Protein 7CYZ (pdb70)

Structure (mmCIF, N/CA/C/O backbone):
data_7CYZ
#
_entry.id   7CYZ
#
_cell.length_a   95.336
_cell.length_b   95.336
_cell.length_c   185.251
_cell.angle_alpha   90.000
_cell.angle_beta   90.000
_cell.angle_gamma   120.000
#
_symmetry.space_group_name_H-M   'P 31 2 1'
#
loop_
_entity.id
_entity.type
_entity.pdbx_description
1 polymer 'Oxysterol-binding protein-related protein 3'
2 water water
#
loop_
_atom_site.group_PDB
_atom_site.id
_atom_site.type_symbol
_atom_site.label_atom_id
_atom_site.label_alt_id
_atom_site.label_comp_id
_atom_site.label_asym_id
_atom_site.label_entity_id
_atom_site.label_seq_id
_atom_site.pdbx_PDB_ins_code
_atom_site.Cartn_x
_atom_site.Cartn_y
_atom_site.Cartn_z
_atom_site.occupancy
_atom_site.B_iso_or_equiv
_atom_site.auth_seq_id
_atom_site.auth_comp_id
_atom_site.auth_asym_id
_atom_site.auth_atom_id
_atom_site.pdbx_PDB_model_num
ATOM 1 N N . ARG A 1 1 ? 49.499 41.405 9.937 1.00 55.59 511 ARG A N 1
ATOM 2 C CA . ARG A 1 1 ? 48.802 42.303 10.852 1.00 55.46 511 ARG A CA 1
ATOM 3 C C . ARG A 1 1 ? 48.597 41.640 12.220 1.00 49.32 511 ARG A C 1
ATOM 4 O O . ARG A 1 1 ? 48.840 42.261 13.251 1.00 56.93 511 ARG A O 1
ATOM 12 N N . ARG A 1 2 ? 48.173 40.379 12.227 1.00 40.49 512 ARG A N 1
ATOM 13 C CA . ARG A 1 2 ? 48.027 39.635 13.479 1.00 33.15 512 ARG A CA 1
ATOM 14 C C . ARG A 1 2 ? 49.301 38.846 13.761 1.00 31.91 512 ARG A C 1
ATOM 15 O O . ARG A 1 2 ? 49.968 38.411 12.828 1.00 26.68 512 ARG A O 1
ATOM 23 N N . ARG A 1 3 ? 49.638 38.655 15.036 1.00 27.32 513 ARG A N 1
ATOM 24 C CA . ARG A 1 3 ? 50.913 38.011 15.403 1.00 27.38 513 ARG A CA 1
ATOM 25 C C . ARG A 1 3 ? 51.020 36.574 14.890 1.00 28.41 513 ARG A C 1
ATOM 26 O O . ARG A 1 3 ? 50.011 35.881 14.720 1.00 24.87 513 ARG A O 1
ATOM 34 N N . THR A 1 4 ? 52.248 36.118 14.674 1.00 28.25 514 THR A N 1
ATOM 35 C CA . THR A 1 4 ? 52.492 34.730 14.302 1.00 31.52 514 THR A CA 1
ATOM 36 C C . THR A 1 4 ? 53.533 34.113 15.229 1.00 34.17 514 THR A C 1
ATOM 37 O O . THR A 1 4 ? 54.189 33.133 14.861 1.00 37.82 514 THR A O 1
ATOM 51 N N . LEU A 1 6 ? 54.720 33.887 19.873 1.00 30.57 516 LEU A N 1
ATOM 52 C CA . LEU A 1 6 ? 54.553 34.366 21.247 1.00 24.24 516 LEU A CA 1
ATOM 53 C C . LEU A 1 6 ? 55.910 34.917 21.646 1.00 28.14 516 LEU A C 1
ATOM 54 O O . LEU A 1 6 ? 56.895 34.657 20.950 1.00 31.89 516 LEU A O 1
ATOM 59 N N . PRO A 1 7 ? 55.977 35.713 22.728 1.00 28.22 517 PRO A N 1
ATOM 60 C CA . PRO A 1 7 ? 57.295 36.234 23.127 1.00 26.64 517 PRO A CA 1
ATOM 61 C C . PRO A 1 7 ? 58.276 35.124 23.506 1.00 33.76 517 PRO A C 1
ATOM 62 O O . PRO A 1 7 ? 59.465 35.316 23.303 1.00 33.95 517 PRO A O 1
ATOM 66 N N . ALA A 1 8 ? 57.789 33.981 23.996 1.00 27.65 518 ALA A N 1
ATOM 67 C CA . ALA A 1 8 ? 58.673 32.904 24.457 1.00 27.63 518 ALA A CA 1
ATOM 68 C C . ALA A 1 8 ? 58.160 31.520 24.009 1.00 31.04 518 ALA A C 1
ATOM 69 O O . ALA A 1 8 ? 56.949 31.306 23.898 1.00 28.01 518 ALA A O 1
ATOM 71 N N . PRO A 1 9 ? 59.082 30.578 23.751 1.00 29.92 519 PRO A N 1
ATOM 72 C CA . PRO A 1 9 ? 58.708 29.198 23.418 1.00 31.34 519 PRO A CA 1
ATOM 73 C C . PRO A 1 9 ? 57.950 28.534 24.564 1.00 36.08 519 PRO A C 1
ATOM 74 O O . PRO A 1 9 ? 58.137 28.949 25.719 1.00 34.04 519 PRO A O 1
ATOM 78 N N . CYS A 1 10 ? 57.111 27.533 24.264 1.00 32.47 520 CYS A N 1
ATOM 79 C CA . CYS A 1 10 ? 56.434 26.791 25.324 1.00 30.62 520 CYS A CA 1
ATOM 80 C C . CYS A 1 10 ? 57.482 25.992 26.069 1.00 33.60 520 CYS A C 1
ATOM 81 O O . CYS A 1 10 ? 58.529 25.686 25.512 1.00 32.10 520 CYS A O 1
ATOM 84 N N . PRO A 1 11 ? 57.209 25.668 27.339 1.00 43.97 521 PRO A N 1
ATOM 85 C CA . PRO A 1 11 ? 58.191 24.916 28.129 1.00 52.63 521 PRO A CA 1
ATOM 86 C C . PRO A 1 11 ? 58.264 23.426 27.772 1.00 65.39 521 PRO A C 1
ATOM 87 O O . PRO A 1 11 ? 57.234 22.766 27.616 1.00 68.44 521 PRO A O 1
ATOM 91 N N . SER A 1 12 ? 59.483 22.918 27.626 1.00 79.40 522 SER A N 1
ATOM 92 C CA . SER A 1 12 ? 59.724 21.481 27.567 1.00 93.43 522 SER A CA 1
ATOM 93 C C . SER A 1 12 ? 59.648 20.938 28.991 1.00 108.49 522 SER A C 1
ATOM 94 O O . SER A 1 12 ? 59.520 21.713 29.942 1.00 110.66 522 SER A O 1
ATOM 97 N N . ALA A 1 34 ? 44.517 21.266 41.648 1.00 81.98 544 ALA A N 1
ATOM 98 C CA . ALA A 1 34 ? 45.290 22.426 41.215 1.00 78.98 544 ALA A CA 1
ATOM 99 C C . ALA A 1 34 ? 46.409 21.998 40.266 1.00 77.01 544 ALA A C 1
ATOM 100 O O . ALA A 1 34 ? 47.248 21.163 40.607 1.00 78.45 544 ALA A O 1
ATOM 102 N N . MET A 1 35 ? 46.419 22.581 39.075 1.00 74.31 545 MET A N 1
ATOM 103 C CA . MET A 1 35 ? 47.381 22.204 38.052 1.00 71.49 545 MET A CA 1
ATOM 104 C C . MET A 1 35 ? 48.478 23.248 37.914 1.00 56.45 545 MET A C 1
ATOM 105 O O . MET A 1 35 ? 48.194 24.438 37.789 1.00 57.97 545 MET A O 1
ATOM 110 N N . PRO A 1 36 ? 49.741 22.804 37.935 1.00 49.77 546 PRO A N 1
ATOM 111 C CA . PRO A 1 36 ? 50.865 23.718 37.674 1.00 43.54 546 PRO A CA 1
ATOM 112 C C . PRO A 1 36 ? 50.796 24.285 36.252 1.00 39.73 546 PRO A C 1
ATOM 113 O O . PRO A 1 36 ? 50.463 23.558 35.296 1.00 35.26 546 PRO A O 1
ATOM 117 N N . VAL A 1 37 ? 51.092 25.573 36.119 1.00 40.13 547 VAL A N 1
ATOM 118 C CA . VAL A 1 37 ? 50.930 26.265 34.849 1.00 35.86 547 VAL A CA 1
ATOM 119 C C . VAL A 1 37 ? 51.690 25.625 33.709 1.00 34.15 547 VAL A C 1
ATOM 120 O O . VAL A 1 37 ? 51.293 25.787 32.563 1.00 34.51 547 VAL A O 1
ATOM 124 N N . GLU A 1 38 ? 52.767 24.893 34.004 1.00 33.87 548 GLU A N 1
ATOM 125 C CA . GLU A 1 38 ? 53.580 24.297 32.938 1.00 42.16 548 GLU A CA 1
ATOM 126 C C . GLU A 1 38 ? 52.776 23.335 32.085 1.00 37.09 548 GLU A C 1
ATOM 127 O O . GLU A 1 38 ? 53.186 23.003 30.973 1.00 39.07 548 GLU A O 1
ATOM 133 N N . LEU A 1 39 ? 51.655 22.867 32.622 1.00 35.55 549 LEU A N 1
ATOM 134 C CA . LEU A 1 39 ? 50.797 21.932 31.910 1.00 41.20 549 LEU A CA 1
ATOM 135 C C . LEU A 1 39 ? 49.733 22.683 31.116 1.00 30.06 549 LEU A C 1
ATOM 136 O O . LEU A 1 39 ? 49.047 22.091 30.288 1.00 29.70 549 LEU A O 1
ATOM 141 N N . ASN A 1 40 ? 49.582 23.979 31.381 1.00 23.20 550 ASN A N 1
ATOM 142 C CA . ASN A 1 40 ? 48.596 24.788 30.658 1.00 19.32 550 ASN A CA 1
ATOM 143 C C . ASN A 1 40 ? 49.137 25.249 29.307 1.00 30.50 550 ASN A C 1
ATOM 144 O O . ASN A 1 40 ? 50.363 25.349 29.112 1.00 26.27 550 ASN A O 1
ATOM 149 N N . GLU A 1 41 ? 48.212 25.535 28.391 1.00 25.93 551 GLU A N 1
ATOM 150 C CA . GLU A 1 41 ? 48.481 26.354 27.220 1.00 18.75 551 GLU A CA 1
ATOM 151 C C . GLU A 1 41 ? 47.853 27.719 27.526 1.00 18.95 551 GLU A C 1
ATOM 152 O O . GLU A 1 41 ? 46.891 27.800 28.288 1.00 20.99 551 GLU A O 1
ATOM 158 N N . PRO A 1 42 ? 48.368 28.801 26.928 1.00 22.20 552 PRO A N 1
ATOM 159 C CA . PRO A 1 42 ? 47.794 30.111 27.286 1.00 16.89 552 PRO A CA 1
ATOM 160 C C . PRO A 1 42 ? 46.524 30.484 26.525 1.00 18.39 552 PRO A C 1
ATOM 161 O O . PRO A 1 42 ? 46.423 31.604 25.997 1.00 20.53 552 PRO A O 1
ATOM 165 N N . LEU A 1 43 ? 45.565 29.560 26.475 1.00 16.29 553 LEU A N 1
ATOM 166 C CA . LEU A 1 43 ? 44.214 29.877 26.031 1.00 17.58 553 LEU A CA 1
ATOM 167 C C . LEU A 1 43 ? 43.273 29.255 27.064 1.00 21.12 553 LEU A C 1
ATOM 168 O O . LEU A 1 43 ? 43.662 28.325 27.786 1.00 18.36 553 LEU A O 1
ATOM 173 N N . ASN A 1 44 ? 42.040 29.746 27.134 1.00 19.46 554 ASN A N 1
ATOM 174 C CA . ASN A 1 44 ? 41.068 29.158 28.058 1.00 18.84 554 ASN A CA 1
ATOM 175 C C . ASN A 1 44 ? 39.896 28.506 27.318 1.00 18.35 554 ASN A C 1
ATOM 176 O O . ASN A 1 44 ? 39.859 28.446 26.085 1.00 17.35 554 ASN A O 1
ATOM 181 N N . THR A 1 45 ? 38.919 28.034 28.071 1.00 19.83 555 THR A N 1
ATOM 182 C CA . THR A 1 45 ? 37.819 27.261 27.490 1.00 15.68 555 THR A CA 1
ATOM 183 C C . THR A 1 45 ? 36.971 28.102 26.525 1.00 13.09 555 THR A C 1
ATOM 184 O O . THR A 1 45 ? 36.415 27.590 25.548 1.00 16.39 555 THR A O 1
ATOM 188 N N . LEU A 1 46 ? 36.839 29.393 26.822 1.00 14.78 556 LEU A N 1
ATOM 189 C CA . LEU A 1 46 ? 36.058 30.296 25.975 1.00 18.87 556 LEU A CA 1
ATOM 190 C C . LEU A 1 46 ? 36.773 30.464 24.646 1.00 17.77 556 LEU A C 1
ATOM 191 O O . LEU A 1 46 ? 36.158 30.512 23.591 1.00 14.42 556 LEU A O 1
ATOM 196 N N . GLN A 1 47 ? 38.090 30.597 24.705 1.00 13.96 557 GLN A N 1
ATOM 197 C CA . GLN A 1 47 ? 38.884 30.751 23.483 1.00 15.48 557 GLN A CA 1
ATOM 198 C C . GLN A 1 47 ? 38.864 29.462 22.640 1.00 16.95 557 GLN A C 1
ATOM 199 O O . GLN A 1 47 ? 38.861 29.519 21.405 1.00 17.02 557 GLN A O 1
ATOM 205 N N A ARG A 1 48 ? 38.831 28.300 23.283 0.61 19.08 558 ARG A N 1
ATOM 206 N N B ARG A 1 48 ? 38.812 28.314 23.311 0.39 18.77 558 ARG A N 1
ATOM 207 C CA A ARG A 1 48 ? 38.714 27.051 22.510 0.61 19.23 558 ARG A CA 1
ATOM 208 C CA B ARG A 1 48 ? 38.674 27.032 22.609 0.39 19.75 558 ARG A CA 1
ATOM 209 C C A ARG A 1 48 ? 37.344 26.954 21.821 0.61 19.60 558 ARG A C 1
ATOM 210 C C B ARG A 1 48 ? 37.367 26.993 21.831 0.39 19.07 558 ARG A C 1
ATOM 211 O O A ARG A 1 48 ? 37.224 26.349 20.763 0.61 16.60 558 ARG A O 1
ATOM 212 O O B ARG A 1 48 ? 37.316 26.470 20.722 0.39 17.20 558 ARG A O 1
ATOM 227 N N . LEU A 1 49 ? 36.310 27.558 22.411 1.00 14.34 559 LEU A N 1
ATOM 228 C CA . LEU A 1 49 ? 35.025 27.642 21.715 1.00 17.42 559 LEU A CA 1
ATOM 229 C C . LEU A 1 49 ? 35.223 28.478 20.467 1.00 16.63 559 LEU A C 1
ATOM 230 O O . LEU A 1 49 ? 34.735 28.124 19.398 1.00 18.41 559 LEU A O 1
ATOM 235 N N . CYS A 1 50 ? 35.974 29.573 20.580 1.00 12.27 560 CYS A N 1
ATOM 236 C CA . CYS A 1 50 ? 36.149 30.450 19.408 1.00 16.52 560 CYS A CA 1
ATOM 237 C C . CYS A 1 50 ? 36.897 29.697 18.305 1.00 18.59 560 CYS A C 1
ATOM 238 O O . CYS A 1 50 ? 36.640 29.898 17.107 1.00 15.69 560 CYS A O 1
ATOM 241 N N . GLU A 1 51 ? 37.818 28.814 18.703 1.00 15.14 561 GLU A N 1
ATOM 242 C CA . GLU A 1 51 ? 38.553 28.008 17.719 1.00 15.68 561 GLU A CA 1
ATOM 243 C C . GLU A 1 51 ? 37.650 27.179 16.809 1.00 18.40 561 GLU A C 1
ATOM 244 O O . GLU A 1 51 ? 38.045 26.864 15.685 1.00 17.39 561 GLU A O 1
ATOM 250 N N . GLU A 1 52 ? 36.447 26.818 17.277 1.00 14.76 562 GLU A N 1
ATOM 251 C CA . GLU A 1 52 ? 35.479 26.103 16.420 1.00 15.70 562 GLU A CA 1
ATOM 252 C C . GLU A 1 52 ? 35.032 26.907 15.207 1.00 18.41 562 GLU A C 1
ATOM 253 O O . GLU A 1 52 ? 34.347 26.391 14.329 1.00 19.23 562 GLU A O 1
ATOM 259 N N . LEU A 1 53 ? 35.391 28.185 15.157 1.00 19.38 563 LEU A N 1
ATOM 260 C CA . LEU A 1 53 ? 35.072 28.988 13.968 1.00 15.61 563 LEU A CA 1
ATOM 261 C C . LEU A 1 53 ? 36.256 29.152 13.040 1.00 16.84 563 LEU A C 1
ATOM 262 O O . LEU A 1 53 ? 36.223 30.008 12.166 1.00 19.22 563 LEU A O 1
ATOM 267 N N . GLU A 1 54 ? 37.319 28.361 13.238 1.00 17.62 564 GLU A N 1
ATOM 268 C CA . GLU A 1 54 ? 38.480 28.460 12.351 1.00 19.49 564 GLU A CA 1
ATOM 269 C C . GLU A 1 54 ? 38.056 28.296 10.891 1.00 25.26 564 GLU A C 1
ATOM 270 O O . GLU A 1 54 ? 38.565 28.982 10.007 1.00 17.78 564 GLU A O 1
ATOM 276 N N . TYR A 1 55 ? 37.090 27.417 10.644 1.00 18.30 565 TYR A N 1
ATOM 277 C CA . TYR A 1 55 ? 36.658 27.158 9.270 1.00 16.08 565 TYR A CA 1
ATOM 278 C C . TYR A 1 55 ? 35.253 27.682 8.990 1.00 20.80 565 TYR A C 1
ATOM 279 O O . TYR A 1 55 ? 34.443 27.021 8.323 1.00 22.11 565 TYR A O 1
ATOM 288 N N . SER A 1 56 ? 34.968 28.884 9.487 1.00 18.89 566 SER A N 1
ATOM 289 C CA . SER A 1 56 ? 33.650 29.477 9.309 1.00 20.17 566 SER A CA 1
ATOM 290 C C . SER A 1 56 ? 33.334 29.729 7.838 1.00 16.85 566 SER A C 1
ATOM 291 O O . SER A 1 56 ? 32.169 29.901 7.482 1.00 20.56 566 SER A O 1
ATOM 294 N N . GLU A 1 57 ? 34.344 29.732 6.970 1.00 17.44 567 GLU A N 1
ATOM 295 C CA . GLU A 1 57 ? 34.066 29.845 5.532 1.00 14.60 567 GLU A CA 1
ATOM 296 C C . GLU A 1 57 ? 33.201 28.674 5.003 1.00 21.88 567 GLU A C 1
ATOM 297 O O . GLU A 1 57 ? 32.511 28.806 3.993 1.00 20.55 567 GLU A O 1
ATOM 303 N N . LEU A 1 58 ? 33.187 27.549 5.706 1.00 18.57 568 LEU A N 1
ATOM 304 C CA . LEU A 1 58 ? 32.224 26.488 5.368 1.00 21.08 568 LEU A CA 1
ATOM 305 C C . LEU A 1 58 ? 30.772 26.952 5.507 1.00 22.06 568 LEU A C 1
ATOM 306 O O . LEU A 1 58 ? 29.904 26.559 4.709 1.00 18.40 568 LEU A O 1
ATOM 311 N N . LEU A 1 59 ? 30.481 27.780 6.514 1.00 19.71 569 LEU A N 1
ATOM 312 C CA . LEU A 1 59 ? 29.103 28.283 6.662 1.00 18.93 569 LEU A CA 1
ATOM 313 C C . LEU A 1 59 ? 28.787 29.319 5.592 1.00 21.76 569 LEU A C 1
ATOM 314 O O . LEU A 1 59 ? 27.672 29.328 5.040 1.00 21.87 569 LEU A O 1
ATOM 319 N N . ASP A 1 60 ? 29.755 30.187 5.285 1.00 18.52 570 ASP A N 1
ATOM 320 C CA . ASP A 1 60 ? 29.582 31.151 4.192 1.00 19.78 570 ASP A CA 1
ATOM 321 C C . ASP A 1 60 ? 29.230 30.399 2.912 1.00 20.56 570 ASP A C 1
ATOM 322 O O . ASP A 1 60 ? 28.370 30.805 2.154 1.00 23.75 570 ASP A O 1
ATOM 327 N N . LYS A 1 61 ? 29.885 29.272 2.684 1.00 22.33 571 LYS A N 1
ATOM 328 C CA . LYS A 1 61 ? 29.626 28.527 1.462 1.00 22.71 571 LYS A CA 1
ATOM 329 C C . LYS A 1 61 ? 28.274 27.837 1.569 1.00 27.96 571 LYS A C 1
ATOM 330 O O . LYS A 1 61 ? 27.501 27.844 0.614 1.00 26.27 571 LYS A O 1
ATOM 336 N N . ALA A 1 62 ? 27.982 27.241 2.728 1.00 21.29 572 ALA A N 1
ATOM 337 C CA . ALA A 1 62 ? 26.660 26.649 2.922 1.00 20.71 572 ALA A CA 1
ATOM 338 C C . ALA A 1 62 ? 25.543 27.660 2.619 1.00 27.03 572 ALA A C 1
ATOM 339 O O . ALA A 1 62 ? 24.521 27.310 2.006 1.00 25.19 572 ALA A O 1
ATOM 341 N N . ALA A 1 63 ? 25.737 28.913 3.026 1.00 24.09 573 ALA A N 1
ATOM 342 C CA . ALA A 1 63 ? 24.699 29.936 2.819 1.00 22.07 573 ALA A CA 1
ATOM 343 C C . ALA A 1 63 ? 24.495 30.280 1.335 1.00 31.21 573 ALA A C 1
ATOM 344 O O . ALA A 1 63 ? 23.663 31.120 1.011 1.00 29.17 573 ALA A O 1
ATOM 346 N N . GLN A 1 64 ? 25.234 29.628 0.438 1.00 32.62 574 GLN A N 1
ATOM 347 C CA . GLN A 1 64 ? 25.079 29.892 -0.989 1.00 33.36 574 GLN A CA 1
ATOM 348 C C . GLN A 1 64 ? 24.635 28.654 -1.756 1.00 38.43 574 GLN A C 1
ATOM 349 O O . GLN A 1 64 ? 24.691 28.646 -2.976 1.00 40.83 574 GLN A O 1
ATOM 355 N N . ILE A 1 65 ? 24.227 27.608 -1.043 1.00 29.72 575 ILE A N 1
ATOM 356 C CA . ILE A 1 65 ? 23.830 26.356 -1.670 1.00 28.06 575 ILE A CA 1
ATOM 357 C C . ILE A 1 65 ? 22.339 26.142 -1.477 1.00 30.20 575 ILE A C 1
ATOM 358 O O . ILE A 1 65 ? 21.887 25.854 -0.367 1.00 28.92 575 ILE A O 1
ATOM 363 N N . PRO A 1 66 ? 21.561 26.291 -2.564 1.00 35.85 576 PRO A N 1
ATOM 364 C CA . PRO A 1 66 ? 20.094 26.261 -2.499 1.00 34.80 576 PRO A CA 1
ATOM 365 C C . PRO A 1 66 ? 19.538 24.931 -1.998 1.00 28.56 576 PRO A C 1
ATOM 366 O O . PRO A 1 66 ? 18.538 24.907 -1.291 1.00 38.14 576 PRO A O 1
ATOM 370 N N . SER A 1 67 ? 20.193 23.835 -2.351 1.00 25.93 577 SER A N 1
ATOM 371 C CA . SER A 1 67 ? 19.692 22.513 -2.017 1.00 37.46 577 SER A CA 1
ATOM 372 C C . SER A 1 67 ? 20.017 22.133 -0.574 1.00 38.17 577 SER A C 1
ATOM 373 O O . SER A 1 67 ? 21.186 22.067 -0.186 1.00 33.82 577 SER A O 1
ATOM 376 N N . PRO A 1 68 ? 18.980 21.865 0.224 1.00 32.44 578 PRO A N 1
ATOM 377 C CA . PRO A 1 68 ? 19.198 21.601 1.651 1.00 32.84 578 PRO A CA 1
ATOM 378 C C . PRO A 1 68 ? 20.029 20.341 1.892 1.00 37.20 578 PRO A C 1
ATOM 379 O O . PRO A 1 68 ? 20.711 20.254 2.900 1.00 36.84 578 PRO A O 1
ATOM 383 N N . ILE A 1 69 ? 19.999 19.402 0.957 1.00 37.14 579 ILE A N 1
ATOM 384 C CA . ILE A 1 69 ? 20.755 18.173 1.097 1.00 36.71 579 ILE A CA 1
ATOM 385 C C . ILE A 1 69 ? 22.259 18.419 0.888 1.00 38.74 579 ILE A C 1
ATOM 386 O O . ILE A 1 69 ? 23.072 17.898 1.643 1.00 33.65 579 ILE A O 1
ATOM 391 N N . GLU A 1 70 ? 22.631 19.222 -0.112 1.00 33.16 580 GLU A N 1
ATOM 392 C CA . GLU A 1 70 ? 24.046 19.522 -0.331 1.00 40.37 580 GLU A CA 1
ATOM 393 C C . GLU A 1 70 ? 24.546 20.490 0.739 1.00 37.99 580 GLU A C 1
ATOM 394 O O . GLU A 1 70 ? 25.698 20.441 1.153 1.00 36.73 580 GLU A O 1
ATOM 400 N N . ARG A 1 71 ? 23.663 21.367 1.187 1.00 35.75 581 ARG A N 1
ATOM 401 C CA . ARG A 1 71 ? 23.986 22.318 2.228 1.00 30.60 581 ARG A CA 1
ATOM 402 C C . ARG A 1 71 ? 24.318 21.585 3.529 1.00 33.38 581 ARG A C 1
ATOM 403 O O . ARG A 1 71 ? 25.215 21.987 4.284 1.00 26.66 581 ARG A O 1
ATOM 411 N N . MET A 1 72 ? 23.595 20.507 3.803 1.00 32.35 582 MET A N 1
ATOM 412 C CA . MET A 1 72 ? 23.818 19.750 5.034 1.00 23.29 582 MET A CA 1
ATOM 413 C C . MET A 1 72 ? 25.210 19.131 5.025 1.00 23.02 582 MET A C 1
ATOM 414 O O . MET A 1 72 ? 25.835 18.955 6.084 1.00 24.84 582 MET A O 1
ATOM 419 N N . VAL A 1 73 ? 25.726 18.842 3.831 1.00 19.90 583 VAL A N 1
ATOM 420 C CA . VAL A 1 73 ? 27.084 18.321 3.737 1.00 25.72 583 VAL A CA 1
ATOM 421 C C . VAL A 1 73 ? 28.106 19.320 4.303 1.00 25.14 583 VAL A C 1
ATOM 422 O O . VAL A 1 73 ? 29.028 18.935 5.012 1.00 21.35 583 VAL A O 1
ATOM 426 N N . TYR A 1 74 ? 27.939 20.602 3.995 1.00 20.37 584 TYR A N 1
ATOM 427 C CA . TYR A 1 74 ? 28.913 21.603 4.427 1.00 23.78 584 TYR A CA 1
ATOM 428 C C . TYR A 1 74 ? 28.762 21.941 5.913 1.00 22.54 584 TYR A C 1
ATOM 429 O O . TYR A 1 74 ? 29.753 22.205 6.592 1.00 24.54 584 TYR A O 1
ATOM 438 N N . VAL A 1 75 ? 27.536 21.888 6.429 1.00 18.13 585 VAL A N 1
ATOM 439 C CA . VAL A 1 75 ? 27.335 22.066 7.856 1.00 17.71 585 VAL A CA 1
ATOM 440 C C . VAL A 1 75 ? 28.016 20.924 8.599 1.00 19.16 585 VAL A C 1
ATOM 441 O O . VAL A 1 75 ? 28.689 21.134 9.612 1.00 19.82 585 VAL A O 1
ATOM 445 N N . ALA A 1 76 ? 27.879 19.713 8.068 1.00 24.20 586 ALA A N 1
ATOM 446 C CA . ALA A 1 76 ? 28.511 18.543 8.681 1.00 21.28 586 ALA A CA 1
ATOM 447 C C . ALA A 1 76 ? 30.029 18.708 8.704 1.00 20.40 586 ALA A C 1
ATOM 448 O O . ALA A 1 76 ? 30.702 18.437 9.715 1.00 20.01 586 ALA A O 1
ATOM 450 N N . ALA A 1 77 ? 30.577 19.128 7.569 1.00 22.23 587 ALA A N 1
ATOM 451 C CA . ALA A 1 77 ? 32.013 19.361 7.490 1.00 21.29 587 ALA A CA 1
ATOM 452 C C . ALA A 1 77 ? 32.379 20.420 8.530 1.00 22.37 587 ALA A C 1
ATOM 453 O O . ALA A 1 77 ? 33.401 20.304 9.196 1.00 26.58 587 ALA A O 1
ATOM 455 N N . PHE A 1 78 ? 31.546 21.456 8.657 1.00 19.45 588 PHE A N 1
ATOM 456 C CA . PHE A 1 78 ? 31.805 22.473 9.673 1.00 18.64 588 PHE A CA 1
ATOM 457 C C . PHE A 1 78 ? 31.827 21.851 11.064 1.00 18.63 588 PHE A C 1
ATOM 458 O O . PHE A 1 78 ? 32.737 22.128 11.880 1.00 18.43 588 PHE A O 1
ATOM 466 N N . ALA A 1 79 ? 30.860 20.976 11.342 1.00 19.42 589 ALA A N 1
ATOM 467 C CA . ALA A 1 79 ? 30.809 20.323 12.661 1.00 20.11 589 ALA A CA 1
ATOM 468 C C . ALA A 1 79 ? 32.068 19.500 12.919 1.00 19.18 589 ALA A C 1
ATOM 469 O O . ALA A 1 79 ? 32.616 19.493 14.031 1.00 18.38 589 ALA A O 1
ATOM 471 N N . ILE A 1 80 ? 32.545 18.830 11.880 1.00 18.54 590 ILE A N 1
ATOM 472 C CA . ILE A 1 80 ? 33.702 17.955 12.002 1.00 17.30 590 ILE A CA 1
ATOM 473 C C . ILE A 1 80 ? 34.952 18.800 12.160 1.00 14.29 590 ILE A C 1
ATOM 474 O O . ILE A 1 80 ? 35.822 18.498 12.977 1.00 20.04 590 ILE A O 1
ATOM 479 N N . SER A 1 81 ? 35.026 19.897 11.411 1.00 16.25 591 SER A N 1
ATOM 480 C CA . SER A 1 81 ? 36.224 20.754 11.455 1.00 22.96 591 SER A CA 1
ATOM 481 C C . SER A 1 81 ? 36.550 21.265 12.861 1.00 25.29 591 SER A C 1
ATOM 482 O O . SER A 1 81 ? 37.710 21.603 13.161 1.00 21.02 591 SER A O 1
ATOM 485 N N . ALA A 1 82 ? 35.537 21.317 13.733 1.00 22.86 592 ALA A N 1
ATOM 486 C CA . ALA A 1 82 ? 35.747 21.748 15.125 1.00 19.94 592 ALA A CA 1
ATOM 487 C C . ALA A 1 82 ? 36.806 20.920 15.849 1.00 25.42 592 ALA A C 1
ATOM 488 O O . ALA A 1 82 ? 37.400 21.390 16.820 1.00 22.99 592 ALA A O 1
ATOM 490 N N . TYR A 1 83 ? 37.046 19.700 15.380 1.00 21.49 593 TYR A N 1
ATOM 491 C CA . TYR A 1 83 ? 37.940 18.782 16.075 1.00 19.63 593 TYR A CA 1
ATOM 492 C C . TYR A 1 83 ? 39.402 18.854 15.648 1.00 24.74 593 TYR A C 1
ATOM 493 O O . TYR A 1 83 ? 40.280 18.374 16.370 1.00 20.72 593 TYR A O 1
ATOM 502 N N . ALA A 1 84 ? 39.657 19.431 14.476 1.00 17.00 594 ALA A N 1
ATOM 503 C CA . ALA A 1 84 ? 40.981 19.346 13.869 1.00 24.59 594 ALA A CA 1
ATOM 504 C C . ALA A 1 84 ? 42.107 19.847 14.761 1.00 27.59 594 ALA A C 1
ATOM 505 O O . ALA A 1 84 ? 43.129 19.170 14.922 1.00 25.93 594 ALA A O 1
ATOM 507 N N . SER A 1 85 ? 41.919 21.019 15.364 1.00 23.21 595 SER A N 1
ATOM 508 C CA . SER A 1 85 ? 43.030 21.643 16.079 1.00 18.77 595 SER A CA 1
ATOM 509 C C . SER A 1 85 ? 43.468 20.800 17.286 1.00 26.36 595 SER A C 1
ATOM 510 O O . SER A 1 85 ? 44.639 20.819 17.672 1.00 30.13 595 SER A O 1
ATOM 513 N N . SER A 1 86 ? 42.542 20.030 17.859 1.00 21.67 596 SER A N 1
ATOM 514 C CA . SER A 1 86 ? 42.844 19.279 19.075 1.00 24.31 596 SER A CA 1
ATOM 515 C C . SER A 1 86 ? 43.905 18.203 18.843 1.00 25.04 596 SER A C 1
ATOM 516 O O . SER A 1 86 ? 44.554 17.741 19.797 1.00 27.80 596 SER A O 1
ATOM 519 N N . TYR A 1 87 ? 44.066 17.795 17.585 1.00 23.69 597 TYR A N 1
ATOM 520 C CA . TYR A 1 87 ? 45.057 16.773 17.193 1.00 22.70 597 TYR A CA 1
ATOM 521 C C . TYR A 1 87 ? 46.467 16.985 17.776 1.00 24.56 597 TYR A C 1
ATOM 522 O O . TYR A 1 87 ? 47.068 16.040 18.302 1.00 28.86 597 TYR A O 1
ATOM 531 N N . TYR A 1 88 ? 46.992 18.208 17.706 1.00 30.52 598 TYR A N 1
ATOM 532 C CA . TYR A 1 88 ? 48.374 18.471 18.165 1.00 29.19 598 TYR A CA 1
ATOM 533 C C . TYR A 1 88 ? 48.475 18.973 19.599 1.00 31.52 598 TYR A C 1
ATOM 534 O O . TYR A 1 88 ? 49.582 19.262 20.084 1.00 32.00 598 TYR A O 1
ATOM 543 N N . ARG A 1 89 ? 47.338 19.074 20.285 1.00 27.37 599 ARG A N 1
ATOM 544 C CA . ARG A 1 89 ? 47.287 19.786 21.570 1.00 27.35 599 ARG A CA 1
ATOM 545 C C . ARG A 1 89 ? 47.082 18.916 22.814 1.00 26.69 599 ARG A C 1
ATOM 546 O O . ARG A 1 89 ? 46.824 19.438 23.904 1.00 27.83 599 ARG A O 1
ATOM 554 N N . ALA A 1 90 ? 47.215 17.602 22.678 1.00 23.73 600 ALA A N 1
ATOM 555 C CA . ALA A 1 90 ? 46.988 16.698 23.818 1.00 26.42 600 ALA A CA 1
ATOM 556 C C . ALA A 1 90 ? 47.893 16.952 25.032 1.00 30.09 600 ALA A C 1
ATOM 557 O O . ALA A 1 90 ? 47.573 16.539 26.152 1.00 33.38 600 ALA A O 1
ATOM 559 N N . GLY A 1 91 ? 49.024 17.615 24.816 1.00 27.68 601 GLY A N 1
ATOM 560 C CA . GLY A 1 91 ? 49.978 17.821 25.896 1.00 28.00 601 GLY A CA 1
ATOM 561 C C . GLY A 1 91 ? 49.654 18.991 26.809 1.00 33.63 601 GLY A C 1
ATOM 562 O O . GLY A 1 91 ? 50.278 19.148 27.866 1.00 29.10 601 GLY A O 1
ATOM 563 N N . SER A 1 92 ? 48.683 19.815 26.416 1.00 29.86 602 SER A N 1
ATOM 564 C CA . SER A 1 92 ? 48.418 21.048 27.151 1.00 33.94 602 SER A CA 1
ATOM 565 C C . SER A 1 92 ? 46.953 21.137 27.611 1.00 29.92 602 SER A C 1
ATOM 566 O O . SER A 1 92 ? 46.054 20.575 26.973 1.00 26.58 602 SER A O 1
ATOM 569 N N . LYS A 1 93 ? 46.706 21.825 28.724 1.00 27.88 603 LYS A N 1
ATOM 570 C CA . LYS A 1 93 ? 45.324 22.003 29.206 1.00 27.51 603 LYS A CA 1
ATOM 571 C C . LYS A 1 93 ? 44.910 23.475 29.147 1.00 21.23 603 LYS A C 1
ATOM 572 O O . LYS A 1 93 ? 45.651 24.336 29.604 1.00 24.45 603 LYS A O 1
ATOM 578 N N . PRO A 1 94 ? 43.715 23.772 28.621 1.00 18.82 604 PRO A N 1
ATOM 579 C CA . PRO A 1 94 ? 43.309 25.190 28.601 1.00 20.17 604 PRO A CA 1
ATOM 580 C C . PRO A 1 94 ? 43.049 25.724 30.006 1.00 20.44 604 PRO A C 1
ATOM 581 O O . PRO A 1 94 ? 42.698 24.933 30.878 1.00 22.47 604 PRO A O 1
ATOM 585 N N . PHE A 1 95 ? 43.219 27.023 30.244 1.00 18.33 605 PHE A N 1
ATOM 586 C CA . PHE A 1 95 ? 42.849 27.566 31.549 1.00 20.85 605 PHE A CA 1
ATOM 587 C C . PHE A 1 95 ? 41.332 27.420 31.745 1.00 19.54 605 PHE A C 1
ATOM 588 O O . PHE A 1 95 ? 40.565 27.523 30.794 1.00 22.12 605 PHE A O 1
ATOM 596 N N . ASN A 1 96 ? 40.902 27.196 32.986 1.00 15.73 606 ASN A N 1
ATOM 597 C CA . ASN A 1 96 ? 39.490 27.278 33.357 1.00 17.43 606 ASN A CA 1
ATOM 598 C C . ASN A 1 96 ? 39.173 28.766 33.539 1.00 20.66 606 ASN A C 1
ATOM 599 O O . ASN A 1 96 ? 39.779 29.435 34.401 1.00 18.84 606 ASN A O 1
ATOM 604 N N . PRO A 1 97 ? 38.226 29.314 32.748 1.00 16.77 607 PRO A N 1
ATOM 605 C CA . PRO A 1 97 ? 37.919 30.732 32.978 1.00 18.16 607 PRO A CA 1
ATOM 606 C C . PRO A 1 97 ? 37.342 30.908 34.395 1.00 21.55 607 PRO A C 1
ATOM 607 O O . PRO A 1 97 ? 36.759 29.958 34.904 1.00 20.45 607 PRO A O 1
ATOM 611 N N . VAL A 1 98 ? 37.471 32.075 35.016 1.00 18.29 608 VAL A N 1
ATOM 612 C CA . VAL A 1 98 ? 36.737 32.283 36.259 1.00 16.68 608 VAL A CA 1
ATOM 613 C C . VAL A 1 98 ? 35.287 32.717 35.988 1.00 16.19 608 VAL A C 1
ATOM 614 O O . VAL A 1 98 ? 34.931 33.144 34.875 1.00 18.04 608 VAL A O 1
ATOM 618 N N . LEU A 1 99 ? 34.440 32.584 37.005 1.00 18.52 609 LEU A N 1
ATOM 619 C CA . LEU A 1 99 ? 33.038 32.943 36.865 1.00 15.72 609 LEU A CA 1
ATOM 620 C C . LEU A 1 99 ? 32.915 34.413 36.534 1.00 19.89 609 LEU A C 1
ATOM 621 O O . LEU A 1 99 ? 33.437 35.267 37.275 1.00 18.47 609 LEU A O 1
ATOM 626 N N . GLY A 1 100 ? 32.212 34.724 35.441 1.00 15.41 610 GLY A N 1
ATOM 627 C CA . GLY A 1 100 ? 32.118 36.112 35.002 1.00 13.03 610 GLY A CA 1
ATOM 628 C C . GLY A 1 100 ? 33.185 36.540 33.992 1.00 18.85 610 GLY A C 1
ATOM 629 O O . GLY A 1 100 ? 33.085 37.620 33.405 1.00 20.57 610 GLY A O 1
ATOM 630 N N . GLU A 1 101 ? 34.193 35.703 33.751 1.00 16.59 611 GLU A N 1
ATOM 631 C CA . GLU A 1 101 ? 35.169 36.020 32.699 1.00 15.43 611 GLU A CA 1
ATOM 632 C C . GLU A 1 101 ? 34.498 35.994 31.312 1.00 18.59 611 GLU A C 1
ATOM 633 O O . GLU A 1 101 ? 33.580 35.207 31.083 1.00 13.45 611 GLU A O 1
ATOM 639 N N . THR A 1 102 ? 34.938 36.868 30.402 1.00 16.96 612 THR A N 1
ATOM 640 C CA . THR A 1 102 ? 34.393 36.910 29.040 1.00 15.02 612 THR A CA 1
ATOM 641 C C . THR A 1 102 ? 35.520 36.877 28.021 1.00 16.76 612 THR A C 1
ATOM 642 O O . THR A 1 102 ? 36.669 37.146 28.350 1.00 13.97 612 THR A O 1
ATOM 646 N N . TYR A 1 103 ? 35.188 36.583 26.771 1.00 12.21 613 TYR A N 1
ATOM 647 C CA . TYR A 1 103 ? 36.179 36.655 25.711 1.00 15.98 613 TYR A CA 1
ATOM 648 C C . TYR A 1 103 ? 35.482 36.990 24.396 1.00 19.16 613 TYR A C 1
ATOM 649 O O . TYR A 1 103 ? 34.496 36.333 24.017 1.00 14.92 613 TYR A O 1
ATOM 658 N N . GLU A 1 104 ? 35.971 38.020 23.718 1.00 14.58 614 GLU A N 1
ATOM 659 C CA . GLU A 1 104 ? 35.391 38.438 22.451 1.00 14.02 614 GLU A CA 1
ATOM 660 C C . GLU A 1 104 ? 36.386 38.237 21.320 1.00 17.56 614 GLU A C 1
ATOM 661 O O . GLU A 1 104 ? 37.585 38.092 21.552 1.00 16.79 614 GLU A O 1
ATOM 667 N N . ARG A 1 105 ? 35.878 38.231 20.094 1.00 12.77 615 ARG A N 1
ATOM 668 C CA . ARG A 1 105 ? 36.722 38.049 18.925 1.00 15.03 615 ARG A CA 1
ATOM 669 C C . ARG A 1 105 ? 36.042 38.577 17.668 1.00 22.76 615 ARG A C 1
ATOM 670 O O . ARG A 1 105 ? 35.300 37.857 17.004 1.00 21.66 615 ARG A O 1
ATOM 678 N N . ILE A 1 106 ? 36.292 39.845 17.358 1.00 22.81 616 ILE A N 1
ATOM 679 C CA . ILE A 1 106 ? 35.726 40.475 16.173 1.00 21.76 616 ILE A CA 1
ATOM 680 C C . ILE A 1 106 ? 36.684 40.244 15.013 1.00 26.40 616 ILE A C 1
ATOM 681 O O . ILE A 1 106 ? 37.803 40.754 15.015 1.00 21.77 616 ILE A O 1
ATOM 686 N N . ARG A 1 107 ? 36.245 39.477 14.022 1.00 23.20 617 ARG A N 1
ATOM 687 C CA . ARG A 1 107 ? 37.115 39.162 12.875 1.00 25.60 617 ARG A CA 1
ATOM 688 C C . ARG A 1 107 ? 36.520 39.742 11.600 1.00 30.61 617 ARG A C 1
ATOM 689 O O . ARG A 1 107 ? 35.710 39.084 10.944 1.00 27.60 617 ARG A O 1
ATOM 697 N N . GLU A 1 108 ? 36.910 40.965 11.254 1.00 30.48 618 GLU A N 1
ATOM 698 C CA . GLU A 1 108 ? 36.569 41.536 9.953 1.00 33.16 618 GLU A CA 1
ATOM 699 C C . GLU A 1 108 ? 36.942 40.605 8.803 1.00 29.07 618 GLU A C 1
ATOM 700 O O . GLU A 1 108 ? 36.173 40.445 7.864 1.00 27.57 618 GLU A O 1
ATOM 706 N N . ASP A 1 109 ? 38.111 39.979 8.883 1.00 30.03 619 ASP A N 1
ATOM 707 C CA . ASP A 1 109 ? 38.564 39.094 7.810 1.00 30.14 619 ASP A CA 1
ATOM 708 C C . ASP A 1 109 ? 37.608 37.927 7.596 1.00 35.08 619 ASP A C 1
ATOM 709 O O . ASP A 1 109 ? 37.341 37.537 6.460 1.00 35.62 619 ASP A O 1
ATOM 714 N N . LYS A 1 110 ? 37.073 37.373 8.683 1.00 31.29 620 LYS A N 1
ATOM 715 C CA . LYS A 1 110 ? 36.214 36.196 8.556 1.00 22.82 620 LYS A CA 1
ATOM 716 C C . LYS A 1 110 ? 34.739 36.582 8.577 1.00 27.93 620 LYS A C 1
ATOM 717 O O . LYS A 1 110 ? 33.855 35.732 8.383 1.00 27.08 620 LYS A O 1
ATOM 723 N N . GLY A 1 111 ? 34.482 37.867 8.812 1.00 28.74 621 GLY A N 1
ATOM 724 C CA . GLY A 1 111 ? 33.132 38.408 8.801 1.00 20.25 621 GLY A CA 1
ATOM 725 C C . GLY A 1 111 ? 32.268 37.944 9.965 1.00 27.10 621 GLY A C 1
ATOM 726 O O . GLY A 1 111 ? 31.053 37.751 9.802 1.00 27.00 621 GLY A O 1
ATOM 727 N N . PHE A 1 112 ? 32.865 37.747 11.143 1.00 21.09 622 PHE A N 1
ATOM 728 C CA . PHE A 1 112 ? 32.027 37.445 12.310 1.00 19.04 622 PHE A CA 1
ATOM 729 C C . PHE A 1 112 ? 32.397 38.238 13.549 1.00 23.65 622 PHE A C 1
ATOM 730 O O . PHE A 1 112 ? 33.504 38.782 13.640 1.00 18.11 622 PHE A O 1
ATOM 738 N N . GLN A 1 113 ? 31.457 38.306 14.493 1.00 14.65 623 GLN A N 1
ATOM 739 C CA . GLN A 1 113 ? 31.702 38.941 15.784 1.00 15.11 623 GLN A CA 1
ATOM 740 C C . GLN A 1 113 ? 31.334 37.921 16.832 1.00 13.76 623 GLN A C 1
ATOM 741 O O . GLN A 1 113 ? 30.168 37.558 16.949 1.00 19.24 623 GLN A O 1
ATOM 747 N N . PHE A 1 114 ? 32.342 37.432 17.549 1.00 14.03 624 PHE A N 1
ATOM 748 C CA . PHE A 1 114 ? 32.195 36.376 18.559 1.00 14.22 624 PHE A CA 1
ATOM 749 C C . PHE A 1 114 ? 32.332 36.993 19.943 1.00 16.01 624 PHE A C 1
ATOM 750 O O . PHE A 1 114 ? 33.182 37.869 20.150 1.00 16.22 624 PHE A O 1
ATOM 758 N N . PHE A 1 115 ? 31.519 36.531 20.895 1.00 14.31 625 PHE A N 1
ATOM 759 C CA . PHE A 1 115 ? 31.714 36.870 22.304 1.00 14.70 625 PHE A CA 1
ATOM 760 C C . PHE A 1 115 ? 31.258 35.671 23.138 1.00 17.31 625 PHE A C 1
ATOM 761 O O . PHE A 1 115 ? 30.588 34.780 22.615 1.00 18.04 625 PHE A O 1
ATOM 769 N N . SER A 1 116 ? 31.649 35.622 24.413 1.00 14.37 626 SER A N 1
ATOM 770 C CA . SER A 1 116 ? 31.434 34.430 25.226 1.00 14.35 626 SER A CA 1
ATOM 771 C C . SER A 1 116 ? 31.585 34.813 26.674 1.00 14.71 626 SER A C 1
ATOM 772 O O . SER A 1 116 ? 32.107 35.885 26.978 1.00 16.70 626 SER A O 1
ATOM 775 N N . GLU A 1 117 ? 31.146 33.939 27.573 1.00 14.08 627 GLU A N 1
ATOM 776 C CA . GLU A 1 117 ? 31.123 34.280 29.004 1.00 15.86 627 GLU A CA 1
ATOM 777 C C . GLU A 1 117 ? 31.128 32.997 29.805 1.00 16.66 627 GLU A C 1
ATOM 778 O O . GLU A 1 117 ? 30.466 32.015 29.412 1.00 16.99 627 GLU A O 1
ATOM 784 N N . GLN A 1 118 ? 31.898 32.959 30.897 1.00 10.91 628 GLN A N 1
ATOM 785 C CA . GLN A 1 118 ? 31.842 31.790 31.782 1.00 14.35 628 GLN A CA 1
ATOM 786 C C . GLN A 1 118 ? 30.659 32.025 32.686 1.00 17.67 628 GLN A C 1
ATOM 787 O O . GLN A 1 118 ? 30.717 32.888 33.581 1.00 16.54 628 GLN A O 1
ATOM 793 N N . VAL A 1 119 ? 29.579 31.294 32.445 1.00 18.91 629 VAL A N 1
ATOM 794 C CA . VAL A 1 119 ? 28.315 31.587 33.121 1.00 17.05 629 VAL A CA 1
ATOM 795 C C . VAL A 1 119 ? 28.142 30.780 34.404 1.00 25.01 629 VAL A C 1
ATOM 796 O O . VAL A 1 119 ? 27.290 31.097 35.225 1.00 21.49 629 VAL A O 1
ATOM 800 N N . SER A 1 120 ? 28.973 29.763 34.594 1.00 17.58 630 SER A N 1
ATOM 801 C CA . SER A 1 120 ? 28.932 28.983 35.828 1.00 23.92 630 SER A CA 1
ATOM 802 C C . SER A 1 120 ? 30.314 28.427 36.117 1.00 23.60 630 SER A C 1
ATOM 803 O O . SER A 1 120 ? 31.089 28.126 35.190 1.00 22.92 630 SER A O 1
ATOM 806 N N . HIS A 1 121 ? 30.667 28.332 37.397 1.00 20.88 631 HIS A N 1
ATOM 807 C CA . HIS A 1 121 ? 31.943 27.714 37.734 1.00 19.89 631 HIS A CA 1
ATOM 808 C C . HIS A 1 121 ? 31.750 26.346 38.415 1.00 30.22 631 HIS A C 1
ATOM 809 O O . HIS A 1 121 ? 32.558 25.430 38.223 1.00 29.44 631 HIS A O 1
ATOM 816 N N . HIS A 1 122 ? 30.695 26.226 39.226 1.00 32.08 632 HIS A N 1
ATOM 817 C CA . HIS A 1 122 ? 30.313 24.942 39.835 1.00 31.84 632 HIS A CA 1
ATOM 818 C C . HIS A 1 122 ? 28.893 24.601 39.396 1.00 28.54 632 HIS A C 1
ATOM 819 O O . HIS A 1 122 ? 27.922 25.051 40.010 1.00 29.37 632 HIS A O 1
ATOM 826 N N . PRO A 1 123 ? 28.752 23.809 38.320 1.00 28.95 633 PRO A N 1
ATOM 827 C CA . PRO A 1 123 ? 29.828 23.203 37.540 1.00 28.30 633 PRO A CA 1
ATOM 828 C C . PRO A 1 123 ? 30.284 24.204 36.488 1.00 22.98 633 PRO A C 1
ATOM 829 O O . PRO A 1 123 ? 29.603 25.218 36.291 1.00 22.19 633 PRO A O 1
ATOM 833 N N . PRO A 1 124 ? 31.430 23.950 35.842 1.00 23.71 634 PRO A N 1
ATOM 834 C CA . PRO A 1 124 ? 31.915 24.934 34.861 1.00 20.70 634 PRO A CA 1
ATOM 835 C C . PRO A 1 124 ? 31.059 24.933 33.591 1.00 24.23 634 PRO A C 1
ATOM 836 O O . PRO A 1 124 ? 30.875 23.889 32.970 1.00 24.09 634 PRO A O 1
ATOM 840 N N . ILE A 1 125 ? 30.506 26.082 33.221 1.00 18.54 635 ILE A N 1
ATOM 841 C CA . ILE A 1 125 ? 29.752 26.167 31.960 1.00 13.41 635 ILE A CA 1
ATOM 842 C C . ILE A 1 125 ? 30.217 27.386 31.186 1.00 23.96 635 ILE A C 1
ATOM 843 O O . ILE A 1 125 ? 30.259 28.501 31.737 1.00 20.17 635 ILE A O 1
ATOM 848 N N . SER A 1 126 ? 30.566 27.169 29.919 1.00 19.78 636 SER A N 1
ATOM 849 C CA . SER A 1 126 ? 30.968 28.231 29.003 1.00 16.50 636 SER A CA 1
ATOM 850 C C . SER A 1 126 ? 29.907 28.439 27.941 1.00 19.64 636 SER A C 1
ATOM 851 O O . SER A 1 126 ? 29.434 27.476 27.345 1.00 22.05 636 SER A O 1
ATOM 854 N N . ALA A 1 127 ? 29.562 29.697 27.674 1.00 15.69 637 ALA A N 1
ATOM 855 C CA . ALA A 1 127 ? 28.598 30.023 26.651 1.00 16.45 637 ALA A CA 1
ATOM 856 C C . ALA A 1 127 ? 29.235 30.962 25.613 1.00 14.77 637 ALA A C 1
ATOM 857 O O . ALA A 1 127 ? 30.050 31.804 25.960 1.00 18.60 637 ALA A O 1
ATOM 859 N N . CYS A 1 128 ? 28.839 30.830 24.351 1.00 15.07 638 CYS A N 1
ATOM 860 C CA . CYS A 1 128 ? 29.358 31.695 23.302 1.00 11.33 638 CYS A CA 1
ATOM 861 C C . CYS A 1 128 ? 28.309 31.934 22.254 1.00 11.26 638 CYS A C 1
ATOM 862 O O . CYS A 1 128 ? 27.306 31.204 22.174 1.00 18.96 638 CYS A O 1
ATOM 865 N N . HIS A 1 129 ? 28.547 32.966 21.449 1.00 13.36 639 HIS A N 1
ATOM 866 C CA . HIS A 1 129 ? 27.620 33.397 20.398 1.00 15.94 639 HIS A CA 1
ATOM 867 C C . HIS A 1 129 ? 28.429 34.175 19.366 1.00 20.52 639 HIS A C 1
ATOM 868 O O . HIS A 1 129 ? 29.281 34.998 19.748 1.00 17.49 639 HIS A O 1
ATOM 875 N N . ALA A 1 130 ? 28.210 33.905 18.075 1.00 14.60 640 ALA A N 1
ATOM 876 C CA . ALA A 1 130 ? 28.877 34.684 17.036 1.00 12.93 640 ALA A CA 1
ATOM 877 C C . ALA A 1 130 ? 27.912 35.067 15.933 1.00 20.26 640 ALA A C 1
ATOM 878 O O . ALA A 1 130 ? 27.162 34.213 15.446 1.00 20.04 640 ALA A O 1
ATOM 880 N N . GLU A 1 131 ? 27.977 36.329 15.502 1.00 20.53 641 GLU A N 1
ATOM 881 C CA . GLU A 1 131 ? 27.121 36.854 14.428 1.00 21.50 641 GLU A CA 1
ATOM 882 C C . GLU A 1 131 ? 27.925 37.068 13.154 1.00 18.54 641 GLU A C 1
ATOM 883 O O . GLU A 1 131 ? 29.029 37.600 13.195 1.00 15.94 641 GLU A O 1
ATOM 889 N N . SER A 1 132 ? 27.351 36.688 12.016 1.00 14.24 642 SER A N 1
ATOM 890 C CA . SER A 1 132 ? 27.938 36.984 10.718 1.00 18.76 642 SER A CA 1
ATOM 891 C C . SER A 1 132 ? 26.771 37.343 9.815 1.00 22.26 642 SER A C 1
ATOM 892 O O . SER A 1 132 ? 25.617 37.024 10.149 1.00 18.60 642 SER A O 1
ATOM 895 N N . ARG A 1 133 ? 27.046 37.973 8.678 1.00 24.50 643 ARG A N 1
ATOM 896 C CA . ARG A 1 133 ? 25.956 38.271 7.731 1.00 26.08 643 ARG A CA 1
ATOM 897 C C . ARG A 1 133 ? 25.357 36.968 7.183 1.00 26.96 643 ARG A C 1
ATOM 898 O O . ARG A 1 133 ? 24.191 36.933 6.779 1.00 24.01 643 ARG A O 1
ATOM 906 N N . ASN A 1 134 ? 26.141 35.887 7.20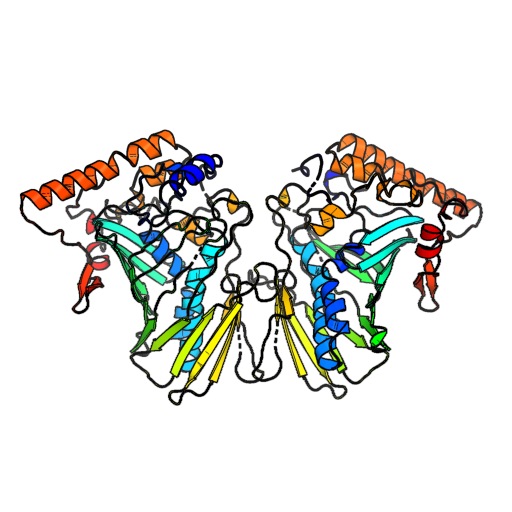7 1.00 17.51 644 ASN A N 1
ATOM 907 C CA . ASN A 1 134 ? 25.690 34.600 6.675 1.00 17.29 644 ASN A CA 1
ATOM 908 C C . ASN A 1 134 ? 25.155 33.579 7.667 1.00 23.52 644 ASN A C 1
ATOM 909 O O . ASN A 1 134 ? 24.435 32.645 7.271 1.00 21.83 644 ASN A O 1
ATOM 914 N N . PHE A 1 135 ? 25.474 33.738 8.947 1.00 20.88 645 PHE A N 1
ATOM 915 C CA . PHE A 1 135 ? 25.071 32.727 9.918 1.00 18.62 645 PHE A CA 1
ATOM 916 C C . PHE A 1 135 ? 25.085 33.290 11.319 1.00 19.22 645 PHE A C 1
ATOM 917 O O . PHE A 1 135 ? 25.660 34.350 11.570 1.00 21.13 645 PHE A O 1
ATOM 925 N N . VAL A 1 136 ? 24.469 32.561 12.238 1.00 15.03 646 VAL A N 1
ATOM 926 C CA . VAL A 1 136 ? 24.636 32.836 13.659 1.00 16.46 646 VAL A CA 1
ATOM 927 C C . VAL A 1 136 ? 25.003 31.503 14.276 1.00 17.73 646 VAL A C 1
ATOM 928 O O . VAL A 1 136 ? 24.367 30.502 13.972 1.00 20.74 646 VAL A O 1
ATOM 932 N N . PHE A 1 137 ? 26.018 31.500 15.141 1.00 17.07 647 PHE A N 1
ATOM 933 C CA . PHE A 1 137 ? 26.574 30.290 15.723 1.00 19.46 647 PHE A CA 1
ATOM 934 C C . PHE A 1 137 ? 26.515 30.483 17.223 1.00 21.83 647 PHE A C 1
ATOM 935 O O . PHE A 1 137 ? 26.911 31.546 17.708 1.00 19.35 647 PHE A O 1
ATOM 943 N N . TRP A 1 138 ? 26.035 29.479 17.964 1.00 17.71 648 TRP A N 1
ATOM 944 C CA . TRP A 1 138 ? 26.045 29.587 19.429 1.00 13.27 648 TRP A CA 1
ATOM 945 C C . TRP A 1 138 ? 25.941 28.249 20.110 1.00 12.25 648 TRP A C 1
ATOM 946 O O . TRP A 1 138 ? 25.469 27.281 19.517 1.00 18.59 648 TRP A O 1
ATOM 957 N N . GLN A 1 139 ? 26.401 28.182 21.357 1.00 14.79 649 GLN A N 1
ATOM 958 C CA . GLN A 1 139 ? 26.250 26.972 22.165 1.00 18.94 649 GLN A CA 1
ATOM 959 C C . GLN A 1 139 ? 26.570 27.312 23.591 1.00 14.56 649 GLN A C 1
ATOM 960 O O . GLN A 1 139 ? 27.121 28.377 23.884 1.00 17.13 649 GLN A O 1
ATOM 966 N N . ASP A 1 140 ? 26.269 26.394 24.488 1.00 17.73 650 ASP A N 1
ATOM 967 C CA . ASP A 1 140 ? 26.890 26.454 25.792 1.00 22.78 650 ASP A CA 1
ATOM 968 C C . ASP A 1 140 ? 27.426 25.054 26.001 1.00 26.18 650 ASP A C 1
ATOM 969 O O . ASP A 1 140 ? 26.906 24.095 25.431 1.00 26.33 650 ASP A O 1
ATOM 974 N N . VAL A 1 141 ? 28.509 24.927 26.744 1.00 21.88 651 VAL A N 1
ATOM 975 C CA . VAL A 1 141 ? 29.099 23.613 26.908 1.00 21.70 651 VAL A CA 1
ATOM 976 C C . VAL A 1 141 ? 29.545 23.402 28.336 1.00 25.90 651 VAL A C 1
ATOM 977 O O . VAL A 1 141 ? 30.043 24.331 28.995 1.00 20.05 651 VAL A O 1
ATOM 981 N N . ARG A 1 142 ? 29.366 22.174 28.806 1.00 29.17 652 ARG A N 1
ATOM 982 C CA . ARG A 1 142 ? 29.860 21.765 30.100 1.00 27.76 652 ARG A CA 1
ATOM 983 C C . ARG A 1 142 ? 30.699 20.514 29.847 1.00 30.78 652 ARG A C 1
ATOM 984 O O . ARG A 1 142 ? 30.226 19.578 29.198 1.00 28.77 652 ARG A O 1
ATOM 992 N N . TRP A 1 143 ? 31.949 20.507 30.303 1.00 34.11 653 TRP A N 1
ATOM 993 C CA . TRP A 1 143 ? 32.792 19.321 30.128 1.00 40.45 653 TRP A CA 1
ATOM 994 C C . TRP A 1 143 ? 32.921 18.552 31.438 1.00 42.88 653 TRP A C 1
ATOM 995 O O . TRP A 1 143 ? 33.294 19.136 32.467 1.00 41.19 653 TRP A O 1
ATOM 1006 N N . LYS A 1 144 ? 32.630 17.254 31.402 1.00 49.12 654 LYS A N 1
ATOM 1007 C CA . LYS A 1 144 ? 32.969 16.353 32.508 1.00 49.62 654 LYS A CA 1
ATOM 1008 C C . LYS A 1 144 ? 34.270 15.603 32.221 1.00 47.21 654 LYS A C 1
ATOM 1009 O O . LYS A 1 144 ? 34.303 14.726 31.361 1.00 48.56 654 LYS A O 1
ATOM 1015 N N . ASN A 1 145 ? 35.344 15.927 32.922 1.00 40.94 655 ASN A N 1
ATOM 1016 C CA . ASN A 1 145 ? 36.535 15.100 32.810 1.00 48.67 655 ASN A CA 1
ATOM 1017 C C . ASN A 1 145 ? 36.412 13.856 33.709 1.00 59.10 655 ASN A C 1
ATOM 1018 O O . ASN A 1 145 ? 35.561 13.806 34.601 1.00 60.73 655 ASN A O 1
ATOM 1023 N N . LYS A 1 146 ? 37.238 12.845 33.447 1.00 52.94 656 LYS A N 1
ATOM 1024 C CA . LYS A 1 146 ? 37.376 11.707 34.353 1.00 49.03 656 LYS A CA 1
ATOM 1025 C C . LYS A 1 146 ? 38.617 10.884 34.001 1.00 42.52 656 LYS A C 1
ATOM 1026 O O . LYS A 1 146 ? 38.752 10.388 32.872 1.00 35.20 656 LYS A O 1
ATOM 1032 N N . PHE A 1 147 ? 39.527 10.765 34.961 1.00 39.39 657 PHE A N 1
ATOM 1033 C CA . PHE A 1 147 ? 40.723 9.953 34.781 1.00 45.84 657 PHE A CA 1
ATOM 1034 C C . PHE A 1 147 ? 40.389 8.479 34.900 1.00 41.28 657 PHE A C 1
ATOM 1035 O O . PHE A 1 147 ? 39.714 8.065 35.839 1.00 42.93 657 PHE A O 1
ATOM 1043 N N . TRP A 1 148 ? 40.846 7.695 33.932 1.00 44.28 658 TRP A N 1
ATOM 1044 C CA . TRP A 1 148 ? 40.667 6.248 33.972 1.00 45.48 658 TRP A CA 1
ATOM 1045 C C . TRP A 1 148 ? 42.037 5.621 33.853 1.00 49.01 658 TRP A C 1
ATOM 1046 O O . TRP A 1 148 ? 42.585 5.513 32.761 1.00 56.94 658 TRP A O 1
ATOM 1057 N N . GLY A 1 149 ? 42.592 5.205 34.984 1.00 50.43 659 GLY A N 1
ATOM 1058 C CA . GLY A 1 149 ? 43.962 4.746 34.997 1.00 44.97 659 GLY A CA 1
ATOM 1059 C C . GLY A 1 149 ? 44.888 5.857 34.537 1.00 40.49 659 GLY A C 1
ATOM 1060 O O . GLY A 1 149 ? 44.955 6.914 35.156 1.00 44.75 659 GLY A O 1
ATOM 1061 N N . LYS A 1 150 ? 45.575 5.617 33.427 1.00 45.29 660 LYS A N 1
ATOM 1062 C CA . LYS A 1 150 ? 46.589 6.531 32.919 1.00 50.71 660 LYS A CA 1
ATOM 1063 C C . LYS A 1 150 ? 46.021 7.462 31.852 1.00 58.82 660 LYS A C 1
ATOM 1064 O O . LYS A 1 150 ? 46.769 8.207 31.227 1.00 58.96 660 LYS A O 1
ATOM 1070 N N . SER A 1 151 ? 44.708 7.407 31.628 1.00 53.96 661 SER A N 1
ATOM 1071 C CA . SER A 1 151 ? 44.102 8.183 30.545 1.00 46.44 661 SER A CA 1
ATOM 1072 C C . SER A 1 151 ? 42.930 9.023 31.016 1.00 43.94 661 SER A C 1
ATOM 1073 O O . SER A 1 151 ? 42.347 8.749 32.072 1.00 43.30 661 SER A O 1
ATOM 1076 N N . MET A 1 152 ? 42.586 10.052 30.238 1.00 45.38 662 MET A N 1
ATOM 1077 C CA . MET A 1 152 ? 41.500 10.945 30.627 1.00 38.41 662 MET A CA 1
ATOM 1078 C C . MET A 1 152 ? 40.337 10.969 29.621 1.00 38.43 662 MET A C 1
ATOM 1079 O O . MET A 1 152 ? 40.535 11.203 28.408 1.00 31.88 662 MET A O 1
ATOM 1084 N N . GLU A 1 153 ? 39.135 10.716 30.145 1.00 27.52 663 GLU A N 1
ATOM 1085 C CA . GLU A 1 153 ? 37.908 10.720 29.362 1.00 31.80 663 GLU A CA 1
ATOM 1086 C C . GLU A 1 153 ? 37.275 12.102 29.437 1.00 28.79 663 GLU A C 1
ATOM 1087 O O . GLU A 1 153 ? 37.145 12.660 30.531 1.00 31.47 663 GLU A O 1
ATOM 1093 N N . ILE A 1 154 ? 36.874 12.646 28.289 1.00 31.65 664 ILE A N 1
ATOM 1094 C CA . ILE A 1 154 ? 36.259 13.983 28.250 1.00 31.23 664 ILE A CA 1
ATOM 1095 C C . ILE A 1 154 ? 34.837 13.917 27.678 1.00 28.85 664 ILE A C 1
ATOM 1096 O O . ILE A 1 154 ? 34.641 13.550 26.515 1.00 26.93 664 ILE A O 1
ATOM 1101 N N . VAL A 1 155 ? 33.849 14.260 28.500 1.00 21.97 665 VAL A N 1
ATOM 1102 C CA . VAL A 1 155 ? 32.442 14.094 28.134 1.00 25.00 665 VAL A CA 1
ATOM 1103 C C . VAL A 1 155 ? 31.724 15.449 28.183 1.00 31.60 665 VAL A C 1
ATOM 1104 O O . VAL A 1 155 ? 31.470 15.983 29.254 1.00 31.83 665 VAL A O 1
ATOM 1108 N N . PRO A 1 156 ? 31.418 16.018 27.011 1.00 32.43 666 PRO A N 1
ATOM 1109 C CA . PRO A 1 156 ? 30.733 17.317 26.910 1.00 34.36 666 PRO A CA 1
ATOM 1110 C C . PRO A 1 156 ? 29.210 17.200 27.024 1.00 33.17 666 PRO A C 1
ATOM 1111 O O . PRO A 1 156 ? 28.626 16.216 26.574 1.00 37.29 666 PRO A O 1
ATOM 1115 N N . ILE A 1 157 ? 28.578 18.195 27.636 1.00 27.64 667 ILE A N 1
ATOM 1116 C CA . ILE A 1 157 ? 27.128 18.303 27.623 1.00 25.10 667 ILE A CA 1
ATOM 1117 C C . ILE A 1 157 ? 26.806 19.654 27.000 1.00 23.66 667 ILE A C 1
ATOM 1118 O O . ILE A 1 157 ? 27.330 20.691 27.442 1.00 22.43 667 ILE A O 1
ATOM 1123 N N . GLY A 1 158 ? 25.949 19.652 25.980 1.00 22.84 668 GLY A N 1
ATOM 1124 C CA . GLY A 1 158 ? 25.530 20.894 25.350 1.00 22.15 668 GLY A CA 1
ATOM 1125 C C . GLY A 1 158 ? 25.288 20.737 23.867 1.00 26.28 668 GLY A C 1
ATOM 1126 O O . GLY A 1 158 ? 25.782 19.820 23.225 1.00 35.06 668 GLY A O 1
ATOM 1127 N N . THR A 1 159 ? 24.529 21.654 23.309 1.00 24.07 669 THR A N 1
ATOM 1128 C CA . THR A 1 159 ? 24.147 21.554 21.921 1.00 21.86 669 THR A CA 1
ATOM 1129 C C . THR A 1 159 ? 24.762 22.713 21.171 1.00 22.07 669 THR A C 1
ATOM 1130 O O . THR A 1 159 ? 24.791 23.830 21.688 1.00 21.29 669 THR A O 1
ATOM 1134 N N . THR A 1 160 ? 25.246 22.456 19.954 1.00 22.79 670 THR A N 1
ATOM 1135 C CA . THR A 1 160 ? 25.743 23.528 19.076 1.00 15.82 670 THR A CA 1
ATOM 1136 C C . THR A 1 160 ? 24.646 23.872 18.063 1.00 23.55 670 THR A C 1
ATOM 1137 O O . THR A 1 160 ? 23.949 22.980 17.561 1.00 21.82 670 THR A O 1
ATOM 1141 N N . HIS A 1 161 ? 24.496 25.158 17.766 1.00 16.35 671 HIS A N 1
ATOM 1142 C CA . HIS A 1 161 ? 23.455 25.628 16.861 1.00 17.80 671 HIS A CA 1
ATOM 1143 C C . HIS A 1 161 ? 24.074 26.495 15.799 1.00 19.63 671 HIS A C 1
ATOM 1144 O O . HIS A 1 161 ? 24.955 27.316 16.097 1.00 16.56 671 HIS A O 1
ATOM 1151 N N . VAL A 1 162 ? 23.601 26.337 14.567 1.00 18.07 672 VAL A N 1
ATOM 1152 C CA . VAL A 1 162 ? 23.879 27.301 13.514 1.00 16.70 672 VAL A CA 1
ATOM 1153 C C . VAL A 1 162 ? 22.588 27.638 12.759 1.00 18.05 672 VAL A C 1
ATOM 1154 O O . VAL A 1 162 ? 21.867 26.738 12.314 1.00 22.66 672 VAL A O 1
ATOM 1158 N N . THR A 1 163 ? 22.279 28.923 12.618 1.00 19.94 673 THR A N 1
ATOM 1159 C CA . THR A 1 163 ? 21.203 29.301 11.712 1.00 18.60 673 THR A CA 1
ATOM 1160 C C . THR A 1 163 ? 21.819 29.888 10.453 1.00 27.47 673 THR A C 1
ATOM 1161 O O . THR A 1 163 ? 22.860 30.550 10.538 1.00 22.83 673 THR A O 1
ATOM 1165 N N . LEU A 1 164 ? 21.180 29.650 9.300 1.00 19.25 674 LEU A N 1
ATOM 1166 C CA . LEU A 1 164 ? 21.521 30.343 8.051 1.00 18.09 674 LEU A CA 1
ATOM 1167 C C . LEU A 1 164 ? 20.256 31.109 7.636 1.00 22.30 674 LEU A C 1
ATOM 1168 O O . LEU A 1 164 ? 19.359 30.547 6.999 1.00 24.43 674 LEU A O 1
ATOM 1173 N N . PRO A 1 165 ? 20.173 32.392 8.027 1.00 22.77 675 PRO A N 1
ATOM 1174 C CA . PRO A 1 165 ? 18.987 33.247 7.877 1.00 27.73 675 PRO A CA 1
ATOM 1175 C C . PRO A 1 165 ? 18.461 33.242 6.456 1.00 25.09 675 PRO A C 1
ATOM 1176 O O . PRO A 1 165 ? 17.246 33.276 6.271 1.00 28.30 675 PRO A O 1
ATOM 1180 N N . VAL A 1 166 ? 19.345 33.192 5.467 1.00 22.04 676 VAL A N 1
ATOM 1181 C CA . VAL A 1 166 ? 18.880 33.296 4.076 1.00 25.81 676 VAL A CA 1
ATOM 1182 C C . VAL A 1 166 ? 17.933 32.154 3.747 1.00 28.95 676 VAL A C 1
ATOM 1183 O O . VAL A 1 166 ? 16.999 32.336 2.980 1.00 26.07 676 VAL A O 1
ATOM 1187 N N . PHE A 1 167 ? 18.125 30.996 4.387 1.00 22.34 677 PHE A N 1
ATOM 1188 C CA . PHE A 1 167 ? 17.276 29.843 4.093 1.00 19.14 677 PHE A CA 1
ATOM 1189 C C . PHE A 1 167 ? 16.327 29.519 5.219 1.00 26.16 677 PHE A C 1
ATOM 1190 O O . PHE A 1 167 ? 15.532 28.578 5.120 1.00 30.88 677 PHE A O 1
ATOM 1198 N N . GLY A 1 168 ? 16.408 30.286 6.303 1.00 27.23 678 GLY A N 1
ATOM 1199 C CA . GLY A 1 168 ? 15.660 29.959 7.507 1.00 21.53 678 GLY A CA 1
ATOM 1200 C C . GLY A 1 168 ? 16.119 28.665 8.180 1.00 24.22 678 GLY A C 1
ATOM 1201 O O . GLY A 1 168 ? 15.381 28.076 8.980 1.00 27.43 678 GLY A O 1
ATOM 1202 N N . ASP A 1 169 ? 17.329 28.207 7.865 1.00 21.82 679 ASP A N 1
ATOM 1203 C CA . ASP A 1 169 ? 17.869 26.985 8.480 1.00 23.80 679 ASP A CA 1
ATOM 1204 C C . ASP A 1 169 ? 18.142 27.202 9.959 1.00 22.95 679 ASP A C 1
ATOM 1205 O O . ASP A 1 169 ? 18.619 28.264 10.338 1.00 19.00 679 ASP A O 1
ATOM 1210 N N . HIS A 1 170 ? 17.870 26.192 10.783 1.00 24.81 680 HIS A N 1
ATOM 1211 C CA . HIS A 1 170 ? 18.370 26.152 12.172 1.00 22.95 680 HIS A CA 1
ATOM 1212 C C . HIS A 1 170 ? 18.899 24.741 12.448 1.00 24.80 680 HIS A C 1
ATOM 1213 O O . HIS A 1 170 ? 18.123 23.814 12.768 1.00 22.94 680 HIS A O 1
ATOM 1220 N N . PHE A 1 171 ? 20.211 24.568 12.283 1.00 15.86 681 PHE A N 1
ATOM 1221 C CA . PHE A 1 171 ? 20.854 23.277 12.530 1.00 17.62 681 PHE A CA 1
ATOM 1222 C C . PHE A 1 171 ? 21.243 23.157 13.987 1.00 22.67 681 PHE A C 1
ATOM 1223 O O . PHE A 1 171 ? 21.678 24.134 14.620 1.00 21.69 681 PHE A O 1
ATOM 1231 N N . GLU A 1 172 ? 21.111 21.949 14.516 1.00 18.11 682 GLU A N 1
ATOM 1232 C CA . GLU A 1 172 ? 21.520 21.697 15.876 1.00 21.29 682 GLU A CA 1
ATOM 1233 C C . GLU A 1 172 ? 22.167 20.313 15.952 1.00 22.47 682 GLU A C 1
ATOM 1234 O O . GLU A 1 172 ? 21.770 19.403 15.221 1.00 25.65 682 GLU A O 1
ATOM 1240 N N . TRP A 1 173 ? 23.188 20.170 16.800 1.00 18.34 683 TRP A N 1
ATOM 1241 C CA . TRP A 1 173 ? 23.913 18.912 16.915 1.00 18.41 683 TRP A CA 1
ATOM 1242 C C . TRP A 1 173 ? 24.696 18.821 18.206 1.00 17.75 683 TRP A C 1
ATOM 1243 O O . TRP A 1 173 ? 24.849 19.824 18.918 1.00 22.10 683 TRP A O 1
ATOM 1254 N N . ASN A 1 174 ? 25.190 17.617 18.504 1.00 21.03 684 ASN A N 1
ATOM 1255 C CA . ASN A 1 174 ? 25.848 17.338 19.781 1.00 25.97 684 ASN A CA 1
ATOM 1256 C C . ASN A 1 174 ? 27.343 17.142 19.570 1.00 22.82 684 ASN A C 1
ATOM 1257 O O . ASN A 1 174 ? 27.786 16.948 18.432 1.00 22.46 684 ASN A O 1
ATOM 1262 N N . LYS A 1 175 ? 28.116 17.210 20.659 1.00 21.46 685 LYS A N 1
ATOM 1263 C CA . LYS A 1 175 ? 29.535 16.856 20.622 1.00 20.97 685 LYS A CA 1
ATOM 1264 C C . LYS A 1 175 ? 29.699 15.384 20.977 1.00 25.91 685 LYS A C 1
ATOM 1265 O O . LYS A 1 175 ? 28.796 14.777 21.563 1.00 28.54 685 LYS A O 1
ATOM 1271 N N . VAL A 1 176 ? 30.844 14.809 20.620 1.00 23.91 686 VAL A N 1
ATOM 1272 C CA . VAL A 1 176 ? 31.102 13.418 20.937 1.00 22.41 686 VAL A CA 1
ATOM 1273 C C . VAL A 1 176 ? 32.094 13.339 22.085 1.00 27.90 686 VAL A C 1
ATOM 1274 O O . VAL A 1 176 ? 32.542 14.361 22.602 1.00 27.42 686 VAL A O 1
ATOM 1278 N N . THR A 1 177 ? 32.472 12.121 22.446 1.00 29.07 687 THR A N 1
ATOM 1279 C CA . THR A 1 177 ? 33.377 11.902 23.570 1.00 31.85 687 THR A CA 1
ATOM 1280 C C . THR A 1 177 ? 34.840 11.994 23.110 1.00 29.51 687 THR A C 1
ATOM 1281 O O . THR A 1 177 ? 35.168 11.618 21.983 1.00 34.20 687 THR A O 1
ATOM 1285 N N . SER A 1 178 ? 35.707 12.543 23.957 1.00 22.74 688 SER A N 1
ATOM 1286 C CA . SER A 1 178 ? 37.144 12.539 23.682 1.00 30.69 688 SER A CA 1
ATOM 1287 C C . SER A 1 178 ? 37.930 11.704 24.711 1.00 32.10 688 SER A C 1
ATOM 1288 O O . SER A 1 178 ? 37.526 11.588 25.876 1.00 27.95 688 SER A O 1
ATOM 1301 N N . ILE A 1 180 ? 42.077 11.276 26.076 1.00 27.03 690 ILE A N 1
ATOM 1302 C CA . ILE A 1 180 ? 43.513 11.514 25.948 1.00 34.47 690 ILE A CA 1
ATOM 1303 C C . ILE A 1 180 ? 44.252 10.306 26.523 1.00 35.38 690 ILE A C 1
ATOM 1304 O O . ILE A 1 180 ? 44.198 10.074 27.738 1.00 32.38 690 ILE A O 1
ATOM 1309 N N . HIS A 1 181 ? 44.920 9.538 25.654 1.00 39.24 691 HIS A N 1
ATOM 1310 C CA . HIS A 1 181 ? 45.596 8.292 26.057 1.00 34.97 691 HIS A CA 1
ATOM 1311 C C . HIS A 1 181 ? 47.023 8.544 26.540 1.00 46.57 691 HIS A C 1
ATOM 1312 O O . HIS A 1 181 ? 47.677 9.500 26.091 1.00 49.07 691 HIS A O 1
ATOM 1319 N N . ASN A 1 182 ? 47.500 7.676 27.440 1.00 50.50 692 ASN A N 1
ATOM 1320 C CA . ASN A 1 182 ? 48.900 7.678 27.882 1.00 50.28 692 ASN A CA 1
ATOM 1321 C C . ASN A 1 182 ? 49.276 9.031 28.441 1.00 51.24 692 ASN A C 1
ATOM 1322 O O . ASN A 1 182 ? 50.253 9.633 27.996 1.00 53.24 692 ASN A O 1
ATOM 1327 N N . ILE A 1 183 ? 48.490 9.507 29.402 1.00 54.27 693 ILE A N 1
ATOM 1328 C CA . ILE A 1 183 ? 48.615 10.863 29.916 1.00 70.84 693 ILE A CA 1
ATOM 1329 C C . ILE A 1 183 ? 50.000 11.190 30.491 1.00 86.42 693 ILE A C 1
ATOM 1330 O O . ILE A 1 183 ? 50.445 12.334 30.422 1.00 90.66 693 ILE A O 1
ATOM 1335 N N . SER A 1 185 ? 53.049 10.239 29.553 1.00 101.09 695 SER A N 1
ATOM 1336 C CA . SER A 1 185 ? 54.198 10.269 28.653 1.00 95.22 695 SER A CA 1
ATOM 1337 C C . SER A 1 185 ? 54.074 11.243 27.482 1.00 94.84 695 SER A C 1
ATOM 1338 O O . SER A 1 185 ? 53.019 11.836 27.255 1.00 96.38 695 SER A O 1
ATOM 1341 N N . GLY A 1 186 ? 55.171 11.394 26.742 1.00 93.08 696 GLY A N 1
ATOM 1342 C CA . GLY A 1 186 ? 55.166 12.122 25.485 1.00 92.74 696 GLY A CA 1
ATOM 1343 C C . GLY A 1 186 ? 54.561 11.246 24.405 1.00 92.66 696 GLY A C 1
ATOM 1344 O O . GLY A 1 186 ? 54.323 11.686 23.274 1.00 91.28 696 GLY A O 1
ATOM 1345 N N . GLN A 1 187 ? 54.313 9.991 24.772 1.00 93.14 697 GLN A N 1
ATOM 1346 C CA . GLN A 1 187 ? 53.614 9.044 23.918 1.00 92.97 697 GLN A CA 1
ATOM 1347 C C . GLN A 1 187 ? 52.107 9.176 24.150 1.00 85.79 697 GLN A C 1
ATOM 1348 O O . GLN A 1 187 ? 51.362 8.195 24.075 1.00 82.68 697 GLN A O 1
ATOM 1354 N N . ARG A 1 188 ? 51.678 10.401 24.441 1.00 80.75 698 ARG A N 1
ATOM 1355 C CA . ARG A 1 188 ? 50.266 10.720 24.611 1.00 77.49 698 ARG A CA 1
ATOM 1356 C C . ARG A 1 188 ? 49.641 11.061 23.264 1.00 70.82 698 ARG A C 1
ATOM 1357 O O . ARG A 1 188 ? 50.312 11.572 22.361 1.00 69.51 698 ARG A O 1
ATOM 1365 N N . TRP A 1 189 ? 48.350 10.772 23.142 1.00 65.83 699 TRP A N 1
ATOM 1366 C CA . TRP A 1 189 ? 47.575 11.144 21.963 1.00 58.45 699 TRP A CA 1
ATOM 1367 C C . TRP A 1 189 ? 46.095 11.294 22.341 1.00 43.66 699 TRP A C 1
ATOM 1368 O O . TRP A 1 189 ? 45.604 10.639 23.272 1.00 45.59 699 TRP A O 1
ATOM 1379 N N . ILE A 1 190 ? 45.400 12.171 21.628 1.00 31.64 700 ILE A N 1
ATOM 1380 C CA . ILE A 1 190 ? 43.970 12.376 21.838 1.00 28.21 700 ILE A CA 1
ATOM 1381 C C . ILE A 1 190 ? 43.166 11.622 20.769 1.00 32.08 700 ILE A C 1
ATOM 1382 O O . ILE A 1 190 ? 43.617 11.438 19.644 1.00 33.96 700 ILE A O 1
ATOM 1387 N N . GLU A 1 191 ? 41.961 11.213 21.134 1.00 32.88 701 GLU A N 1
ATOM 1388 C CA . GLU A 1 191 ? 41.065 10.512 20.239 1.00 32.90 701 GLU A CA 1
ATOM 1389 C C . GLU A 1 191 ? 39.626 11.016 20.472 1.00 29.81 701 GLU A C 1
ATOM 1390 O O . GLU A 1 191 ? 39.282 11.414 21.592 1.00 28.76 701 GLU A O 1
ATOM 1396 N N . HIS A 1 192 ? 38.802 11.031 19.423 1.00 27.87 702 HIS A N 1
ATOM 1397 C CA . HIS A 1 192 ? 37.385 11.379 19.560 1.00 26.07 702 HIS A CA 1
ATOM 1398 C C . HIS A 1 192 ? 36.564 10.223 19.009 1.00 27.36 702 HIS A C 1
ATOM 1399 O O . HIS A 1 192 ? 36.976 9.599 18.038 1.00 32.34 702 HIS A O 1
ATOM 1406 N N . TYR A 1 193 ? 35.415 9.929 19.619 1.00 25.48 703 TYR A N 1
ATOM 1407 C CA . TYR A 1 193 ? 34.572 8.843 19.125 1.00 33.95 703 TYR A CA 1
ATOM 1408 C C . TYR A 1 193 ? 33.139 8.983 19.612 1.00 30.72 703 TYR A C 1
ATOM 1409 O O . TYR A 1 193 ? 32.891 9.567 20.665 1.00 26.36 703 TYR A O 1
ATOM 1418 N N . GLY A 1 194 ? 32.200 8.444 18.842 1.00 34.81 704 GLY A N 1
ATOM 1419 C CA . GLY A 1 194 ? 30.790 8.649 19.121 1.00 31.87 704 GLY A CA 1
ATOM 1420 C C . GLY A 1 194 ? 30.065 9.112 17.871 1.00 36.14 704 GLY A C 1
ATOM 1421 O O . GLY A 1 194 ? 30.637 9.124 16.775 1.00 32.96 704 GLY A O 1
ATOM 1422 N N . GLU A 1 195 ? 28.800 9.488 18.022 1.00 30.99 705 GLU A N 1
ATOM 1423 C CA . GLU A 1 195 ? 28.009 9.856 16.863 1.00 31.79 705 GLU A CA 1
ATOM 1424 C C . GLU A 1 195 ? 27.503 11.267 17.000 1.00 26.50 705 GLU A C 1
ATOM 1425 O O . GLU A 1 195 ? 26.939 11.638 18.030 1.00 32.16 705 GLU A O 1
ATOM 1431 N N . ILE A 1 196 ? 27.718 12.069 15.967 1.00 25.79 706 ILE A N 1
ATOM 1432 C CA . ILE A 1 196 ? 27.045 13.367 15.887 1.00 23.04 706 ILE A CA 1
ATOM 1433 C C . ILE A 1 196 ? 25.766 13.190 15.093 1.00 24.22 706 ILE A C 1
ATOM 1434 O O . ILE A 1 196 ? 25.771 12.563 14.027 1.00 28.00 706 ILE A O 1
ATOM 1439 N N . VAL A 1 197 ? 24.658 13.710 15.613 1.00 24.78 707 VAL A N 1
ATOM 1440 C CA . VAL A 1 197 ? 23.430 13.750 14.825 1.00 28.86 707 VAL A CA 1
ATOM 1441 C C . VAL A 1 197 ? 23.115 15.206 14.567 1.00 25.95 707 VAL A C 1
ATOM 1442 O O . VAL A 1 197 ? 23.026 16.003 15.508 1.00 24.83 707 VAL A O 1
ATOM 1446 N N . ILE A 1 198 ? 22.981 15.567 13.296 1.00 23.32 708 ILE A N 1
ATOM 1447 C CA . ILE A 1 198 ? 22.650 16.944 12.965 1.00 26.30 708 ILE A CA 1
ATOM 1448 C C . ILE A 1 198 ? 21.247 16.995 12.387 1.00 25.48 708 ILE A C 1
ATOM 1449 O O . ILE A 1 198 ? 20.932 16.256 11.441 1.00 28.47 708 ILE A O 1
ATOM 1454 N N . LYS A 1 199 ? 20.408 17.862 12.940 1.00 19.55 709 LYS A N 1
ATOM 1455 C CA . LYS A 1 199 ? 19.074 18.080 12.386 1.00 28.14 709 LYS A CA 1
ATOM 1456 C C . LYS A 1 199 ? 18.919 19.541 12.072 1.00 28.30 709 LYS A C 1
ATOM 1457 O O . LYS A 1 199 ? 19.521 20.388 12.740 1.00 27.37 709 LYS A O 1
ATOM 1463 N N . ASN A 1 200 ? 18.122 19.834 11.052 1.00 25.51 710 ASN A N 1
ATOM 1464 C CA . ASN A 1 200 ? 17.644 21.196 10.796 1.00 29.97 710 ASN A CA 1
ATOM 1465 C C . ASN A 1 200 ? 16.217 21.270 11.324 1.00 34.82 710 ASN A C 1
ATOM 1466 O O . ASN A 1 200 ? 15.326 20.600 10.799 1.00 34.01 710 ASN A O 1
ATOM 1471 N N . LEU A 1 201 ? 15.999 22.072 12.362 1.00 36.66 711 LEU A N 1
ATOM 1472 C CA . LEU A 1 201 ? 14.703 22.126 13.042 1.00 39.87 711 LEU A CA 1
ATOM 1473 C C . LEU A 1 201 ? 13.607 22.727 12.174 1.00 41.35 711 LEU A C 1
ATOM 1474 O O . LEU A 1 201 ? 12.417 22.598 12.486 1.00 36.48 711 LEU A O 1
ATOM 1479 N N . HIS A 1 202 ? 14.007 23.386 11.089 1.00 37.95 712 HIS A N 1
ATOM 1480 C CA . HIS A 1 202 ? 13.043 24.054 10.211 1.00 43.00 712 HIS A CA 1
ATOM 1481 C C . HIS A 1 202 ? 12.828 23.304 8.897 1.00 44.03 712 HIS A C 1
ATOM 1482 O O . HIS A 1 202 ? 12.054 23.746 8.055 1.00 48.80 712 HIS A O 1
ATOM 1489 N N . ASP A 1 203 ? 13.500 22.165 8.728 1.00 37.39 713 ASP A N 1
ATOM 1490 C CA . ASP A 1 203 ? 13.343 21.383 7.503 1.00 42.10 713 ASP A CA 1
ATOM 1491 C C . ASP A 1 203 ? 13.694 19.915 7.714 1.00 42.38 713 ASP A C 1
ATOM 1492 O O . ASP A 1 203 ? 14.877 19.570 7.823 1.00 35.83 713 ASP A O 1
ATOM 1497 N N . ASP A 1 204 ? 12.667 19.060 7.742 1.00 39.11 714 ASP A N 1
ATOM 1498 C CA . ASP A 1 204 ? 12.853 17.648 8.065 1.00 35.07 714 ASP A CA 1
ATOM 1499 C C . ASP A 1 204 ? 13.186 16.826 6.833 1.00 36.51 714 ASP A C 1
ATOM 1500 O O . ASP A 1 204 ? 13.195 15.593 6.884 1.00 42.12 714 ASP A O 1
ATOM 1505 N N . SER A 1 205 ? 13.476 17.508 5.730 1.00 31.13 715 SER A N 1
ATOM 1506 C CA . SER A 1 205 ? 13.730 16.819 4.469 1.00 34.64 715 SER A CA 1
ATOM 1507 C C . SER A 1 205 ? 15.008 15.987 4.499 1.00 34.91 715 SER A C 1
ATOM 1508 O O . SER A 1 205 ? 15.182 15.070 3.691 1.00 35.62 715 SER A O 1
ATOM 1511 N N . CYS A 1 206 ? 15.905 16.299 5.430 1.00 34.98 716 CYS A N 1
ATOM 1512 C CA . CYS A 1 206 ? 17.111 15.502 5.573 1.00 33.99 716 CYS A CA 1
ATOM 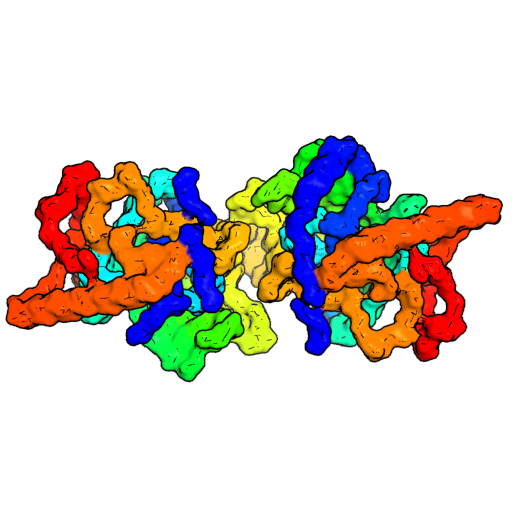1513 C C . CYS A 1 206 ? 17.735 15.699 6.949 1.00 35.12 716 CYS A C 1
ATOM 1514 O O . CYS A 1 206 ? 17.483 16.704 7.619 1.00 33.60 716 CYS A O 1
ATOM 1517 N N . TYR A 1 207 ? 18.518 14.713 7.374 1.00 32.70 717 TYR A N 1
ATOM 1518 C CA . TYR A 1 207 ? 19.306 14.813 8.601 1.00 32.16 717 TYR A CA 1
ATOM 1519 C C . TYR A 1 207 ? 20.625 14.126 8.338 1.00 34.91 717 TYR A C 1
ATOM 1520 O O . TYR A 1 207 ? 20.798 13.458 7.311 1.00 30.94 717 TYR A O 1
ATOM 1529 N N . CYS A 1 208 ? 21.554 14.268 9.270 1.00 31.11 718 CYS A N 1
ATOM 1530 C CA . CYS A 1 208 ? 22.877 13.714 9.060 1.00 31.88 718 CYS A CA 1
ATOM 1531 C C . CYS A 1 208 ? 23.383 12.999 10.309 1.00 28.47 718 CYS A C 1
ATOM 1532 O O . CYS A 1 208 ? 23.178 13.463 11.432 1.00 30.13 718 CYS A O 1
ATOM 1535 N N . LYS A 1 209 ? 24.048 11.869 10.123 1.00 25.28 719 LYS A N 1
ATOM 1536 C CA . LYS A 1 209 ? 24.690 11.206 11.248 1.00 26.87 719 LYS A CA 1
ATOM 1537 C C . LYS A 1 209 ? 26.161 11.003 10.942 1.00 27.57 719 LYS A C 1
ATOM 1538 O O . LYS A 1 209 ? 26.503 10.493 9.879 1.00 33.01 719 LYS A O 1
ATOM 1544 N N . VAL A 1 210 ? 27.031 11.414 11.864 1.00 24.61 720 VAL A N 1
ATOM 1545 C CA . VAL A 1 210 ? 28.464 11.253 11.669 1.00 27.18 720 VAL A CA 1
ATOM 1546 C C . VAL A 1 210 ? 29.095 10.457 12.804 1.00 29.06 720 VAL A C 1
ATOM 1547 O O . VAL A 1 210 ? 29.019 10.841 13.981 1.00 30.59 720 VAL A O 1
ATOM 1551 N N . ASN A 1 211 ? 29.727 9.353 12.437 1.00 28.86 721 ASN A N 1
ATOM 1552 C CA . ASN A 1 211 ? 30.401 8.508 13.403 1.00 27.99 721 ASN A CA 1
ATOM 1553 C C . ASN A 1 211 ? 31.897 8.741 13.460 1.00 24.11 721 ASN A C 1
ATOM 1554 O O . ASN A 1 211 ? 32.601 8.559 12.459 1.00 26.48 721 ASN A O 1
ATOM 1559 N N . PHE A 1 212 ? 32.381 9.120 14.641 1.00 24.96 722 PHE A N 1
ATOM 1560 C CA . PHE A 1 212 ? 33.812 9.220 14.895 1.00 25.89 722 PHE A CA 1
ATOM 1561 C C . PHE A 1 212 ? 34.236 7.854 15.408 1.00 31.13 722 PHE A C 1
ATOM 1562 O O . PHE A 1 212 ? 33.860 7.456 16.509 1.00 35.44 722 PHE A O 1
ATOM 1570 N N . ILE A 1 213 ? 35.008 7.144 14.595 1.00 29.36 723 ILE A N 1
ATOM 1571 C CA . ILE A 1 213 ? 35.406 5.769 14.868 1.00 33.59 723 ILE A CA 1
ATOM 1572 C C . ILE A 1 213 ? 36.542 5.662 15.900 1.00 40.59 723 ILE A C 1
ATOM 1573 O O . ILE A 1 213 ? 37.646 6.223 15.702 1.00 33.72 723 ILE A O 1
ATOM 1578 N N . LYS A 1 214 ? 36.278 4.937 16.989 1.00 40.63 724 LYS A N 1
ATOM 1579 C CA . LYS A 1 214 ? 37.313 4.664 18.004 1.00 41.64 724 LYS A CA 1
ATOM 1580 C C . LYS A 1 214 ? 38.440 3.781 17.454 1.00 42.83 724 LYS A C 1
ATOM 1581 O O . LYS A 1 214 ? 38.185 2.791 16.784 1.00 42.67 724 LYS A O 1
ATOM 1587 N N . ALA A 1 215 ? 39.686 4.149 17.745 1.00 43.98 725 ALA A N 1
ATOM 1588 C CA . ALA A 1 215 ? 40.844 3.435 17.208 1.00 45.97 725 ALA A CA 1
ATOM 1589 C C . ALA A 1 215 ? 41.000 2.036 17.787 1.00 49.43 725 ALA A C 1
ATOM 1590 O O . ALA A 1 215 ? 40.509 1.726 18.882 1.00 40.41 725 ALA A O 1
ATOM 1592 N N . LYS A 1 216 ? 41.725 1.218 17.035 1.00 52.91 726 LYS A N 1
ATOM 1593 C CA . LYS A 1 216 ? 41.926 -0.181 17.350 1.00 60.68 726 LYS A CA 1
ATOM 1594 C C . LYS A 1 216 ? 43.407 -0.401 17.626 1.00 57.52 726 LYS A C 1
ATOM 1595 O O . LYS A 1 216 ? 44.258 0.225 16.978 1.00 50.78 726 LYS A O 1
ATOM 1601 N N . TYR A 1 217 ? 43.714 -1.294 18.568 1.00 54.51 727 TYR A N 1
ATOM 1602 C CA . TYR A 1 217 ? 45.102 -1.529 18.986 1.00 52.18 727 TYR A CA 1
ATOM 1603 C C . TYR A 1 217 ? 45.991 -2.059 17.867 1.00 52.16 727 TYR A C 1
ATOM 1604 O O . TYR A 1 217 ? 47.172 -1.710 17.789 1.00 52.09 727 TYR A O 1
ATOM 1613 N N . TRP A 1 218 ? 45.422 -2.885 16.995 1.00 41.68 728 TRP A N 1
ATOM 1614 C CA . TRP A 1 218 ? 46.222 -3.489 15.939 1.00 51.65 728 TRP A CA 1
ATOM 1615 C C . TRP A 1 218 ? 46.663 -2.544 14.806 1.00 52.11 728 TRP A C 1
ATOM 1616 O O . TRP A 1 218 ? 47.450 -2.948 13.940 1.00 52.65 728 TRP A O 1
ATOM 1627 N N . SER A 1 219 ? 46.175 -1.305 14.816 1.00 41.90 729 SER A N 1
ATOM 1628 C CA . SER A 1 219 ? 46.439 -0.378 13.715 1.00 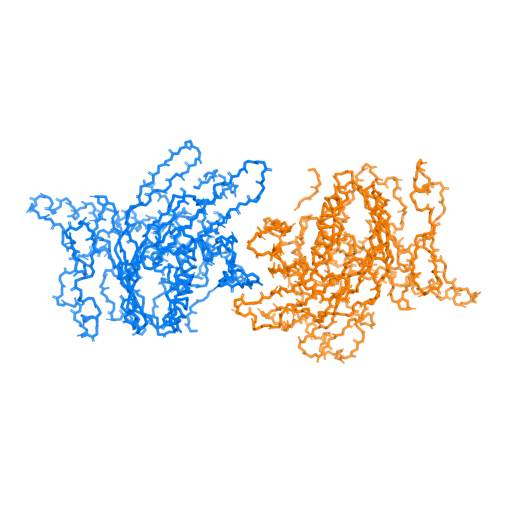61.28 729 SER A CA 1
ATOM 1629 C C . SER A 1 219 ? 46.936 0.984 14.208 1.00 69.28 729 SER A C 1
ATOM 1630 O O . SER A 1 219 ? 46.625 1.402 15.326 1.00 75.06 729 SER A O 1
ATOM 1633 N N . THR A 1 220 ? 47.722 1.662 13.372 1.00 68.16 730 THR A N 1
ATOM 1634 C CA . THR A 1 220 ? 48.067 3.062 13.609 1.00 68.66 730 THR A CA 1
ATOM 1635 C C . THR A 1 220 ? 46.965 3.950 13.029 1.00 68.31 730 THR A C 1
ATOM 1636 O O . THR A 1 220 ? 46.819 5.112 13.416 1.00 68.03 730 THR A O 1
ATOM 1640 N N . ASN A 1 221 ? 46.196 3.384 12.100 1.00 66.86 731 ASN A N 1
ATOM 1641 C CA . ASN A 1 221 ? 45.082 4.079 11.457 1.00 64.15 731 ASN A CA 1
ATOM 1642 C C . ASN A 1 221 ? 44.018 4.511 12.468 1.00 62.48 731 ASN A C 1
ATOM 1643 O O . ASN A 1 221 ? 43.362 3.685 13.100 1.00 68.69 731 ASN A O 1
ATOM 1648 N N . ALA A 1 222 ? 43.865 5.818 12.627 1.00 57.75 732 ALA A N 1
ATOM 1649 C CA . ALA A 1 222 ? 42.973 6.359 13.646 1.00 44.99 732 ALA A CA 1
ATOM 1650 C C . ALA A 1 222 ? 42.290 7.586 13.088 1.00 41.28 732 ALA A C 1
ATOM 1651 O O . ALA A 1 222 ? 42.551 7.965 11.935 1.00 37.20 732 ALA A O 1
ATOM 1653 N N . HIS A 1 223 ? 41.424 8.204 13.899 1.00 35.88 733 HIS A N 1
ATOM 1654 C CA . HIS A 1 223 ? 40.872 9.515 13.579 1.00 30.48 733 HIS A CA 1
ATOM 1655 C C . HIS A 1 223 ? 39.913 9.512 12.391 1.00 33.93 733 HIS A C 1
ATOM 1656 O O . HIS A 1 223 ? 39.669 10.552 11.769 1.00 32.22 733 HIS A O 1
ATOM 1663 N N . GLU A 1 224 ? 39.341 8.350 12.107 1.00 34.45 734 GLU A N 1
ATOM 1664 C CA . GLU A 1 224 ? 38.487 8.183 10.949 1.00 36.61 734 GLU A CA 1
ATOM 1665 C C . GLU A 1 224 ? 37.032 8.543 11.235 1.00 33.97 734 GLU A C 1
ATOM 1666 O O . GLU A 1 224 ? 36.506 8.318 12.331 1.00 28.49 734 GLU A O 1
ATOM 1672 N N . ILE A 1 225 ? 36.386 9.057 10.200 1.00 31.90 735 ILE A N 1
ATOM 1673 C CA . ILE A 1 225 ? 35.042 9.587 10.268 1.00 35.76 735 ILE A CA 1
ATOM 1674 C C . ILE A 1 225 ? 34.234 8.832 9.237 1.00 33.32 735 ILE A C 1
ATOM 1675 O O . ILE A 1 225 ? 34.688 8.706 8.105 1.00 28.48 735 ILE A O 1
ATOM 1680 N N . GLU A 1 226 ? 33.043 8.355 9.603 1.00 35.61 736 GLU A N 1
ATOM 1681 C CA . GLU A 1 226 ? 32.090 7.807 8.622 1.00 35.55 736 GLU A CA 1
ATOM 1682 C C . GLU A 1 226 ? 30.734 8.467 8.824 1.00 31.34 736 GLU A C 1
ATOM 1683 O O . GLU A 1 226 ? 30.144 8.371 9.911 1.00 30.82 736 GLU A O 1
ATOM 1689 N N . GLY A 1 227 ? 30.229 9.137 7.796 1.00 27.06 737 GLY A N 1
ATOM 1690 C CA . GLY A 1 227 ? 28.990 9.871 7.948 1.00 27.67 737 GLY A CA 1
ATOM 1691 C C . GLY A 1 227 ? 28.078 9.710 6.748 1.00 30.03 737 GLY A C 1
ATOM 1692 O O . GLY A 1 227 ? 28.525 9.307 5.678 1.00 28.20 737 GLY A O 1
ATOM 1693 N N . THR A 1 228 ? 26.803 10.043 6.924 1.00 35.80 738 THR A N 1
ATOM 1694 C CA . THR A 1 228 ? 25.822 9.943 5.850 1.00 34.81 738 THR A CA 1
ATOM 1695 C C . THR A 1 228 ? 24.816 11.051 6.000 1.00 33.21 738 THR A C 1
ATOM 1696 O O . THR A 1 228 ? 24.434 11.398 7.121 1.00 38.44 738 THR A O 1
ATOM 1700 N N . VAL A 1 229 ? 24.403 11.633 4.879 1.00 32.38 739 VAL A N 1
ATOM 1701 C CA . VAL A 1 229 ? 23.261 12.520 4.884 1.00 27.08 739 VAL A CA 1
ATOM 1702 C C . VAL A 1 229 ? 22.053 11.734 4.378 1.00 34.82 739 VAL A C 1
ATOM 1703 O O . VAL A 1 229 ? 22.052 11.247 3.243 1.00 35.33 739 VAL A O 1
ATOM 1707 N N . PHE A 1 230 ? 21.036 11.600 5.225 1.00 35.50 740 PHE A N 1
ATOM 1708 C CA . PHE A 1 230 ? 19.857 10.795 4.899 1.00 39.78 740 PHE A CA 1
ATOM 1709 C C . PHE A 1 230 ? 18.723 11.723 4.474 1.00 38.13 740 PHE A C 1
ATOM 1710 O O . PHE A 1 230 ? 18.653 12.848 4.974 1.00 34.58 740 PHE A O 1
ATOM 1718 N N . ASP A 1 231 ? 17.823 11.267 3.591 1.00 38.71 741 ASP A N 1
ATOM 1719 C CA . ASP A 1 231 ? 16.575 12.011 3.375 1.00 35.04 741 ASP A CA 1
ATOM 1720 C C . ASP A 1 231 ? 15.611 11.641 4.496 1.00 39.69 741 ASP A C 1
ATOM 1721 O O . ASP A 1 231 ? 15.964 10.828 5.357 1.00 31.70 741 ASP A O 1
ATOM 1726 N N . ARG A 1 232 ? 14.405 12.212 4.478 1.00 38.17 742 ARG A N 1
ATOM 1727 C CA . ARG A 1 232 ? 13.464 12.051 5.584 1.00 35.05 742 ARG A CA 1
ATOM 1728 C C . ARG A 1 232 ? 13.100 10.585 5.836 1.00 39.16 742 ARG A C 1
ATOM 1729 O O . ARG A 1 232 ? 12.921 10.181 6.986 1.00 40.02 742 ARG A O 1
ATOM 1737 N N . SER A 1 233 ? 13.005 9.792 4.768 1.00 37.57 743 SER A N 1
ATOM 1738 C CA . SER A 1 233 ? 12.659 8.376 4.895 1.00 40.62 743 SER A CA 1
ATOM 1739 C C . SER A 1 233 ? 13.812 7.507 5.393 1.00 44.09 743 SER A C 1
ATOM 1740 O O . SER A 1 233 ? 13.612 6.326 5.701 1.00 43.07 743 SER A O 1
ATOM 1743 N N . GLY A 1 234 ? 15.020 8.069 5.459 1.00 41.51 744 GLY A N 1
ATOM 1744 C CA . GLY A 1 234 ? 16.164 7.301 5.938 1.00 37.90 744 GLY A CA 1
ATOM 1745 C C . GLY A 1 234 ? 17.016 6.692 4.837 1.00 40.05 744 GLY A C 1
ATOM 1746 O O . GLY A 1 234 ? 17.878 5.842 5.100 1.00 39.04 744 GLY A O 1
ATOM 1747 N N . LYS A 1 235 ? 16.779 7.129 3.603 1.00 38.13 745 LYS A N 1
ATOM 1748 C CA . LYS A 1 235 ? 17.585 6.689 2.464 1.00 45.47 745 LYS A CA 1
ATOM 1749 C C . LYS A 1 235 ? 18.884 7.494 2.408 1.00 39.51 745 LYS A C 1
ATOM 1750 O O . LYS A 1 235 ? 18.868 8.712 2.611 1.00 33.56 745 LYS A O 1
ATOM 1756 N N . ALA A 1 236 ? 19.999 6.819 2.126 1.00 32.53 746 ALA A N 1
ATOM 1757 C CA . ALA A 1 236 ? 21.303 7.485 2.063 1.00 39.36 746 ALA A CA 1
ATOM 1758 C C . ALA A 1 236 ? 21.485 8.310 0.783 1.00 43.94 746 ALA A C 1
ATOM 1759 O O . ALA A 1 236 ? 21.373 7.782 -0.323 1.00 42.51 746 ALA A O 1
ATOM 1761 N N . VAL A 1 237 ? 21.775 9.601 0.930 1.00 38.08 747 VAL A N 1
ATOM 1762 C CA . VAL A 1 237 ? 21.955 10.456 -0.241 1.00 38.11 747 VAL A CA 1
ATOM 1763 C C . VAL A 1 237 ? 23.427 10.836 -0.451 1.00 38.76 747 VAL A C 1
ATOM 1764 O O . VAL A 1 237 ? 23.938 10.796 -1.577 1.00 35.48 747 VAL A O 1
ATOM 1768 N N . HIS A 1 238 ? 24.112 11.203 0.627 1.00 30.22 748 HIS A N 1
ATOM 1769 C CA . HIS A 1 238 ? 25.539 11.469 0.530 1.00 29.57 748 HIS A CA 1
ATOM 1770 C C . HIS A 1 238 ? 26.305 10.772 1.641 1.00 34.00 748 HIS A C 1
ATOM 1771 O O . HIS A 1 238 ? 25.874 10.766 2.801 1.00 34.57 748 HIS A O 1
ATOM 1778 N N . ARG A 1 239 ? 27.440 10.178 1.291 1.00 34.96 749 ARG A N 1
ATOM 1779 C CA . ARG A 1 239 ? 28.344 9.654 2.300 1.00 34.40 749 ARG A CA 1
ATOM 1780 C C . ARG A 1 239 ? 29.392 10.727 2.565 1.00 38.24 749 ARG A C 1
ATOM 1781 O O . ARG A 1 239 ? 29.711 11.535 1.676 1.00 42.05 749 ARG A O 1
ATOM 1789 N N . LEU A 1 240 ? 29.903 10.734 3.792 1.00 29.95 750 LEU A N 1
ATOM 1790 C CA . LEU A 1 240 ? 31.005 11.589 4.192 1.00 31.10 750 LEU A CA 1
ATOM 1791 C C . LEU A 1 240 ? 32.042 10.669 4.792 1.00 36.28 750 LEU A C 1
ATOM 1792 O O . LEU A 1 240 ? 31.694 9.742 5.531 1.00 32.14 750 LEU A O 1
ATOM 1797 N N . PHE A 1 241 ? 33.311 10.929 4.511 1.00 37.14 751 PHE A N 1
ATOM 1798 C CA . PHE A 1 241 ? 34.365 10.083 5.055 1.00 38.05 751 PHE A CA 1
ATOM 1799 C C . PHE A 1 241 ? 35.724 10.776 4.988 1.00 31.52 751 PHE A C 1
ATOM 1800 O O . PHE A 1 241 ? 35.897 11.764 4.255 1.00 31.30 751 PHE A O 1
ATOM 1808 N N . GLY A 1 242 ? 36.680 10.259 5.760 1.00 29.80 752 GLY A N 1
ATOM 1809 C CA . GLY A 1 242 ? 38.017 10.836 5.819 1.00 26.06 752 GLY A CA 1
ATOM 1810 C C . GLY A 1 242 ? 38.491 10.901 7.256 1.00 29.00 752 GLY A C 1
ATOM 1811 O O . GLY A 1 242 ? 38.040 10.110 8.091 1.00 37.15 752 GLY A O 1
ATOM 1812 N N . LYS A 1 243 ? 39.398 11.825 7.557 1.00 29.94 753 LYS A N 1
ATOM 1813 C CA . LYS A 1 243 ? 39.955 11.929 8.912 1.00 29.82 753 LYS A CA 1
ATOM 1814 C C . LYS A 1 243 ? 39.773 13.329 9.455 1.00 32.25 753 LYS A C 1
ATOM 1815 O O . LYS A 1 243 ? 40.058 14.299 8.735 1.00 27.02 753 LYS A O 1
ATOM 1821 N N . TRP A 1 244 ? 39.312 13.443 10.711 1.00 31.31 754 TRP A N 1
ATOM 1822 C CA . TRP A 1 244 ? 38.866 14.748 11.237 1.00 25.00 754 TRP A CA 1
ATOM 1823 C C . TRP A 1 244 ? 39.983 15.764 11.431 1.00 25.65 754 TRP A C 1
ATOM 1824 O O . TRP A 1 244 ? 39.706 16.956 11.613 1.00 27.16 754 TRP A O 1
ATOM 1835 N N . HIS A 1 245 ? 41.239 15.316 11.405 1.00 26.71 755 HIS A N 1
ATOM 1836 C CA . HIS A 1 245 ? 42.359 16.272 11.459 1.00 28.21 755 HIS A CA 1
ATOM 1837 C C . HIS A 1 245 ? 42.983 16.538 10.076 1.00 30.14 755 HIS A C 1
ATOM 1838 O O . HIS A 1 245 ? 43.939 17.299 9.975 1.00 24.45 755 HIS A O 1
ATOM 1845 N N . GLU A 1 246 ? 42.456 15.913 9.021 1.00 24.45 756 GLU A N 1
ATOM 1846 C CA . GLU A 1 246 ? 43.071 16.031 7.693 1.00 19.77 756 GLU A CA 1
ATOM 1847 C C . GLU A 1 246 ? 42.148 16.597 6.634 1.00 27.53 756 GLU A C 1
ATOM 1848 O O . GLU A 1 246 ? 42.320 17.722 6.180 1.00 25.93 756 GLU A O 1
ATOM 1854 N N . SER A 1 247 ? 41.190 15.787 6.208 1.00 27.71 757 SER A N 1
ATOM 1855 C CA . SER A 1 247 ? 40.329 16.195 5.124 1.00 24.14 757 SER A CA 1
ATOM 1856 C C . SER A 1 247 ? 39.070 15.372 5.160 1.00 27.79 757 SER A C 1
ATOM 1857 O O . SER A 1 247 ? 39.059 14.260 5.700 1.00 26.81 757 SER A O 1
ATOM 1860 N N . ILE A 1 248 ? 38.005 15.922 4.592 1.00 20.97 758 ILE A N 1
ATOM 1861 C CA . ILE A 1 248 ? 36.742 15.221 4.563 1.00 29.49 758 ILE A CA 1
ATOM 1862 C C . ILE A 1 248 ? 36.206 15.238 3.141 1.00 30.78 758 ILE A C 1
ATOM 1863 O O . ILE A 1 248 ? 36.242 16.282 2.481 1.00 26.60 758 ILE A O 1
ATOM 1868 N N . TYR A 1 249 ? 35.724 14.086 2.675 1.00 31.23 759 TYR A N 1
ATOM 1869 C CA . TYR A 1 249 ? 35.192 13.959 1.313 1.00 29.52 759 TYR A CA 1
ATOM 1870 C C . TYR A 1 249 ? 33.704 13.686 1.348 1.00 32.90 759 TYR A C 1
ATOM 1871 O O . TYR A 1 249 ? 33.169 13.108 2.313 1.00 32.98 759 TYR A O 1
ATOM 1890 N N . GLY A 1 251 ? 30.610 11.890 -1.000 1.00 40.45 761 GLY A N 1
ATOM 1891 C CA . GLY A 1 251 ? 30.304 11.087 -2.181 1.00 54.84 761 GLY A CA 1
ATOM 1892 C C . GLY A 1 251 ? 28.804 10.955 -2.363 1.00 64.58 761 GLY A C 1
ATOM 1893 O O . GLY A 1 251 ? 28.085 10.878 -1.368 1.00 60.51 761 GLY A O 1
ATOM 1894 N N . GLY A 1 252 ? 28.325 10.924 -3.610 1.00 77.90 762 GLY A N 1
ATOM 1895 C CA . GLY A 1 252 ? 26.890 10.957 -3.867 1.00 85.46 762 GLY A CA 1
ATOM 1896 C C . GLY A 1 252 ? 26.401 10.388 -5.193 1.00 93.54 762 GLY A C 1
ATOM 1897 O O . GLY A 1 252 ? 25.622 11.029 -5.905 1.00 93.28 762 GLY A O 1
ATOM 1898 N N . GLY A 1 253 ? 26.841 9.174 -5.515 1.00 101.76 763 GLY A N 1
ATOM 1899 C CA . GLY A 1 253 ? 26.451 8.516 -6.751 1.00 106.22 763 GLY A CA 1
ATOM 1900 C C . GLY A 1 253 ? 27.319 8.916 -7.931 1.00 110.96 763 GLY A C 1
ATOM 1901 O O . GLY A 1 253 ? 27.054 9.932 -8.581 1.00 114.43 763 GLY A O 1
ATOM 1902 N N . SER A 1 254 ? 28.358 8.122 -8.194 1.00 108.89 764 SER A N 1
ATOM 1903 C CA . SER A 1 254 ? 29.291 8.335 -9.312 1.00 104.07 764 SER A CA 1
ATOM 1904 C C . SER A 1 254 ? 30.193 9.573 -9.181 1.00 99.04 764 SER A C 1
ATOM 1905 O O . SER A 1 254 ? 31.081 9.788 -10.014 1.00 98.23 764 SER A O 1
ATOM 1908 N N . SER A 1 255 ? 29.976 10.366 -8.131 1.00 91.38 765 SER A N 1
ATOM 1909 C CA . SER A 1 255 ? 30.744 11.592 -7.904 1.00 79.58 765 SER A CA 1
ATOM 1910 C C . SER A 1 255 ? 31.371 11.636 -6.506 1.00 72.58 765 SER A C 1
ATOM 1911 O O . SER A 1 255 ? 30.897 10.975 -5.579 1.00 79.73 765 SER A O 1
ATOM 1914 N N . SER A 1 256 ? 32.444 12.409 -6.370 1.00 56.11 766 SER A N 1
ATOM 1915 C CA . SER A 1 256 ? 33.132 12.565 -5.088 1.00 56.01 766 SER A CA 1
ATOM 1916 C C . SER A 1 256 ? 33.927 13.858 -5.088 1.00 48.39 766 SER A C 1
ATOM 1917 O O . SER A 1 256 ? 34.473 14.253 -6.117 1.00 50.66 766 SER A O 1
ATOM 1920 N N . ALA A 1 257 ? 33.987 14.520 -3.937 1.00 39.15 767 ALA A N 1
ATOM 1921 C CA . ALA A 1 257 ? 34.736 15.768 -3.811 1.00 35.96 767 ALA A CA 1
ATOM 1922 C C . ALA A 1 257 ? 35.259 15.997 -2.391 1.00 34.49 767 ALA A C 1
ATOM 1923 O O . ALA A 1 257 ? 34.639 15.591 -1.399 1.00 33.58 767 ALA A O 1
ATOM 1925 N N . CYS A 1 258 ? 36.406 16.652 -2.298 1.00 28.43 768 CYS A N 1
ATOM 1926 C CA . CYS A 1 258 ? 36.893 17.089 -1.007 1.00 31.31 768 CYS A CA 1
ATOM 1927 C C . CYS A 1 258 ? 36.106 18.330 -0.621 1.00 31.38 768 CYS A C 1
ATOM 1928 O O . CYS A 1 258 ? 36.194 19.359 -1.292 1.00 31.57 768 CYS A O 1
ATOM 1931 N N . VAL A 1 259 ? 35.320 18.233 0.447 1.00 27.22 769 VAL A N 1
ATOM 1932 C CA . VAL A 1 259 ? 34.563 19.396 0.914 1.00 26.79 769 VAL A CA 1
ATOM 1933 C C . VAL A 1 259 ? 35.298 20.194 2.001 1.00 26.20 769 VAL A C 1
ATOM 1934 O O . VAL A 1 259 ? 34.938 21.341 2.278 1.00 31.77 769 VAL A O 1
ATOM 1938 N N . TRP A 1 260 ? 36.317 19.597 2.617 1.00 27.65 770 TRP A N 1
ATOM 1939 C CA . TRP A 1 260 ? 37.128 20.303 3.621 1.00 26.39 770 TRP A CA 1
ATOM 1940 C C . TRP A 1 260 ? 38.531 19.715 3.791 1.00 23.15 770 TRP A C 1
ATOM 1941 O O . TRP A 1 260 ? 38.724 18.501 3.688 1.00 28.79 770 TRP A O 1
ATOM 1952 N N . ARG A 1 261 ? 39.501 20.575 4.096 1.00 23.43 771 ARG A N 1
ATOM 1953 C CA . ARG A 1 261 ? 40.788 20.097 4.605 1.00 29.39 771 ARG A CA 1
ATOM 1954 C C . ARG A 1 261 ? 41.365 21.045 5.647 1.00 22.28 771 ARG A C 1
ATOM 1955 O O . ARG A 1 261 ? 41.121 22.257 5.612 1.00 24.90 771 ARG A O 1
ATOM 1963 N N . ALA A 1 262 ? 42.146 20.490 6.570 1.00 23.29 772 ALA A N 1
ATOM 1964 C CA . ALA A 1 262 ? 42.781 21.275 7.637 1.00 27.74 772 ALA A CA 1
ATOM 1965 C C . ALA A 1 262 ? 43.729 22.330 7.078 1.00 31.77 772 ALA A C 1
ATOM 1966 O O . ALA A 1 262 ? 44.446 22.043 6.123 1.00 27.36 772 ALA A O 1
ATOM 1968 N N . ASN A 1 263 ? 43.749 23.541 7.654 1.00 24.67 773 ASN A N 1
ATOM 1969 C CA . ASN A 1 263 ? 44.817 24.482 7.302 1.00 23.96 773 ASN A CA 1
ATOM 1970 C C . ASN A 1 263 ? 46.106 23.864 7.810 1.00 27.53 773 ASN A C 1
ATOM 1971 O O . ASN A 1 263 ? 46.116 23.245 8.874 1.00 30.04 773 ASN A O 1
ATOM 1976 N N . PRO A 1 264 ? 47.202 24.036 7.065 1.00 33.32 774 PRO A N 1
ATOM 1977 C CA . PRO A 1 264 ? 48.493 23.530 7.538 1.00 34.94 774 PRO A CA 1
ATOM 1978 C C . PRO A 1 264 ? 48.942 24.249 8.803 1.00 29.34 774 PRO A C 1
ATOM 1979 O O . PRO A 1 264 ? 48.682 25.446 8.968 1.00 30.96 774 PRO A O 1
ATOM 1983 N N . MET A 1 265 ? 49.605 23.523 9.691 1.00 27.80 775 MET A N 1
ATOM 1984 C CA . MET A 1 265 ? 50.179 24.136 10.875 1.00 35.26 775 MET A CA 1
ATOM 1985 C C . MET A 1 265 ? 51.301 25.087 10.435 1.00 35.93 775 MET A C 1
ATOM 1986 O O . MET A 1 265 ? 51.961 24.844 9.423 1.00 36.01 775 MET A O 1
ATOM 1991 N N . PRO A 1 266 ? 51.487 26.202 11.159 1.00 31.31 776 PRO A N 1
ATOM 1992 C CA . PRO A 1 266 ? 52.592 27.120 10.824 1.00 27.70 776 PRO A CA 1
ATOM 1993 C C . PRO A 1 266 ? 53.955 26.484 11.071 1.00 34.62 776 PRO A C 1
ATOM 1994 O O . PRO A 1 266 ? 54.081 25.574 11.908 1.00 32.13 776 PRO A O 1
ATOM 1998 N N . LYS A 1 267 ? 54.967 26.935 10.335 1.00 36.25 777 LYS A N 1
ATOM 1999 C CA . LYS A 1 267 ? 56.306 26.372 10.492 1.00 37.36 777 LYS A CA 1
ATOM 2000 C C . LYS A 1 267 ? 56.804 26.564 11.925 1.00 34.06 777 LYS A C 1
ATOM 2001 O O . LYS A 1 267 ? 56.726 27.671 12.483 1.00 35.99 777 LYS A O 1
ATOM 2007 N N . GLY A 1 268 ? 57.311 25.488 12.522 1.00 29.33 778 GLY A N 1
ATOM 2008 C CA . GLY A 1 268 ? 57.776 25.536 13.902 1.00 35.68 778 GLY A CA 1
ATOM 2009 C C . GLY A 1 268 ? 56.663 25.640 14.942 1.00 35.71 778 GLY A C 1
ATOM 2010 O O . GLY A 1 268 ? 56.923 25.989 16.095 1.00 30.75 778 GLY A O 1
ATOM 2011 N N . TYR A 1 269 ? 55.432 25.312 14.543 1.00 33.71 779 TYR A N 1
ATOM 2012 C CA . TYR A 1 269 ? 54.263 25.461 15.409 1.00 30.79 779 TYR A CA 1
ATOM 2013 C C . TYR A 1 269 ? 54.422 24.834 16.796 1.00 30.09 779 TYR A C 1
ATOM 2014 O O . TYR A 1 269 ? 53.823 25.306 17.756 1.00 29.43 779 TYR A O 1
ATOM 2023 N N . GLU A 1 270 ? 55.200 23.760 16.888 1.00 28.68 780 GLU A N 1
ATOM 2024 C CA . GLU A 1 270 ? 55.409 23.057 18.150 1.00 29.20 780 GLU A CA 1
ATOM 2025 C C . GLU A 1 270 ? 56.013 23.939 19.245 1.00 31.05 780 GLU A C 1
ATOM 2026 O O . GLU A 1 270 ? 55.735 23.741 20.428 1.00 32.30 780 GLU A O 1
ATOM 2032 N N . GLN A 1 271 ? 56.820 24.920 18.850 1.00 25.16 781 GLN A N 1
ATOM 2033 C CA . GLN A 1 271 ? 57.429 25.814 19.816 1.00 25.95 781 GLN A CA 1
ATOM 2034 C C . GLN A 1 271 ? 56.418 26.716 20.527 1.00 26.46 781 GLN A C 1
ATOM 2035 O O . GLN A 1 271 ? 56.742 27.299 21.556 1.00 26.53 781 GLN A O 1
ATOM 2041 N N . TYR A 1 272 ? 55.202 26.838 19.996 1.00 25.76 782 TYR A N 1
ATOM 2042 C CA . TYR A 1 272 ? 54.178 27.605 20.697 1.00 25.26 782 TYR A CA 1
ATOM 2043 C C . TYR A 1 272 ? 52.941 26.744 20.954 1.00 24.60 782 TYR A C 1
ATOM 2044 O O . TYR A 1 272 ? 51.880 26.970 20.366 1.00 24.25 782 TYR A O 1
ATOM 2053 N N . TYR A 1 273 ? 53.098 25.741 21.814 1.00 23.39 783 TYR A N 1
ATOM 2054 C CA . TYR A 1 273 ? 51.984 24.903 22.253 1.00 26.59 783 TYR A CA 1
ATOM 2055 C C . TYR A 1 273 ? 51.301 24.173 21.105 1.00 25.06 783 TYR A C 1
ATOM 2056 O O . TYR A 1 273 ? 50.185 23.676 21.275 1.00 25.36 783 TYR A O 1
ATOM 2065 N N . SER A 1 274 ? 51.973 24.099 19.953 1.00 18.40 784 SER A N 1
ATOM 2066 C CA . SER A 1 274 ? 51.376 23.482 18.760 1.00 20.74 784 SER A CA 1
ATOM 2067 C C . SER A 1 274 ? 50.062 24.161 18.347 1.00 21.81 784 SER A C 1
ATOM 2068 O O . SER A 1 274 ? 49.137 23.512 17.826 1.00 21.34 784 SER A O 1
ATOM 2071 N N . PHE A 1 275 ? 49.965 25.466 18.598 1.00 20.01 785 PHE A N 1
ATOM 2072 C CA . PHE A 1 275 ? 48.801 26.236 18.170 1.00 20.97 785 PHE A CA 1
ATOM 2073 C C . PHE A 1 275 ? 48.726 26.290 16.646 1.00 24.68 785 PHE A C 1
ATOM 2074 O O . PHE A 1 275 ? 49.759 26.358 15.969 1.00 23.45 785 PHE A O 1
ATOM 2082 N N . THR A 1 276 ? 47.505 26.299 16.112 1.00 24.50 786 THR A N 1
ATOM 2083 C CA . THR A 1 276 ? 47.267 26.654 14.726 1.00 18.44 786 THR A CA 1
ATOM 2084 C C . THR A 1 276 ? 47.557 28.146 14.599 1.00 21.22 786 THR A C 1
ATOM 2085 O O . THR A 1 276 ? 47.720 28.831 15.605 1.00 22.57 786 THR A O 1
ATOM 2089 N N . GLN A 1 277 ? 47.579 28.666 13.376 1.00 21.96 787 GLN A N 1
ATOM 2090 C CA . GLN A 1 277 ? 47.765 30.104 13.179 1.00 19.29 787 GLN A CA 1
ATOM 2091 C C . GLN A 1 277 ? 46.602 30.853 13.828 1.00 20.07 787 GLN A C 1
ATOM 2092 O O . GLN A 1 277 ? 46.795 31.870 14.496 1.00 21.38 787 GLN A O 1
ATOM 2098 N N . PHE A 1 278 ? 45.391 30.327 13.656 1.00 18.98 788 PHE A N 1
ATOM 2099 C CA . PHE A 1 278 ? 44.202 30.933 14.269 1.00 20.89 788 PHE A CA 1
ATOM 2100 C C . PHE A 1 278 ? 44.332 31.012 15.798 1.00 22.80 788 PHE A C 1
ATOM 2101 O O . PHE A 1 278 ? 44.098 32.062 16.403 1.00 20.72 788 PHE A O 1
ATOM 2109 N N . ALA A 1 279 ? 44.721 29.911 16.429 1.00 20.50 789 ALA A N 1
ATOM 2110 C CA . ALA A 1 279 ? 44.779 29.876 17.890 1.00 22.21 789 ALA A CA 1
ATOM 2111 C C . ALA A 1 279 ? 45.797 30.868 18.413 1.00 23.85 789 ALA A C 1
ATOM 2112 O O . ALA A 1 279 ? 45.610 31.478 19.477 1.00 23.12 789 ALA A O 1
ATOM 2114 N N . LEU A 1 280 ? 46.871 31.044 17.652 1.00 19.93 790 LEU A N 1
ATOM 2115 C CA . LEU A 1 280 ? 47.944 31.961 18.037 1.00 22.77 790 LEU A CA 1
ATOM 2116 C C . LEU A 1 280 ? 47.469 33.398 18.048 1.00 23.10 790 LEU A C 1
ATOM 2117 O O . LEU A 1 280 ? 48.042 34.245 18.749 1.00 23.62 790 LEU A O 1
ATOM 2122 N N . GLU A 1 281 ? 46.417 33.679 17.278 1.00 18.79 791 GLU A N 1
ATOM 2123 C CA . GLU A 1 281 ? 45.878 35.035 17.197 1.00 19.12 791 GLU A CA 1
ATOM 2124 C C . GLU A 1 281 ? 44.891 35.350 18.306 1.00 21.04 791 GLU A C 1
ATOM 2125 O O . GLU A 1 281 ? 44.559 36.514 18.526 1.00 20.68 791 GLU A O 1
ATOM 2131 N N . LEU A 1 282 ? 44.382 34.319 18.984 1.00 14.94 792 LEU A N 1
ATOM 2132 C CA . LEU A 1 282 ? 43.213 34.537 19.836 1.00 13.33 792 LEU A CA 1
ATOM 2133 C C . LEU A 1 282 ? 43.454 35.436 21.043 1.00 16.60 792 LEU A C 1
ATOM 2134 O O . LEU A 1 282 ? 42.599 36.269 21.362 1.00 18.28 792 LEU A O 1
ATOM 2139 N N . ASN A 1 283 ? 44.587 35.268 21.721 1.00 20.33 793 ASN A N 1
ATOM 2140 C CA . ASN A 1 283 ? 44.840 36.016 22.956 1.00 19.94 793 ASN A CA 1
ATOM 2141 C C . ASN A 1 283 ? 45.600 37.317 22.733 1.00 20.54 793 ASN A C 1
ATOM 2142 O O . ASN A 1 283 ? 45.983 37.998 23.699 1.00 22.78 793 ASN A O 1
ATOM 2147 N N . GLU A 1 284 ? 45.840 37.659 21.475 1.00 17.29 794 GLU A N 1
ATOM 2148 C CA . GLU A 1 284 ? 46.605 38.878 21.183 1.00 22.98 794 GLU A CA 1
ATOM 2149 C C . GLU A 1 284 ? 45.824 40.109 21.599 1.00 22.91 794 GLU A C 1
ATOM 2150 O O . GLU A 1 284 ? 44.627 40.210 21.331 1.00 26.93 794 GLU A O 1
ATOM 2156 N N . MET A 1 285 ? 46.504 41.043 22.250 1.00 21.50 795 MET A N 1
ATOM 2157 C CA . MET A 1 285 ? 45.882 42.305 22.646 1.00 23.81 795 MET A CA 1
ATOM 2158 C C . MET A 1 285 ? 46.181 43.323 21.569 1.00 31.36 795 MET A C 1
ATOM 2159 O O . MET A 1 285 ? 47.341 43.644 21.328 1.00 35.46 795 MET A O 1
ATOM 2164 N N . ASP A 1 286 ? 45.149 43.809 20.896 1.00 35.83 796 ASP A N 1
ATOM 2165 C CA . ASP A 1 286 ? 45.339 44.861 19.898 1.00 39.95 796 ASP A CA 1
ATOM 2166 C C . ASP A 1 286 ? 45.211 46.243 20.564 1.00 37.25 796 ASP A C 1
ATOM 2167 O O . ASP A 1 286 ? 44.140 46.609 21.063 1.00 33.53 796 ASP A O 1
ATOM 2172 N N . PRO A 1 287 ? 46.318 47.001 20.598 1.00 45.76 797 PRO A N 1
ATOM 2173 C CA . PRO A 1 287 ? 46.367 48.260 21.352 1.00 50.85 797 PRO A CA 1
ATOM 2174 C C . PRO A 1 287 ? 45.358 49.289 20.862 1.00 49.49 797 PRO A C 1
ATOM 2175 O O . PRO A 1 287 ? 44.916 50.123 21.653 1.00 53.23 797 PRO A O 1
ATOM 2179 N N . SER A 1 288 ? 44.977 49.226 19.592 1.00 42.90 798 SER A N 1
ATOM 2180 C CA . SER A 1 288 ? 43.995 50.175 19.093 1.00 48.35 798 SER A CA 1
ATOM 2181 C C . SER A 1 288 ? 42.566 49.839 19.543 1.00 52.79 798 SER A C 1
ATOM 2182 O O . SER A 1 288 ? 41.760 50.735 19.766 1.00 59.33 798 SER A O 1
ATOM 2185 N N . SER A 1 289 ? 42.252 48.558 19.708 1.00 50.94 799 SER A N 1
ATOM 2186 C CA . SER A 1 289 ? 40.889 48.174 20.081 1.00 44.45 799 SER A CA 1
ATOM 2187 C C . SER A 1 289 ? 40.728 47.805 21.570 1.00 46.58 799 SER A C 1
ATOM 2188 O O . SER A 1 289 ? 39.622 47.501 22.031 1.00 43.55 799 SER A O 1
ATOM 2191 N N . LYS A 1 290 ? 41.831 47.842 22.313 1.00 45.93 800 LYS A N 1
ATOM 2192 C CA . LYS A 1 290 ? 41.843 47.556 23.744 1.00 37.25 800 LYS A CA 1
ATOM 2193 C C . LYS A 1 290 ? 40.761 48.291 24.532 1.00 38.56 800 LYS A C 1
ATOM 2194 O O . LYS A 1 290 ? 40.106 47.705 25.408 1.00 32.70 800 LYS A O 1
ATOM 2200 N N . SER A 1 291 ? 40.547 49.566 24.222 1.00 29.78 801 SER A N 1
ATOM 2201 C CA . SER A 1 291 ? 39.594 50.360 25.007 1.00 26.83 801 SER A CA 1
ATOM 2202 C C . SER A 1 291 ? 38.154 49.963 24.733 1.00 31.01 801 SER A C 1
ATOM 2203 O O . SER A 1 291 ? 37.233 50.409 25.430 1.00 32.06 801 SER A O 1
ATOM 2206 N N . LEU A 1 292 ? 37.953 49.120 23.724 1.00 29.74 802 LEU A N 1
ATOM 2207 C CA . LEU A 1 292 ? 36.612 48.667 23.378 1.00 27.19 802 LEU A CA 1
ATOM 2208 C C . LEU A 1 292 ? 36.173 47.472 24.230 1.00 26.38 802 LEU A C 1
ATOM 2209 O O . LEU A 1 292 ? 34.977 47.157 24.291 1.00 24.54 802 LEU A O 1
ATOM 2214 N N . LEU A 1 293 ? 37.144 46.814 24.872 1.00 23.36 803 LEU A N 1
ATOM 2215 C CA . LEU A 1 293 ? 36.913 45.568 25.625 1.00 22.77 803 LEU A CA 1
ATOM 2216 C C . LEU A 1 293 ? 36.322 45.838 27.000 1.00 26.02 803 LEU A C 1
ATOM 2217 O O . LEU A 1 293 ? 36.672 46.822 27.626 1.00 27.57 803 LEU A O 1
ATOM 2222 N N . PRO A 1 294 ? 35.456 44.936 27.497 1.00 23.65 804 PRO A N 1
ATOM 2223 C CA . PRO A 1 294 ? 35.037 45.060 28.893 1.00 21.60 804 PRO A CA 1
ATOM 2224 C C . PRO A 1 294 ? 36.184 44.532 29.748 1.00 23.84 804 PRO A C 1
ATOM 2225 O O . PRO A 1 294 ? 37.021 43.799 29.205 1.00 19.73 804 PRO A O 1
ATOM 2229 N N . PRO A 1 295 ? 36.250 44.904 31.043 1.00 22.78 805 PRO A N 1
ATOM 2230 C CA . PRO A 1 295 ? 37.457 44.566 31.806 1.00 18.41 805 PRO A CA 1
ATOM 2231 C C . PRO A 1 295 ? 37.516 43.077 32.200 1.00 22.80 805 PRO A C 1
ATOM 2232 O O . PRO A 1 295 ? 38.513 42.653 32.783 1.00 18.13 805 PRO A O 1
ATOM 2236 N N . THR A 1 296 ? 36.473 42.307 31.898 1.00 16.29 806 THR A N 1
ATOM 2237 C CA . THR A 1 296 ? 36.494 40.865 32.163 1.00 18.89 806 THR A CA 1
ATOM 2238 C C . THR A 1 296 ? 37.092 40.061 31.010 1.00 19.68 806 THR A C 1
ATOM 2239 O O . THR A 1 296 ? 37.151 38.821 31.065 1.00 17.44 806 THR A O 1
ATOM 2243 N N . ASP A 1 297 ? 37.501 40.741 29.939 1.00 15.61 807 ASP A N 1
ATOM 2244 C CA . ASP A 1 297 ? 38.044 39.999 28.794 1.00 12.30 807 ASP A CA 1
ATOM 2245 C C . ASP A 1 297 ? 39.319 39.225 29.153 1.00 15.85 807 ASP A C 1
ATOM 2246 O O . ASP A 1 297 ? 40.192 39.720 29.861 1.00 15.20 807 ASP A O 1
ATOM 2251 N N . THR A 1 298 ? 39.421 38.007 28.631 1.00 18.37 808 THR A N 1
ATOM 2252 C CA . THR A 1 298 ? 40.555 37.115 28.914 1.00 16.10 808 THR A CA 1
ATOM 2253 C C . THR A 1 298 ? 41.904 37.745 28.556 1.00 15.72 808 THR A C 1
ATOM 2254 O O . THR A 1 298 ? 42.932 37.440 29.167 1.00 15.40 808 THR A O 1
ATOM 2258 N N . ARG A 1 299 ? 41.913 38.641 27.584 1.00 16.85 809 ARG A N 1
ATOM 2259 C CA . ARG A 1 299 ? 43.182 39.279 27.206 1.00 13.07 809 ARG A CA 1
ATOM 2260 C C . ARG A 1 299 ? 43.854 40.002 28.352 1.00 15.61 809 ARG A C 1
ATOM 2261 O O . ARG A 1 299 ? 45.071 40.196 28.326 1.00 19.72 809 ARG A O 1
ATOM 2269 N N . PHE A 1 300 ? 43.073 40.423 29.350 1.00 17.68 810 PHE A N 1
ATOM 2270 C CA . PHE A 1 300 ? 43.643 41.121 30.510 1.00 17.55 810 PHE A CA 1
ATOM 2271 C C . PHE A 1 300 ? 44.123 40.148 31.577 1.00 21.15 810 PHE A C 1
ATOM 2272 O O . PHE A 1 300 ? 44.751 40.554 32.547 1.00 20.29 810 PHE A O 1
ATOM 2280 N N . ARG A 1 301 ? 43.798 38.867 31.432 1.00 16.55 811 ARG A N 1
ATOM 2281 C CA . ARG A 1 301 ? 44.125 37.899 32.484 1.00 18.01 811 ARG A CA 1
ATOM 2282 C C . ARG A 1 301 ? 45.646 37.713 32.572 1.00 21.64 811 ARG A C 1
ATOM 2283 O O . ARG A 1 301 ? 46.279 37.329 31.600 1.00 23.96 811 ARG A O 1
ATOM 2291 N N . PRO A 1 302 ? 46.240 38.007 33.738 1.00 21.79 812 PRO A N 1
ATOM 2292 C CA . PRO A 1 302 ? 47.710 38.060 33.807 1.00 18.82 812 PRO A CA 1
ATOM 2293 C C . PRO A 1 302 ? 48.437 36.716 33.842 1.00 26.63 812 PRO A C 1
ATOM 2294 O O . PRO A 1 302 ? 49.599 36.665 33.403 1.00 20.68 812 PRO A O 1
ATOM 2298 N N . ASP A 1 303 ? 47.811 35.660 34.355 1.00 19.03 813 ASP A N 1
ATOM 2299 C CA . ASP A 1 303 ? 48.498 34.387 34.362 1.00 21.44 813 ASP A CA 1
ATOM 2300 C C . ASP A 1 303 ? 48.721 33.838 32.949 1.00 22.08 813 ASP A C 1
ATOM 2301 O O . ASP A 1 303 ? 49.847 33.405 32.639 1.00 23.41 813 ASP A O 1
ATOM 2306 N N . GLN A 1 304 ? 47.694 33.890 32.087 1.00 16.40 814 GLN A N 1
ATOM 2307 C CA . GLN A 1 304 ? 47.865 33.475 30.694 1.00 15.53 814 GLN A CA 1
ATOM 2308 C C . GLN A 1 304 ? 48.922 34.330 30.006 1.00 15.30 814 GLN A C 1
ATOM 2309 O O . GLN A 1 304 ? 49.703 33.839 29.165 1.00 19.61 814 GLN A O 1
ATOM 2315 N N . ARG A 1 305 ? 48.969 35.610 30.353 1.00 19.78 815 ARG A N 1
ATOM 2316 C CA . ARG A 1 305 ? 49.900 36.515 29.658 1.00 18.47 815 ARG A CA 1
ATOM 2317 C C . ARG A 1 305 ? 51.332 36.218 30.095 1.00 23.14 815 ARG A C 1
ATOM 2318 O O . ARG A 1 305 ? 52.242 36.151 29.261 1.00 23.89 815 ARG A O 1
ATOM 2326 N N . PHE A 1 306 ? 51.546 35.993 31.389 1.00 20.33 816 PHE A N 1
ATOM 2327 C CA . PHE A 1 306 ? 52.884 35.584 31.836 1.00 17.95 816 PHE A CA 1
ATOM 2328 C C . PHE A 1 306 ? 53.327 34.271 31.222 1.00 27.21 816 PHE A C 1
ATOM 2329 O O . PHE A 1 306 ? 54.522 34.081 30.946 1.00 24.60 816 PHE A O 1
ATOM 2337 N N . LEU A 1 307 ? 52.386 33.340 31.053 1.00 21.68 817 LEU A N 1
ATOM 2338 C CA . LEU A 1 307 ? 52.740 32.064 30.460 1.00 22.69 817 LEU A CA 1
ATOM 2339 C C . LEU A 1 307 ? 53.215 32.300 29.020 1.00 24.92 817 LEU A C 1
ATOM 2340 O O . LEU A 1 307 ? 54.247 31.762 28.613 1.00 26.01 817 LEU A O 1
ATOM 2345 N N . GLU A 1 308 ? 52.491 33.133 28.269 1.00 21.18 818 GLU A N 1
ATOM 2346 C CA . GLU A 1 308 ? 52.913 33.490 26.907 1.00 20.04 818 GLU A CA 1
ATOM 2347 C C . GLU A 1 308 ? 54.344 34.035 26.894 1.00 28.16 818 GLU A C 1
ATOM 2348 O O . GLU A 1 308 ? 55.110 33.754 25.978 1.00 29.11 818 GLU A O 1
ATOM 2354 N N . GLU A 1 309 ? 54.681 34.824 27.915 1.00 25.52 819 GLU A N 1
ATOM 2355 C CA . GLU A 1 309 ? 56.001 35.424 28.061 1.00 26.44 819 GLU A CA 1
ATOM 2356 C C . GLU A 1 309 ? 57.055 34.482 28.636 1.00 24.48 819 GLU A C 1
ATOM 2357 O O . GLU A 1 309 ? 58.196 34.875 28.792 1.00 33.55 819 GLU A O 1
ATOM 2363 N N . GLY A 1 310 ? 56.679 33.246 28.958 1.00 27.52 820 GLY A N 1
ATOM 2364 C CA . GLY A 1 310 ? 57.640 32.276 29.455 1.00 29.47 820 GLY A CA 1
ATOM 2365 C C . GLY A 1 310 ? 58.014 32.441 30.919 1.00 34.41 820 GLY A C 1
ATOM 2366 O O . GLY A 1 310 ? 58.913 31.760 31.422 1.00 29.90 820 GLY A O 1
ATOM 2367 N N . ASN A 1 311 ? 57.314 33.333 31.611 1.00 30.66 821 ASN A N 1
ATOM 2368 C CA . ASN A 1 311 ? 57.551 33.543 33.028 1.00 26.88 821 ASN A CA 1
ATOM 2369 C C . ASN A 1 311 ? 56.677 32.577 33.839 1.00 29.46 821 ASN A C 1
ATOM 2370 O O . ASN A 1 311 ? 55.580 32.939 34.300 1.00 24.12 821 ASN A O 1
ATOM 2375 N N . LEU A 1 312 ? 57.151 31.343 34.007 1.00 24.06 822 LEU A N 1
ATOM 2376 C CA . LEU A 1 312 ? 56.340 30.299 34.629 1.00 28.30 822 LEU A CA 1
ATOM 2377 C C . LEU A 1 312 ? 56.074 30.565 36.112 1.00 35.29 822 LEU A C 1
ATOM 2378 O O . LEU A 1 312 ? 54.996 30.249 36.624 1.00 30.83 822 LEU A O 1
ATOM 2383 N N . GLU A 1 313 ? 57.046 31.164 36.793 1.00 29.30 823 GLU A N 1
ATOM 2384 C CA . GLU A 1 313 ? 56.930 31.374 38.228 1.00 33.99 823 GLU A CA 1
ATOM 2385 C C . GLU A 1 313 ? 55.851 32.395 38.503 1.00 31.62 823 GLU A C 1
ATOM 2386 O O . GLU A 1 313 ? 54.976 32.162 39.332 1.00 31.61 823 GLU A O 1
ATOM 2392 N N . GLU A 1 314 ? 55.920 33.536 37.821 1.00 28.36 824 GLU A N 1
ATOM 2393 C CA . GLU A 1 314 ? 54.907 34.553 38.030 1.00 23.79 824 GLU A CA 1
ATOM 2394 C C . GLU A 1 314 ? 53.544 34.078 37.478 1.00 29.33 824 GLU A C 1
ATOM 2395 O O . GLU A 1 314 ? 52.500 34.370 38.066 1.00 28.03 824 GLU A O 1
ATOM 2401 N N . ALA A 1 315 ? 53.560 33.323 36.375 1.00 22.94 825 ALA A N 1
ATOM 2402 C CA . ALA A 1 315 ? 52.323 32.749 35.859 1.00 25.68 825 ALA A CA 1
ATOM 2403 C C . ALA A 1 315 ? 51.636 31.951 36.960 1.00 26.62 825 ALA A C 1
ATOM 2404 O O . ALA A 1 315 ? 50.432 32.076 37.160 1.00 16.55 825 ALA A O 1
ATOM 2406 N N . GLU A 1 316 ? 52.414 31.147 37.684 1.00 25.31 826 GLU A N 1
ATOM 2407 C CA . GLU A 1 316 ? 51.851 30.272 38.708 1.00 25.66 826 GLU A CA 1
ATOM 2408 C C . GLU A 1 316 ? 51.306 31.067 39.878 1.00 28.68 826 GLU A C 1
ATOM 2409 O O . GLU A 1 316 ? 50.253 30.742 40.430 1.00 26.11 826 GLU A O 1
ATOM 2415 N N . ILE A 1 317 ? 52.024 32.113 40.265 1.00 24.81 827 ILE A N 1
ATOM 2416 C CA . ILE A 1 317 ? 51.567 32.947 41.363 1.00 23.83 827 ILE A CA 1
ATOM 2417 C C . ILE A 1 317 ? 50.244 33.604 41.008 1.00 22.64 827 ILE A C 1
ATOM 2418 O O . ILE A 1 317 ? 49.292 33.614 41.808 1.00 20.52 827 ILE A O 1
ATOM 2423 N N . GLN A 1 318 ? 50.164 34.122 39.792 1.00 19.17 828 GLN A N 1
ATOM 2424 C CA . GLN A 1 318 ? 48.954 34.824 39.346 1.00 21.75 828 GLN A CA 1
ATOM 2425 C C . GLN A 1 318 ? 47.789 33.873 39.202 1.00 20.55 828 GLN A C 1
ATOM 2426 O O . GLN A 1 318 ? 46.643 34.231 39.511 1.00 22.98 828 GLN A O 1
ATOM 2432 N N . LYS A 1 319 ? 48.071 32.656 38.751 1.00 20.78 829 LYS A N 1
ATOM 2433 C CA . LYS A 1 319 ? 46.996 31.686 38.590 1.00 20.85 829 LYS A CA 1
ATOM 2434 C C . LYS A 1 319 ? 46.395 31.304 39.941 1.00 21.23 829 LYS A C 1
ATOM 2435 O O . LYS A 1 319 ? 45.167 31.274 40.105 1.00 22.52 829 LYS A O 1
ATOM 2441 N N . GLN A 1 320 ? 47.256 31.023 40.917 1.00 23.42 830 GLN A N 1
ATOM 2442 C CA . GLN A 1 320 ? 46.781 30.727 42.260 1.00 19.92 830 GLN A CA 1
ATOM 2443 C C . GLN A 1 320 ? 45.985 31.899 42.840 1.00 20.86 830 GLN A C 1
ATOM 2444 O O . GLN A 1 320 ? 44.949 31.694 43.470 1.00 23.11 830 GLN A O 1
ATOM 2450 N N . ARG A 1 321 ? 46.467 33.123 42.615 1.00 18.75 831 ARG A N 1
ATOM 2451 C CA . ARG A 1 321 ? 45.815 34.326 43.117 1.00 19.46 831 ARG A CA 1
ATOM 2452 C C . ARG A 1 321 ? 44.424 34.500 42.518 1.00 23.71 831 ARG A C 1
ATOM 2453 O O . ARG A 1 321 ? 43.448 34.813 43.215 1.00 23.23 831 ARG A O 1
ATOM 2461 N N . ILE A 1 322 ? 44.342 34.321 41.210 1.00 16.09 832 ILE A N 1
ATOM 2462 C CA . ILE A 1 322 ? 43.069 34.415 40.510 1.00 17.86 832 ILE A CA 1
ATOM 2463 C C . ILE A 1 322 ? 42.071 33.388 41.060 1.00 20.95 832 ILE A C 1
ATOM 2464 O O . ILE A 1 322 ? 40.897 33.720 41.284 1.00 19.11 832 ILE A O 1
ATOM 2469 N N . GLU A 1 323 ? 42.526 32.158 41.318 1.00 18.02 833 GLU A N 1
ATOM 2470 C CA . GLU A 1 323 ? 41.622 31.154 41.911 1.00 21.91 833 GLU A CA 1
ATOM 2471 C C . GLU A 1 323 ? 41.181 31.590 43.307 1.00 23.75 833 GLU A C 1
ATOM 2472 O O . GLU A 1 323 ? 40.048 31.349 43.718 1.00 22.51 833 GLU A O 1
ATOM 2478 N N . GLN A 1 324 ? 42.085 32.219 44.044 1.00 20.92 834 GLN A N 1
ATOM 2479 C CA . GLN A 1 324 ? 41.743 32.676 45.389 1.00 27.46 834 GLN A CA 1
ATOM 2480 C C . GLN A 1 324 ? 40.666 33.761 45.327 1.00 22.87 834 GLN A C 1
ATOM 2481 O O . GLN A 1 324 ? 39.696 33.727 46.081 1.00 20.95 834 GLN A O 1
ATOM 2487 N N . LEU A 1 325 ? 40.835 34.719 44.417 1.00 20.01 835 LEU A N 1
ATOM 2488 C CA . LEU A 1 325 ? 39.851 35.789 44.254 1.00 20.74 835 LEU A CA 1
ATOM 2489 C C . LEU A 1 325 ? 38.475 35.205 43.919 1.00 22.54 835 LEU A C 1
ATOM 2490 O O . LEU A 1 325 ? 37.450 35.646 44.445 1.00 21.47 835 LEU A O 1
ATOM 2495 N N . GLN A 1 326 ? 38.456 34.191 43.063 1.00 19.78 836 GLN A N 1
ATOM 2496 C CA . GLN A 1 326 ? 37.191 33.574 42.679 1.00 18.82 836 GLN A CA 1
ATOM 2497 C C . GLN A 1 326 ? 36.507 32.927 43.879 1.00 20.13 836 GLN A C 1
ATOM 2498 O O . GLN A 1 326 ? 35.296 33.062 44.052 1.00 19.89 836 GLN A O 1
ATOM 2504 N N . ARG A 1 327 ? 37.286 32.211 44.695 1.00 21.39 837 ARG A N 1
ATOM 2505 C CA . ARG A 1 327 ? 36.757 31.579 45.902 1.00 24.54 837 ARG A CA 1
ATOM 2506 C C . ARG A 1 327 ? 36.193 32.596 46.892 1.00 24.07 837 ARG A C 1
ATOM 2507 O O . ARG A 1 327 ? 35.141 32.352 47.489 1.00 23.19 837 ARG A O 1
ATOM 2515 N N . GLU A 1 328 ? 36.881 33.728 47.076 1.00 17.39 838 GLU A N 1
ATOM 2516 C CA . GLU A 1 328 ? 36.444 34.705 48.074 1.00 21.16 838 GLU A CA 1
ATOM 2517 C C . GLU A 1 328 ? 35.173 35.368 47.596 1.00 26.61 838 GLU A C 1
ATOM 2518 O O . GLU A 1 328 ? 34.266 35.635 48.383 1.00 24.97 838 GLU A O 1
ATOM 2524 N N . ARG A 1 329 ? 35.096 35.605 46.293 1.00 18.12 839 ARG A N 1
ATOM 2525 C CA . ARG A 1 329 ? 33.909 36.232 45.712 1.00 18.88 839 ARG A CA 1
ATOM 2526 C C . ARG A 1 329 ? 32.695 35.318 45.848 1.00 21.51 839 ARG A C 1
ATOM 2527 O O . ARG A 1 329 ? 31.595 35.780 46.203 1.00 21.98 839 ARG A O 1
ATOM 2535 N N . ARG A 1 330 ? 32.891 34.029 45.561 1.00 21.56 840 ARG A N 1
ATOM 2536 C CA . ARG A 1 330 ? 31.825 33.033 45.714 1.00 21.58 840 ARG A CA 1
ATOM 2537 C C . ARG A 1 330 ? 31.386 32.927 47.168 1.00 29.09 840 ARG A C 1
ATOM 2538 O O . ARG A 1 330 ? 30.197 32.741 47.460 1.00 26.58 840 ARG A O 1
ATOM 2546 N N . ARG A 1 331 ? 32.336 33.033 48.092 1.00 23.07 841 ARG A N 1
ATOM 2547 C CA . ARG A 1 331 ? 31.959 32.918 49.490 1.00 30.44 841 ARG A CA 1
ATOM 2548 C C . ARG A 1 331 ? 31.093 34.112 49.893 1.00 28.52 841 ARG A C 1
ATOM 2549 O O . ARG A 1 331 ? 30.059 33.935 50.539 1.00 28.43 841 ARG A O 1
ATOM 2557 N N . VAL A 1 332 ? 31.486 35.317 49.477 1.00 23.49 842 VAL A N 1
ATOM 2558 C CA . VAL A 1 332 ? 30.709 36.517 49.796 1.00 18.47 842 VAL A CA 1
ATOM 2559 C C . VAL A 1 332 ? 29.290 36.413 49.261 1.00 28.45 842 VAL A C 1
ATOM 2560 O O . VAL A 1 332 ? 28.328 36.699 49.986 1.00 26.65 842 VAL A O 1
ATOM 2564 N N . LEU A 1 333 ? 29.152 36.003 48.000 1.00 20.82 843 LEU A N 1
ATOM 2565 C CA . LEU A 1 333 ? 27.815 35.862 47.398 1.00 26.82 843 LEU A CA 1
ATOM 2566 C C . LEU A 1 333 ? 26.905 34.938 48.210 1.00 29.40 843 LEU A C 1
ATOM 2567 O O . LEU A 1 333 ? 25.739 35.266 48.464 1.00 26.04 843 LEU A O 1
ATOM 2572 N N . GLU A 1 334 ? 27.432 33.795 48.633 1.00 39.94 844 GLU A N 1
ATOM 2573 C CA . GLU A 1 334 ? 26.592 32.852 49.365 1.00 43.48 844 GLU A CA 1
ATOM 2574 C C . GLU A 1 334 ? 26.293 33.310 50.794 1.00 43.81 844 GLU A C 1
ATOM 2575 O O . GLU A 1 334 ? 25.238 32.988 51.332 1.00 42.50 844 GLU A O 1
ATOM 2581 N N . GLU A 1 335 ? 27.192 34.097 51.385 1.00 38.92 845 GLU A N 1
ATOM 2582 C CA . GLU A 1 335 ? 26.892 34.748 52.660 1.00 40.37 845 GLU A CA 1
ATOM 2583 C C . GLU A 1 335 ? 25.793 35.805 52.518 1.00 45.53 845 GLU A C 1
ATOM 2584 O O . GLU A 1 335 ? 24.992 35.988 53.437 1.00 43.13 845 GLU A O 1
ATOM 2590 N N . ASN A 1 336 ? 25.759 36.510 51.387 1.00 35.95 846 ASN A N 1
ATOM 2591 C CA . ASN A 1 336 ? 24.707 37.506 51.172 1.00 36.13 846 ASN A CA 1
ATOM 2592 C C . ASN A 1 336 ? 23.455 36.932 50.503 1.00 28.97 846 ASN A C 1
ATOM 2593 O O . ASN A 1 336 ? 22.568 37.686 50.094 1.00 32.80 846 ASN A O 1
ATOM 2598 N N . HIS A 1 337 ? 23.417 35.604 50.364 1.00 29.98 847 HIS A N 1
ATOM 2599 C CA . HIS A 1 337 ? 22.348 34.908 49.639 1.00 36.92 847 HIS A CA 1
ATOM 2600 C C . HIS A 1 337 ? 22.062 35.502 48.275 1.00 38.46 847 HIS A C 1
ATOM 2601 O O . HIS A 1 337 ? 20.918 35.779 47.932 1.00 38.12 847 HIS A O 1
ATOM 2608 N N . VAL A 1 338 ? 23.119 35.692 47.492 1.00 24.59 848 VAL A N 1
ATOM 2609 C CA . VAL A 1 338 ? 22.962 36.253 46.158 1.00 31.94 848 VAL A CA 1
ATOM 2610 C C . VAL A 1 338 ? 23.428 35.211 45.154 1.00 31.42 848 VAL A C 1
ATOM 2611 O O . VAL A 1 338 ? 24.486 34.596 45.348 1.00 31.08 848 VAL A O 1
ATOM 2615 N N . GLU A 1 339 ? 22.641 34.997 44.101 1.00 28.09 849 GLU A N 1
ATOM 2616 C CA . GLU A 1 339 ? 23.060 34.110 43.017 1.00 36.42 849 GLU A CA 1
ATOM 2617 C C . GLU A 1 339 ? 23.844 34.904 41.979 1.00 29.43 849 GLU A C 1
ATOM 2618 O O . GLU A 1 339 ? 23.504 36.045 41.695 1.00 27.20 849 GLU A O 1
ATOM 2624 N N . HIS A 1 340 ? 24.890 34.310 41.414 1.00 28.39 850 HIS A N 1
ATOM 2625 C CA . HIS A 1 340 ? 25.638 34.990 40.366 1.00 22.95 850 HIS A CA 1
ATOM 2626 C C . HIS A 1 340 ? 24.728 35.274 39.178 1.00 25.09 850 HIS A C 1
ATOM 2627 O O . HIS A 1 340 ? 23.841 34.486 38.873 1.00 23.29 850 HIS A O 1
ATOM 2634 N N . GLN A 1 341 ? 24.938 36.410 38.525 1.00 27.41 851 GLN A N 1
ATOM 2635 C CA . GLN A 1 341 ? 24.131 36.794 37.371 1.00 28.56 851 GLN A CA 1
ATOM 2636 C C . GLN A 1 341 ? 25.032 37.122 36.192 1.00 21.77 851 GLN A C 1
ATOM 2637 O O . GLN A 1 341 ? 25.693 38.164 36.197 1.00 20.07 851 GLN A O 1
ATOM 2643 N N . PRO A 1 342 ? 25.029 36.267 35.174 1.00 21.45 852 PRO A N 1
ATOM 2644 C CA . PRO A 1 342 ? 25.823 36.525 33.969 1.00 17.71 852 PRO A CA 1
ATOM 2645 C C . PRO A 1 342 ? 25.372 37.843 33.340 1.00 24.82 852 PRO A C 1
ATOM 2646 O O . PRO A 1 342 ? 24.224 38.247 33.527 1.00 24.31 852 PRO A O 1
ATOM 2650 N N . ARG A 1 343 ? 26.254 38.501 32.596 1.00 30.00 853 ARG A N 1
ATOM 2651 C CA . ARG A 1 343 ? 25.921 39.790 31.995 1.00 30.00 853 ARG A CA 1
ATOM 2652 C C . ARG A 1 343 ? 25.431 39.749 30.547 1.00 30.00 853 ARG A C 1
ATOM 2653 O O . ARG A 1 343 ? 24.585 40.554 30.159 1.00 30.00 853 ARG A O 1
ATOM 2661 N N . PHE A 1 344 ? 25.950 38.821 29.752 1.00 20.15 854 PHE A N 1
ATOM 2662 C CA . PHE A 1 344 ? 25.576 38.762 28.340 1.00 16.68 854 PHE A CA 1
ATOM 2663 C C . PHE A 1 344 ? 24.788 37.532 27.890 1.00 20.60 854 PHE A C 1
ATOM 2664 O O . PHE A 1 344 ? 24.418 37.427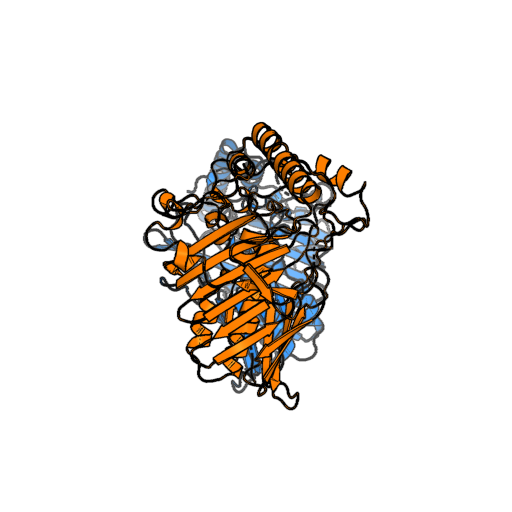 26.722 1.00 21.08 854 PHE A O 1
ATOM 2672 N N . PHE A 1 345 ? 24.531 36.608 28.806 1.00 15.70 855 PHE A N 1
ATOM 2673 C CA . PHE A 1 345 ? 23.766 35.412 28.469 1.00 17.89 855 PHE A CA 1
ATOM 2674 C C . PHE A 1 345 ? 22.689 35.180 29.519 1.00 23.83 855 PHE A C 1
ATOM 2675 O O . PHE A 1 345 ? 22.887 35.504 30.702 1.00 22.38 855 PHE A O 1
ATOM 2683 N N . ARG A 1 346 ? 21.559 34.614 29.095 1.00 21.00 856 ARG A N 1
ATOM 2684 C CA . ARG A 1 346 ? 20.508 34.235 30.031 1.00 18.99 856 ARG A CA 1
ATOM 2685 C C . ARG A 1 346 ? 20.188 32.769 29.823 1.00 30.22 856 ARG A C 1
ATOM 2686 O O . ARG A 1 346 ? 20.488 32.197 28.761 1.00 25.24 856 ARG A O 1
ATOM 2694 N N . LYS A 1 347 ? 19.579 32.171 30.844 1.00 27.97 857 LYS A N 1
ATOM 2695 C CA . LYS A 1 347 ? 19.272 30.752 30.855 1.00 33.94 857 LYS A CA 1
ATOM 2696 C C . LYS A 1 347 ? 17.926 30.603 30.170 1.00 38.43 857 LYS A C 1
ATOM 2697 O O . LYS A 1 347 ? 16.976 31.285 30.533 1.00 38.41 857 LYS A O 1
ATOM 2703 N N . SER A 1 348 ? 17.860 29.757 29.147 1.00 43.42 858 SER A N 1
ATOM 2704 C CA . SER A 1 348 ? 16.593 29.422 28.500 1.00 45.85 858 SER A CA 1
ATOM 2705 C C . SER A 1 348 ? 15.808 28.425 29.344 1.00 58.64 858 SER A C 1
ATOM 2706 O O . SER A 1 348 ? 16.303 27.925 30.356 1.00 58.66 858 SER A O 1
ATOM 2709 N N . ASP A 1 349 ? 14.591 28.116 28.909 1.00 72.52 859 ASP A N 1
ATOM 2710 C CA . ASP A 1 349 ? 13.796 27.082 29.559 1.00 83.61 859 ASP A CA 1
ATOM 2711 C C . ASP A 1 349 ? 14.494 25.709 29.490 1.00 81.73 859 ASP A C 1
ATOM 2712 O O . ASP A 1 349 ? 14.346 24.888 30.400 1.00 83.29 859 ASP A O 1
ATOM 2717 N N . ASP A 1 350 ? 15.267 25.487 28.422 1.00 70.96 860 ASP A N 1
ATOM 2718 C CA . ASP A 1 350 ? 16.130 24.309 28.268 1.00 54.97 860 ASP A CA 1
ATOM 2719 C C . ASP A 1 350 ? 17.098 24.118 29.420 1.00 57.53 860 ASP A C 1
ATOM 2720 O O . ASP A 1 350 ? 17.653 23.037 29.586 1.00 60.15 860 ASP A O 1
ATOM 2725 N N . ASP A 1 351 ? 17.327 25.186 30.179 1.00 58.90 861 ASP A N 1
ATOM 2726 C CA . ASP A 1 351 ? 18.509 25.325 31.035 1.00 61.34 861 ASP A CA 1
ATOM 2727 C C . ASP A 1 351 ? 19.782 25.504 30.191 1.00 51.04 861 ASP A C 1
ATOM 2728 O O . ASP A 1 351 ? 20.903 25.408 30.701 1.00 49.75 861 ASP A O 1
ATOM 2733 N N . SER A 1 352 ? 19.595 25.775 28.901 1.00 40.39 862 SER A N 1
ATOM 2734 C CA . SER A 1 352 ? 20.699 26.161 28.024 1.00 40.04 862 SER A CA 1
ATOM 2735 C C . SER A 1 352 ? 20.883 27.691 28.074 1.00 35.80 862 SER A C 1
ATOM 2736 O O . SER A 1 352 ? 19.942 28.434 28.382 1.00 38.71 862 SER A O 1
ATOM 2739 N N . TRP A 1 353 ? 22.087 28.167 27.774 1.00 27.06 863 TRP A N 1
ATOM 2740 C CA . TRP A 1 353 ? 22.381 29.590 27.912 1.00 24.53 863 TRP A CA 1
ATOM 2741 C C . TRP A 1 353 ? 22.463 30.250 26.558 1.00 23.75 863 TRP A C 1
ATOM 2742 O O . TRP A 1 353 ? 23.191 29.772 25.687 1.00 23.12 863 TRP A O 1
ATOM 2753 N N . VAL A 1 354 ? 21.747 31.364 26.374 1.00 17.24 864 VAL A N 1
ATOM 2754 C CA . VAL A 1 354 ? 21.730 32.032 25.065 1.00 20.43 864 VAL A CA 1
ATOM 2755 C C . VAL A 1 354 ? 22.031 33.507 25.247 1.00 21.06 864 VAL A C 1
ATOM 2756 O O . VAL A 1 354 ? 21.823 34.039 26.339 1.00 22.15 864 VAL A O 1
ATOM 2760 N N . SER A 1 355 ? 22.548 34.162 24.205 1.00 19.52 865 SER A N 1
ATOM 2761 C CA . SER A 1 355 ? 22.884 35.593 24.293 1.00 19.47 865 SER A CA 1
ATOM 2762 C C . SER A 1 355 ? 21.654 36.352 24.690 1.00 20.11 865 SER A C 1
ATOM 2763 O O . SER A 1 355 ? 20.559 36.059 24.202 1.00 20.24 865 SER A O 1
ATOM 2766 N N . ASN A 1 356 ? 21.797 37.320 25.581 1.00 21.59 866 ASN A N 1
ATOM 2767 C CA . ASN A 1 356 ? 20.655 38.183 25.865 1.00 23.60 866 ASN A CA 1
ATOM 2768 C C . ASN A 1 356 ? 20.646 39.415 24.951 1.00 25.03 866 ASN A C 1
ATOM 2769 O O . ASN A 1 356 ? 19.946 40.386 25.212 1.00 25.75 866 ASN A O 1
ATOM 2774 N N . GLY A 1 357 ? 21.425 39.371 23.872 1.00 24.29 867 GLY A N 1
ATOM 2775 C CA . GLY A 1 357 ? 21.396 40.440 22.880 1.00 20.78 867 GLY A CA 1
ATOM 2776 C C . GLY A 1 357 ? 21.910 41.789 23.364 1.00 28.62 867 GLY A C 1
ATOM 2777 O O . GLY A 1 357 ? 21.411 42.813 22.934 1.00 24.83 867 GLY A O 1
ATOM 2778 N N . THR A 1 358 ? 22.929 41.811 24.223 1.00 24.18 868 THR A N 1
ATOM 2779 C CA . THR A 1 358 ? 23.452 43.092 24.679 1.00 20.86 868 THR A CA 1
ATOM 2780 C C . THR A 1 358 ? 24.962 43.284 24.431 1.00 24.51 868 THR A C 1
ATOM 2781 O O . THR A 1 358 ? 25.437 44.413 24.420 1.00 29.08 868 THR A O 1
ATOM 2785 N N . TYR A 1 359 ? 25.726 42.207 24.266 1.00 21.74 869 TYR A N 1
ATOM 2786 C CA . TYR A 1 359 ? 27.192 42.357 24.217 1.00 18.82 869 TYR A CA 1
ATOM 2787 C C . TYR A 1 359 ? 27.657 43.299 23.089 1.00 20.19 869 TYR A C 1
ATOM 2788 O O . TYR A 1 359 ? 28.354 44.289 23.354 1.00 18.49 869 TYR A O 1
ATOM 2797 N N . LEU A 1 360 ? 27.265 43.002 21.849 1.00 20.97 870 LEU A N 1
ATOM 2798 C CA . LEU A 1 360 ? 27.774 43.763 20.708 1.00 19.12 870 LEU A CA 1
ATOM 2799 C C . LEU A 1 360 ? 27.176 45.179 20.686 1.00 26.74 870 LEU A C 1
ATOM 2800 O O . LEU A 1 360 ? 27.844 46.129 20.260 1.00 25.80 870 LEU A O 1
ATOM 2805 N N . GLU A 1 361 ? 25.940 45.313 21.174 1.00 25.35 871 GLU A N 1
ATOM 2806 C CA . GLU A 1 361 ? 25.255 46.610 21.254 1.00 30.34 871 GLU A CA 1
ATOM 2807 C C . GLU A 1 361 ? 25.953 47.501 22.266 1.00 29.03 871 GLU A C 1
ATOM 2808 O O . GLU A 1 361 ? 26.220 48.666 21.979 1.00 30.81 871 GLU A O 1
ATOM 2814 N N . LEU A 1 362 ? 26.258 46.961 23.445 1.00 25.31 872 LEU A N 1
ATOM 2815 C CA . LEU A 1 362 ? 27.000 47.727 24.454 1.00 24.56 872 LEU A CA 1
ATOM 2816 C C . LEU A 1 362 ? 28.422 48.075 23.969 1.00 28.57 872 LEU A C 1
ATOM 2817 O O . LEU A 1 362 ? 28.923 49.175 24.204 1.00 27.65 872 LEU A O 1
ATOM 2822 N N . ARG A 1 363 ? 29.076 47.143 23.290 1.00 24.29 873 ARG A N 1
ATOM 2823 C CA . ARG A 1 363 ? 30.437 47.392 22.803 1.00 29.05 873 ARG A CA 1
ATOM 2824 C C . ARG A 1 363 ? 30.439 48.569 21.829 1.00 32.40 873 ARG A C 1
ATOM 2825 O O . ARG A 1 363 ? 31.267 49.480 21.939 1.00 30.42 873 ARG A O 1
ATOM 2833 N N . LYS A 1 364 ? 29.495 48.524 20.891 1.00 28.46 874 LYS A N 1
ATOM 2834 C CA . LYS A 1 364 ? 29.382 49.475 19.783 1.00 38.98 874 LYS A CA 1
ATOM 2835 C C . LYS A 1 364 ? 29.137 50.852 20.353 1.00 42.98 874 LYS A C 1
ATOM 2836 O O . LYS A 1 364 ? 29.764 51.836 19.943 1.00 42.58 874 LYS A O 1
ATOM 2842 N N . ASP A 1 365 ? 28.237 50.897 21.333 1.00 45.02 875 ASP A N 1
ATOM 2843 C CA . ASP A 1 365 ? 27.875 52.131 22.004 1.00 46.10 875 ASP A CA 1
ATOM 2844 C C . ASP A 1 365 ? 28.867 52.559 23.078 1.00 44.48 875 ASP A C 1
ATOM 2845 O O . ASP A 1 365 ? 28.572 53.487 23.848 1.00 43.09 875 ASP A O 1
ATOM 2850 N N . LEU A 1 366 ? 30.024 51.894 23.139 1.00 33.39 876 LEU A N 1
ATOM 2851 C CA . LEU A 1 366 ? 31.022 52.178 24.182 1.00 31.44 876 LEU A CA 1
ATOM 2852 C C . LEU A 1 366 ? 30.401 52.148 25.576 1.00 41.17 876 LEU A C 1
ATOM 2853 O O . LEU A 1 366 ? 30.776 52.947 26.443 1.00 46.16 876 LEU A O 1
ATOM 2858 N N . GLY A 1 367 ? 29.455 51.234 25.796 1.00 43.24 877 GLY A N 1
ATOM 2859 C CA . GLY A 1 367 ? 28.645 51.250 27.009 1.00 40.47 877 GLY A CA 1
ATOM 2860 C C . GLY A 1 367 ? 29.013 50.262 28.110 1.00 42.67 877 GLY A C 1
ATOM 2861 O O . GLY A 1 367 ? 28.212 50.034 29.032 1.00 37.43 877 GLY A O 1
ATOM 2862 N N . PHE A 1 368 ? 30.210 49.675 28.042 1.00 42.54 878 PHE A N 1
ATOM 2863 C CA . PHE A 1 368 ? 30.579 48.666 29.041 1.00 40.64 878 PHE A CA 1
ATOM 2864 C C . PHE A 1 368 ? 30.667 49.238 30.480 1.00 45.52 878 PHE A C 1
ATOM 2865 O O . PHE A 1 368 ? 30.430 48.515 31.467 1.00 41.05 878 PHE A O 1
ATOM 2873 N N . SER A 1 369 ? 30.966 50.536 30.593 1.00 40.73 879 SER A N 1
ATOM 2874 C CA . SER A 1 369 ? 31.037 51.210 31.896 1.00 42.37 879 SER A CA 1
ATOM 2875 C C . SER A 1 369 ? 29.700 51.158 32.619 1.00 43.46 879 SER A C 1
ATOM 2876 O O . SER A 1 369 ? 29.649 51.208 33.847 1.00 47.94 879 SER A O 1
ATOM 2879 N N . LYS A 1 370 ? 28.622 51.039 31.848 1.00 47.98 880 LYS A N 1
ATOM 2880 C CA . LYS A 1 370 ? 27.269 51.101 32.390 1.00 48.46 880 LYS A CA 1
ATOM 2881 C C . LYS A 1 370 ? 26.852 49.808 33.077 1.00 47.92 880 LYS A C 1
ATOM 2882 O O . LYS A 1 370 ? 25.758 49.730 33.637 1.00 54.83 880 LYS A O 1
ATOM 2888 N N . LEU A 1 371 ? 27.724 48.800 33.037 1.00 43.14 881 LEU A N 1
ATOM 2889 C CA . LEU A 1 371 ? 27.514 47.556 33.794 1.00 44.75 881 LEU A CA 1
ATOM 2890 C C . LEU A 1 371 ? 28.453 47.443 34.997 1.00 41.95 881 LEU A C 1
ATOM 2891 O O . LEU A 1 371 ? 29.577 47.959 34.985 1.00 42.91 881 LEU A O 1
ATOM 2896 N N . ASP A 1 372 ? 27.988 46.755 36.032 1.00 39.05 882 ASP A N 1
ATOM 2897 C CA . ASP A 1 372 ? 28.821 46.480 37.196 1.00 44.42 882 ASP A CA 1
ATOM 2898 C C . ASP A 1 372 ? 29.576 45.156 37.002 1.00 47.53 882 ASP A C 1
ATOM 2899 O O . ASP A 1 372 ? 29.022 44.080 37.255 1.00 55.16 882 ASP A O 1
ATOM 2904 N N . HIS A 1 373 ? 30.835 45.237 36.561 1.00 40.04 883 HIS A N 1
ATOM 2905 C CA . HIS A 1 373 ? 31.621 44.037 36.232 1.00 29.81 883 HIS A CA 1
ATOM 2906 C C . HIS A 1 373 ? 32.316 43.495 37.459 1.00 26.06 883 HIS A C 1
ATOM 2907 O O . HIS A 1 373 ? 32.941 44.237 38.193 1.00 37.45 883 HIS A O 1
ATOM 2914 N N . PRO A 1 374 ? 32.243 42.186 37.665 1.00 26.19 884 PRO A N 1
ATOM 2915 C CA . PRO A 1 374 ? 33.072 41.624 38.735 1.00 31.94 884 PRO A CA 1
ATOM 2916 C C . PRO A 1 374 ? 34.545 41.841 38.397 1.00 34.69 884 PRO A C 1
ATOM 2917 O O . PRO A 1 374 ? 34.939 41.771 37.210 1.00 28.16 884 PRO A O 1
ATOM 2921 N N . VAL A 1 375 ? 35.342 42.130 39.420 1.00 32.32 885 VAL A N 1
ATOM 2922 C CA . VAL A 1 375 ? 36.770 42.313 39.239 1.00 30.63 885 VAL A CA 1
ATOM 2923 C C . VAL A 1 375 ? 37.399 40.950 39.421 1.00 33.10 885 VAL A C 1
ATOM 2924 O O . VAL A 1 375 ? 37.304 40.354 40.494 1.00 32.23 885 VAL A O 1
ATOM 2928 N N . LEU A 1 376 ? 38.051 40.457 38.372 1.00 18.08 886 LEU A N 1
ATOM 2929 C CA . LEU A 1 376 ? 38.499 39.070 38.353 1.00 19.61 886 LEU A CA 1
ATOM 2930 C C . LEU A 1 376 ? 39.980 38.872 38.648 1.00 23.58 886 LEU A C 1
ATOM 2931 O O . LEU A 1 376 ? 40.410 37.742 38.886 1.00 26.29 886 LEU A O 1
ATOM 2936 N N . TRP A 1 377 ? 40.758 39.954 38.609 1.00 20.29 887 TRP A N 1
ATOM 2937 C CA . TRP A 1 377 ? 42.214 39.873 38.824 1.00 16.90 887 TRP A CA 1
ATOM 2938 C C . TRP A 1 377 ? 42.733 41.273 39.088 1.00 20.75 887 TRP A C 1
ATOM 2939 O O . TRP A 1 377 ? 42.016 42.267 38.889 1.00 20.47 887 TRP A O 1
ATOM 2951 N N . ARG B 1 1 ? 64.396 -1.776 16.282 1.00 72.61 511 ARG B N 1
ATOM 2952 C CA . ARG B 1 1 ? 65.744 -2.282 16.029 1.00 70.53 511 ARG B CA 1
ATOM 2953 C C . ARG B 1 1 ? 66.428 -1.564 14.848 1.00 66.79 511 ARG B C 1
ATOM 2954 O O . ARG B 1 1 ? 67.612 -1.227 14.938 1.00 66.56 511 ARG B O 1
ATOM 2962 N N . ARG B 1 2 ? 65.696 -1.330 13.754 1.00 62.29 512 ARG B N 1
ATOM 2963 C CA . ARG B 1 2 ? 66.191 -0.454 12.687 1.00 55.20 512 ARG B CA 1
ATOM 2964 C C . ARG B 1 2 ? 66.179 0.972 13.207 1.00 51.31 512 ARG B C 1
ATOM 2965 O O . ARG B 1 2 ? 65.235 1.360 13.901 1.00 51.77 512 ARG B O 1
ATOM 2973 N N . ARG B 1 3 ? 67.210 1.751 12.875 1.00 45.70 513 ARG B N 1
ATOM 2974 C CA . ARG B 1 3 ? 67.368 3.102 13.436 1.00 45.48 513 ARG B CA 1
ATOM 2975 C C . ARG B 1 3 ? 66.146 4.019 13.198 1.00 47.57 513 ARG B C 1
ATOM 2976 O O . ARG B 1 3 ? 65.402 3.852 12.216 1.00 48.18 513 ARG B O 1
ATOM 2984 N N . THR B 1 4 ? 65.958 4.981 14.096 1.00 36.24 514 THR B N 1
ATOM 2985 C CA . THR B 1 4 ? 64.849 5.923 13.996 1.00 46.00 514 THR B CA 1
ATOM 2986 C C . THR B 1 4 ? 65.315 7.380 13.947 1.00 53.31 514 THR B C 1
ATOM 2987 O O . THR B 1 4 ? 64.493 8.296 13.914 1.00 56.43 514 THR B O 1
ATOM 3001 N N . LEU B 1 6 ? 69.227 10.086 13.280 1.00 51.58 516 LEU B N 1
ATOM 3002 C CA . LEU B 1 6 ? 70.613 10.201 12.838 1.00 49.34 516 LEU B CA 1
ATOM 3003 C C . LEU B 1 6 ? 71.487 10.844 13.913 1.00 51.77 516 LEU B C 1
ATOM 3004 O O . LEU B 1 6 ? 71.000 11.605 14.748 1.00 56.84 516 LEU B O 1
ATOM 3009 N N . PRO B 1 7 ? 72.780 10.536 13.880 1.00 49.78 517 PRO B N 1
ATOM 3010 C CA . PRO B 1 7 ? 73.733 11.074 14.857 1.00 53.00 517 PRO B CA 1
ATOM 3011 C C . PRO B 1 7 ? 73.650 12.592 15.009 1.00 58.50 517 PRO B C 1
ATOM 3012 O O . PRO B 1 7 ? 73.852 13.106 16.108 1.00 57.79 517 PRO B O 1
ATOM 3016 N N . ALA B 1 8 ? 73.358 13.295 13.920 1.00 55.91 518 ALA B N 1
ATOM 3017 C CA . ALA B 1 8 ? 73.258 14.754 13.959 1.00 53.59 518 ALA B CA 1
ATOM 3018 C C . ALA B 1 8 ? 72.006 15.229 13.211 1.00 53.75 518 ALA B C 1
ATOM 3019 O O . ALA B 1 8 ? 71.465 14.497 12.384 1.00 49.55 518 ALA B O 1
ATOM 3021 N N . PRO B 1 9 ? 71.527 16.448 13.514 1.00 55.04 519 PRO B N 1
ATOM 3022 C CA . PRO B 1 9 ? 70.409 17.005 12.740 1.00 52.77 519 PRO B CA 1
ATOM 3023 C C . PRO B 1 9 ? 70.904 17.554 11.409 1.00 51.30 519 PRO B C 1
ATOM 3024 O O . PRO B 1 9 ? 72.109 17.789 11.265 1.00 48.07 519 PRO B O 1
ATOM 3028 N N . CYS B 1 10 ? 70.004 17.755 10.453 1.00 51.79 520 CYS B N 1
ATOM 3029 C CA . CYS B 1 10 ? 70.395 18.313 9.161 1.00 51.82 520 CYS B CA 1
ATOM 3030 C C . CYS B 1 10 ? 70.899 19.737 9.350 1.00 54.28 520 CYS B C 1
ATOM 3031 O O . CYS B 1 10 ? 70.532 20.399 10.323 1.00 50.09 520 CYS B O 1
ATOM 3034 N N . PRO B 1 11 ? 71.761 20.206 8.437 1.00 61.89 521 PRO B N 1
ATOM 3035 C CA . PRO B 1 11 ? 72.287 21.572 8.533 1.00 67.39 521 PRO B CA 1
ATOM 3036 C C . PRO B 1 11 ? 71.194 22.583 8.210 1.00 73.29 521 PRO B C 1
ATOM 3037 O O . PRO B 1 11 ? 70.261 22.257 7.470 1.00 76.30 521 PRO B O 1
ATOM 3041 N N . SER B 1 12 ? 71.311 23.787 8.762 1.00 77.29 522 SER B N 1
ATOM 3042 C CA . SER B 1 12 ? 70.231 24.768 8.712 1.00 81.93 522 SER B CA 1
ATOM 3043 C C . SER B 1 12 ? 70.616 25.993 7.900 1.00 81.75 522 SER B C 1
ATOM 3044 O O . SER B 1 12 ? 69.791 26.560 7.179 1.00 84.15 522 SER B O 1
ATOM 3047 N N . SER B 1 13 ? 71.873 26.403 8.031 1.00 78.42 523 SER B N 1
ATOM 3048 C CA . SER B 1 13 ? 72.381 27.559 7.302 1.00 73.58 523 SER B CA 1
ATOM 3049 C C . SER B 1 13 ? 72.790 27.172 5.879 1.00 67.71 523 SER B C 1
ATOM 3050 O O . SER B 1 13 ? 73.976 27.111 5.564 1.00 73.20 523 SER B O 1
ATOM 3053 N N . SER B 1 14 ? 71.805 26.917 5.023 1.00 57.60 524 SER B N 1
ATOM 3054 C CA . SER B 1 14 ? 72.083 26.446 3.673 1.00 60.17 524 SER B CA 1
ATOM 3055 C C . SER B 1 14 ? 71.392 27.321 2.629 1.00 49.42 524 SER B C 1
ATOM 3056 O O . SER B 1 14 ? 71.695 27.255 1.435 1.00 45.27 524 SER B O 1
ATOM 3059 N N . ASN B 1 15 ? 70.462 28.143 3.093 1.00 42.17 525 ASN B N 1
ATOM 3060 C CA . ASN B 1 15 ? 69.622 28.920 2.196 1.00 43.70 525 ASN B CA 1
ATOM 3061 C C . ASN B 1 15 ? 70.378 29.977 1.386 1.00 38.68 525 ASN B C 1
ATOM 3062 O O . ASN B 1 15 ? 70.021 30.255 0.245 1.00 35.34 525 ASN B O 1
ATOM 3067 N N . ILE B 1 16 ? 71.430 30.548 1.967 1.00 32.20 526 ILE B N 1
ATOM 3068 C CA . ILE B 1 16 ? 72.233 31.546 1.262 1.00 35.35 526 ILE B CA 1
ATOM 3069 C C . ILE B 1 16 ? 73.014 30.956 0.078 1.00 36.92 526 ILE B C 1
ATOM 3070 O O . ILE B 1 16 ? 73.085 31.573 -0.991 1.00 35.03 526 ILE B O 1
ATOM 3075 N N . SER B 1 17 ? 73.592 29.770 0.257 1.00 37.62 527 SER B N 1
ATOM 3076 C CA . SER B 1 17 ? 74.315 29.128 -0.845 1.00 45.47 527 SER B CA 1
ATOM 3077 C C . SER B 1 17 ? 73.338 28.744 -1.956 1.00 48.65 527 SER B C 1
ATOM 3078 O O . SER B 1 17 ? 73.608 28.970 -3.144 1.00 48.29 527 SER B O 1
ATOM 3081 N N . LEU B 1 18 ? 72.194 28.182 -1.559 1.00 46.80 528 LEU B N 1
ATOM 3082 C CA . LEU B 1 18 ? 71.177 27.767 -2.520 1.00 43.15 528 LEU B CA 1
ATOM 3083 C C . LEU B 1 18 ? 70.743 28.936 -3.413 1.00 42.91 528 LEU B C 1
ATOM 3084 O O . LEU B 1 18 ? 70.741 28.808 -4.637 1.00 43.08 528 LEU B O 1
ATOM 3089 N N . TRP B 1 19 ? 70.409 30.070 -2.796 1.00 47.20 529 TRP B N 1
ATOM 3090 C CA . TRP B 1 19 ? 69.900 31.252 -3.505 1.00 46.20 529 TRP B CA 1
ATOM 3091 C C . TRP B 1 19 ? 70.863 31.719 -4.572 1.00 46.72 529 TRP B C 1
ATOM 3092 O O . TRP B 1 19 ? 70.465 32.027 -5.696 1.00 48.33 529 TRP B O 1
ATOM 3103 N N . ASN B 1 20 ? 72.138 31.787 -4.218 1.00 48.42 530 ASN B N 1
ATOM 3104 C CA . ASN B 1 20 ? 73.122 32.312 -5.152 1.00 49.99 530 ASN B CA 1
ATOM 3105 C C . ASN B 1 20 ? 73.316 31.368 -6.323 1.00 49.92 530 ASN B C 1
ATOM 3106 O O . ASN B 1 20 ? 73.437 31.800 -7.468 1.00 46.49 530 ASN B O 1
ATOM 3111 N N . ILE B 1 21 ? 73.338 30.074 -6.029 1.00 46.83 531 ILE B N 1
ATOM 3112 C CA . ILE B 1 21 ? 73.656 29.079 -7.046 1.00 42.20 531 ILE B CA 1
ATOM 3113 C C . ILE B 1 21 ? 72.521 28.889 -8.050 1.00 37.65 531 ILE B C 1
ATOM 3114 O O . ILE B 1 21 ? 72.739 28.925 -9.258 1.00 40.36 531 ILE B O 1
ATOM 3119 N N . LEU B 1 22 ? 71.309 28.699 -7.549 1.00 38.16 532 LEU B N 1
ATOM 3120 C CA . LEU B 1 22 ? 70.171 28.525 -8.439 1.00 42.27 532 LEU B CA 1
ATOM 3121 C C . LEU B 1 22 ? 69.956 29.734 -9.356 1.00 45.88 532 LEU B C 1
ATOM 3122 O O . LEU B 1 22 ? 69.693 29.571 -10.546 1.00 37.11 532 LEU B O 1
ATOM 3127 N N A ARG B 1 23 ? 70.084 30.939 -8.809 0.67 46.64 533 ARG B N 1
ATOM 3128 N N B ARG B 1 23 ? 70.076 30.942 -8.812 0.33 46.87 533 ARG B N 1
ATOM 3129 C CA A ARG B 1 23 ? 69.805 32.131 -9.608 0.67 48.30 533 ARG B CA 1
ATOM 3130 C CA B ARG B 1 23 ? 69.800 32.135 -9.615 0.33 47.76 533 ARG B CA 1
ATOM 3131 C C A ARG B 1 23 ? 70.940 32.518 -10.547 0.67 49.08 533 ARG B C 1
ATOM 3132 C C B ARG B 1 23 ? 70.943 32.526 -10.545 0.33 49.09 533 ARG B C 1
ATOM 3133 O O A ARG B 1 23 ? 70.747 33.319 -11.457 0.67 51.41 533 ARG B O 1
ATOM 3134 O O B ARG B 1 23 ? 70.762 33.344 -11.444 0.33 50.78 533 ARG B O 1
ATOM 3149 N N . ASN B 1 24 ? 72.114 31.935 -10.339 1.00 46.92 534 ASN B N 1
ATOM 3150 C CA . ASN B 1 24 ? 73.201 32.088 -11.299 1.00 49.38 534 ASN B CA 1
ATOM 3151 C C . ASN B 1 24 ? 73.114 31.015 -12.387 1.00 50.16 534 ASN B C 1
ATOM 3152 O O . ASN B 1 24 ? 73.994 30.929 -13.236 1.00 45.91 534 ASN B O 1
ATOM 3157 N N . ASN B 1 25 ? 72.051 30.203 -12.365 1.00 47.54 535 ASN B N 1
ATOM 3158 C CA . ASN B 1 25 ? 71.969 29.037 -13.255 1.00 45.33 535 ASN B CA 1
ATOM 3159 C C . ASN B 1 25 ? 70.604 28.770 -13.891 1.00 39.74 535 ASN B C 1
ATOM 3160 O O . ASN B 1 25 ? 70.266 27.630 -14.218 1.00 36.13 535 ASN B O 1
ATOM 3165 N N . ILE B 1 26 ? 69.831 29.827 -14.089 1.00 38.45 536 ILE B N 1
ATOM 3166 C CA . ILE B 1 26 ? 68.510 29.689 -14.678 1.00 38.90 536 ILE B CA 1
ATOM 3167 C C . ILE B 1 26 ? 68.527 29.001 -16.039 1.00 39.09 536 ILE B C 1
ATOM 3168 O O . ILE B 1 26 ? 69.249 29.406 -16.939 1.00 45.66 536 ILE B O 1
ATOM 3173 N N . GLY B 1 27 ? 67.733 27.939 -16.166 1.00 34.36 537 GLY B N 1
ATOM 3174 C CA . GLY B 1 27 ? 67.527 27.276 -17.438 1.00 30.95 537 GLY B CA 1
ATOM 3175 C C . GLY B 1 27 ? 68.552 26.218 -17.782 1.00 39.20 537 GLY B C 1
ATOM 3176 O O . GLY B 1 27 ? 68.490 25.622 -18.859 1.00 38.08 537 GLY B O 1
ATOM 3177 N N . LYS B 1 28 ? 69.480 25.955 -16.866 1.00 35.67 538 LYS B N 1
ATOM 3178 C CA . LYS B 1 28 ? 70.562 25.009 -17.144 1.00 40.24 538 LYS B CA 1
ATOM 3179 C C . LYS B 1 28 ? 70.373 23.679 -16.408 1.00 36.96 538 LYS B C 1
ATOM 3180 O O . LYS B 1 28 ? 69.937 23.666 -15.248 1.00 31.84 538 LYS B O 1
ATOM 3186 N N . ASP B 1 29 ? 70.695 22.564 -17.067 1.00 37.67 539 ASP B N 1
ATOM 3187 C CA . ASP B 1 29 ? 70.618 21.250 -16.414 1.00 39.28 539 ASP B CA 1
ATOM 3188 C C . ASP B 1 29 ? 71.432 21.263 -15.109 1.00 41.10 539 ASP B C 1
ATOM 3189 O O . ASP B 1 29 ? 72.639 21.541 -15.112 1.00 34.43 539 ASP B O 1
ATOM 3194 N N . LEU B 1 30 ? 70.760 20.990 -13.992 1.00 39.84 540 LEU B N 1
ATOM 3195 C CA . LEU B 1 30 ? 71.381 21.130 -12.672 1.00 41.10 540 LEU B CA 1
ATOM 3196 C C . LEU B 1 30 ? 72.437 20.062 -12.361 1.00 47.38 540 LEU B C 1
ATOM 3197 O O . LEU B 1 30 ? 73.281 20.261 -11.479 1.00 46.69 540 LEU B O 1
ATOM 3202 N N . SER B 1 31 ? 72.394 18.937 -13.078 1.00 44.33 541 SER B N 1
ATOM 3203 C CA . SER B 1 31 ? 73.364 17.866 -12.859 1.00 47.73 541 SER B CA 1
ATOM 3204 C C . SER B 1 31 ? 74.771 18.345 -13.227 1.00 51.12 541 SER B C 1
ATOM 3205 O O . SER B 1 31 ? 75.776 17.783 -12.771 1.00 49.72 541 SER B O 1
ATOM 3208 N N . LYS B 1 32 ? 74.826 19.406 -14.030 1.00 42.63 542 LYS B N 1
ATOM 3209 C CA . LYS B 1 32 ? 76.084 20.011 -14.439 1.00 45.83 542 LYS B CA 1
ATOM 3210 C C . LYS B 1 32 ? 76.443 21.220 -13.570 1.00 52.95 542 LYS B C 1
ATOM 3211 O O . LYS B 1 32 ? 77.362 21.968 -13.896 1.00 54.02 542 LYS B O 1
ATOM 3217 N N . VAL B 1 33 ? 75.712 21.418 -12.472 1.00 50.91 543 VAL B N 1
ATOM 3218 C CA . VAL B 1 33 ? 75.955 22.570 -11.597 1.00 48.42 543 VAL B CA 1
ATOM 3219 C C . VAL B 1 33 ? 76.588 22.163 -10.256 1.00 48.33 543 VAL B C 1
ATOM 3220 O O . VAL B 1 33 ? 76.000 21.399 -9.483 1.00 50.47 543 VAL B O 1
ATOM 3224 N N . ALA B 1 34 ? 77.792 22.669 -9.997 1.00 47.47 544 ALA B N 1
ATOM 3225 C CA . ALA B 1 34 ? 78.541 22.338 -8.780 1.00 49.25 544 ALA B CA 1
ATOM 3226 C C . ALA B 1 34 ? 77.846 22.877 -7.532 1.00 47.04 544 ALA B C 1
ATOM 3227 O O . ALA B 1 34 ? 77.555 24.075 -7.447 1.00 46.10 544 ALA B O 1
ATOM 3229 N N . MET B 1 35 ? 77.590 22.004 -6.562 1.00 44.26 545 MET B N 1
ATOM 3230 C CA . MET B 1 35 ? 76.914 22.424 -5.339 1.00 48.45 545 MET B CA 1
ATOM 3231 C C . MET B 1 35 ? 77.549 21.859 -4.071 1.00 46.15 545 MET B C 1
ATOM 3232 O O . MET B 1 35 ? 77.936 20.692 -4.023 1.00 46.10 545 MET B O 1
ATOM 3237 N N . PRO B 1 36 ? 77.638 22.694 -3.031 1.00 38.86 546 PRO B N 1
ATOM 3238 C CA . PRO B 1 36 ? 78.192 22.321 -1.727 1.00 41.29 546 PRO B CA 1
ATOM 3239 C C . PRO B 1 36 ? 77.389 21.207 -1.059 1.00 45.09 546 PRO B C 1
ATOM 3240 O O . PRO B 1 36 ? 76.155 21.158 -1.178 1.00 38.76 546 PRO B O 1
ATOM 3244 N N . VAL B 1 37 ? 78.094 20.336 -0.341 1.00 35.63 547 VAL B N 1
ATOM 3245 C CA . VAL B 1 37 ? 77.516 19.100 0.176 1.00 33.17 547 VAL B CA 1
ATOM 3246 C C . VAL B 1 37 ? 76.360 19.356 1.143 1.00 34.32 547 VAL B C 1
ATOM 3247 O O . VAL B 1 37 ? 75.464 18.518 1.291 1.00 41.85 547 VAL B O 1
ATOM 3251 N N . GLU B 1 38 ? 76.350 20.528 1.770 1.00 34.70 548 GLU B N 1
ATOM 3252 C CA . GLU B 1 38 ? 75.316 20.840 2.744 1.00 34.60 548 GLU B CA 1
ATOM 3253 C C . GLU B 1 38 ? 73.958 21.095 2.098 1.00 34.11 548 GLU B C 1
ATOM 3254 O O . GLU B 1 38 ? 72.963 21.268 2.800 1.00 39.39 548 GLU B O 1
ATOM 3260 N N . LEU B 1 39 ? 73.911 21.115 0.768 1.00 28.74 549 LEU B N 1
ATOM 3261 C CA . LEU B 1 39 ? 72.633 21.280 0.082 1.00 30.99 549 LEU B CA 1
ATOM 3262 C C . LEU B 1 39 ? 72.008 19.909 -0.232 1.00 36.40 549 LEU B C 1
ATOM 3263 O O . LEU B 1 39 ? 70.892 19.820 -0.755 1.00 37.48 549 LEU B O 1
ATOM 3268 N N . ASN B 1 40 ? 72.727 18.844 0.113 1.00 35.69 550 ASN B N 1
ATOM 3269 C CA . ASN B 1 40 ? 72.250 17.474 -0.103 1.00 32.48 550 ASN B CA 1
ATOM 3270 C C . ASN B 1 40 ? 71.502 16.883 1.089 1.00 34.16 550 ASN B C 1
ATOM 3271 O O . ASN B 1 40 ? 71.664 17.329 2.233 1.00 30.88 550 ASN B O 1
ATOM 3276 N N . GLU B 1 41 ? 70.700 15.857 0.807 1.00 31.43 551 GLU B N 1
ATOM 3277 C CA . GLU B 1 41 ? 70.242 14.911 1.824 1.00 33.36 551 GLU B CA 1
ATOM 3278 C C . GLU B 1 41 ? 71.112 13.659 1.686 1.00 34.92 551 GLU B C 1
ATOM 3279 O O . GLU B 1 41 ? 71.573 13.341 0.580 1.00 30.21 551 GLU B O 1
ATOM 3285 N N . PRO B 1 42 ? 71.338 12.934 2.799 1.00 32.30 552 PRO B N 1
ATOM 3286 C CA . PRO B 1 42 ? 72.220 11.757 2.762 1.00 32.43 552 PRO B CA 1
ATOM 3287 C C . PRO B 1 42 ? 71.583 10.497 2.137 1.00 29.92 552 PRO B C 1
ATOM 3288 O O . PRO B 1 42 ? 71.734 9.391 2.655 1.00 33.77 552 PRO B O 1
ATOM 3292 N N . LEU B 1 43 ? 70.873 10.670 1.033 1.00 29.33 553 LEU B N 1
ATOM 3293 C CA . LEU B 1 43 ? 70.388 9.539 0.245 1.00 27.03 553 LEU B CA 1
ATOM 3294 C C . LEU B 1 43 ? 70.705 9.866 -1.206 1.00 31.62 553 LEU B C 1
ATOM 3295 O O . LEU B 1 43 ? 70.748 11.046 -1.577 1.00 29.70 553 LEU B O 1
ATOM 3300 N N . ASN B 1 44 ? 70.933 8.845 -2.029 1.00 27.95 554 ASN B N 1
ATOM 3301 C CA . ASN B 1 44 ? 71.175 9.108 -3.446 1.00 25.98 554 ASN B CA 1
ATOM 3302 C C . ASN B 1 44 ? 69.989 8.724 -4.330 1.00 23.80 554 ASN B C 1
ATOM 3303 O O . ASN B 1 44 ? 68.929 8.299 -3.834 1.00 26.42 554 ASN B O 1
ATOM 3308 N N . THR B 1 45 ? 70.157 8.866 -5.639 1.00 23.96 555 THR B N 1
ATOM 3309 C CA . THR B 1 45 ? 69.046 8.594 -6.548 1.00 28.26 555 THR B CA 1
ATOM 3310 C C . THR B 1 45 ? 68.695 7.108 -6.586 1.00 30.44 555 THR B C 1
ATOM 3311 O O . THR B 1 45 ? 67.538 6.755 -6.846 1.00 35.41 555 THR B O 1
ATOM 3315 N N . LEU B 1 46 ? 69.671 6.234 -6.308 1.00 26.65 556 LEU B N 1
ATOM 3316 C CA . LEU B 1 46 ? 69.369 4.799 -6.224 1.00 30.80 556 LEU B CA 1
ATOM 3317 C C . LEU B 1 46 ? 68.434 4.541 -5.047 1.00 30.86 556 LEU B C 1
ATOM 3318 O O . LEU B 1 46 ? 67.478 3.755 -5.143 1.00 29.42 556 LEU B O 1
ATOM 3323 N N . GLN B 1 47 ? 68.718 5.215 -3.937 1.00 27.19 557 GLN B N 1
ATOM 3324 C CA . GLN B 1 47 ? 67.948 5.039 -2.717 1.00 26.68 557 GLN B CA 1
ATOM 3325 C C . GLN B 1 47 ? 66.556 5.675 -2.888 1.00 28.91 557 GLN B C 1
ATOM 3326 O O . GLN B 1 47 ? 65.555 5.172 -2.358 1.00 28.99 557 GLN B O 1
ATOM 3332 N N . ARG B 1 48 ? 66.490 6.747 -3.672 1.00 22.99 558 ARG B N 1
ATOM 3333 C CA . ARG B 1 48 ? 65.209 7.373 -4.022 1.00 26.45 558 ARG B CA 1
ATOM 3334 C C . ARG B 1 48 ? 64.314 6.414 -4.811 1.00 27.39 558 ARG B C 1
ATOM 3335 O O . ARG B 1 48 ? 63.104 6.400 -4.607 1.00 23.25 558 ARG B O 1
ATOM 3343 N N . LEU B 1 49 ? 64.894 5.598 -5.695 1.00 22.90 559 LEU B N 1
ATOM 3344 C CA . LEU B 1 49 ? 64.096 4.572 -6.364 1.00 24.69 559 LEU B CA 1
ATOM 3345 C C . LEU B 1 49 ? 63.561 3.537 -5.365 1.00 25.78 559 LEU B C 1
ATOM 3346 O O . LEU B 1 49 ? 62.378 3.160 -5.407 1.00 26.69 559 LEU B O 1
ATOM 3351 N N . CYS B 1 50 ? 64.417 3.100 -4.449 1.00 25.06 560 CYS B N 1
ATOM 3352 C CA . CYS B 1 50 ? 63.997 2.129 -3.442 1.00 25.06 560 CYS B CA 1
ATOM 3353 C C . CYS B 1 50 ? 62.836 2.657 -2.600 1.00 26.93 560 CYS B C 1
ATOM 3354 O O . CYS B 1 50 ? 61.934 1.902 -2.225 1.00 28.19 560 CYS B O 1
ATOM 3357 N N . GLU B 1 51 ? 62.843 3.964 -2.342 1.00 22.38 561 GLU B N 1
ATOM 3358 C CA . GLU B 1 51 ? 61.793 4.602 -1.570 1.00 28.51 561 GLU B CA 1
ATOM 3359 C C . GLU B 1 51 ? 60.421 4.400 -2.181 1.00 30.60 561 GLU B C 1
ATOM 3360 O O . GLU B 1 51 ? 59.415 4.485 -1.472 1.00 23.37 561 GLU B O 1
ATOM 3366 N N . GLU B 1 52 ? 60.374 4.165 -3.494 1.00 27.59 562 GLU B N 1
ATOM 3367 C CA . GLU B 1 52 ? 59.096 3.953 -4.184 1.00 23.82 562 GLU B CA 1
ATOM 3368 C C . GLU B 1 52 ? 58.460 2.635 -3.768 1.00 25.79 562 GLU B C 1
ATOM 3369 O O . GLU B 1 52 ? 57.306 2.362 -4.099 1.00 21.97 562 GLU B O 1
ATOM 3375 N N . LEU B 1 53 ? 59.220 1.807 -3.052 1.00 21.00 563 LEU B N 1
ATOM 3376 C CA . LEU B 1 53 ? 58.676 0.555 -2.539 1.00 22.37 563 LEU B CA 1
ATOM 3377 C C . LEU B 1 53 ? 58.170 0.667 -1.095 1.00 21.70 563 LEU B C 1
ATOM 3378 O O . LEU B 1 53 ? 57.884 -0.353 -0.456 1.00 28.97 563 LEU B O 1
ATOM 3383 N N . GLU B 1 54 ? 58.021 1.893 -0.582 1.00 29.36 564 GLU B N 1
ATOM 3384 C CA . GLU B 1 54 ? 57.518 2.055 0.789 1.00 22.53 564 GLU B CA 1
ATOM 3385 C C . GLU B 1 54 ? 56.188 1.326 0.994 1.00 27.13 564 GLU B C 1
ATOM 3386 O O . GLU B 1 54 ? 55.986 0.675 2.019 1.00 25.97 564 GLU B O 1
ATOM 3392 N N . TYR B 1 55 ? 55.298 1.388 0.005 1.00 22.12 565 TYR B N 1
ATOM 3393 C CA . TYR B 1 55 ? 53.977 0.769 0.153 1.00 25.80 565 TYR B CA 1
ATOM 3394 C C . TYR B 1 55 ? 53.819 -0.463 -0.732 1.00 25.15 565 TYR B C 1
ATOM 3395 O O . TYR B 1 55 ? 52.760 -0.672 -1.330 1.00 24.14 565 TYR B O 1
ATOM 3404 N N . SER B 1 56 ? 54.865 -1.286 -0.791 1.00 22.02 566 SER B N 1
ATOM 3405 C CA . SER B 1 56 ? 54.848 -2.476 -1.645 1.00 24.99 566 SER B CA 1
ATOM 3406 C C . SER B 1 56 ? 53.762 -3.445 -1.202 1.00 28.87 566 SER B C 1
ATOM 3407 O O . SER B 1 56 ? 53.369 -4.323 -1.961 1.00 26.45 566 SER B O 1
ATOM 3410 N N . GLU B 1 57 ? 53.239 -3.272 0.009 1.00 24.40 567 GLU B N 1
ATOM 3411 C CA . GLU B 1 57 ? 52.168 -4.165 0.439 1.00 27.28 567 GLU B CA 1
ATOM 3412 C C . GLU B 1 57 ? 50.942 -4.009 -0.476 1.00 26.59 567 GLU B C 1
ATOM 3413 O O . GLU B 1 57 ? 50.140 -4.933 -0.612 1.00 31.10 567 GLU B O 1
ATOM 3419 N N . LEU B 1 58 ? 50.821 -2.853 -1.129 1.00 21.61 568 LEU B N 1
ATOM 3420 C CA . LEU B 1 58 ? 49.777 -2.652 -2.141 1.00 25.11 568 LEU B CA 1
ATOM 3421 C C . LEU B 1 58 ? 49.891 -3.697 -3.263 1.00 25.72 568 LEU B C 1
ATOM 3422 O O . LEU B 1 58 ? 48.875 -4.210 -3.755 1.00 24.87 568 LEU B O 1
ATOM 3427 N N . LEU B 1 59 ? 51.125 -4.021 -3.638 1.00 17.85 569 LEU B N 1
ATOM 3428 C CA . LEU B 1 59 ? 51.385 -5.080 -4.624 1.00 24.34 569 LEU B CA 1
ATOM 3429 C C . LEU B 1 59 ? 51.086 -6.486 -4.052 1.00 30.13 569 LEU B C 1
ATOM 3430 O O . LEU B 1 59 ? 50.536 -7.347 -4.755 1.00 25.25 569 LEU B O 1
ATOM 3435 N N . ASP B 1 60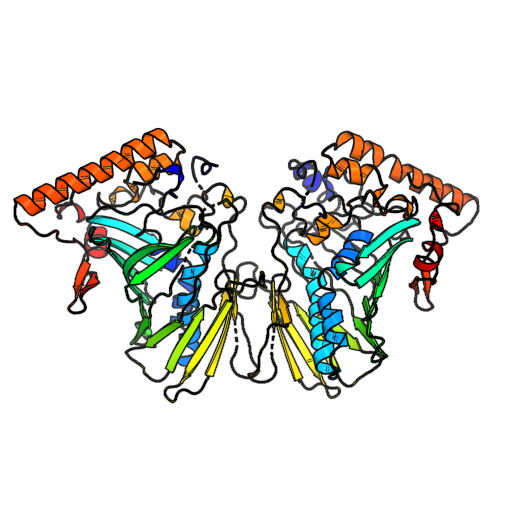 ? 51.434 -6.712 -2.782 1.00 29.48 570 ASP B N 1
ATOM 3436 C CA . ASP B 1 60 ? 51.093 -7.972 -2.114 1.00 28.23 570 ASP B CA 1
ATOM 3437 C C . ASP B 1 60 ? 49.590 -8.217 -2.151 1.00 31.30 570 ASP B C 1
ATOM 3438 O O . ASP B 1 60 ? 49.138 -9.331 -2.420 1.00 34.02 570 ASP B O 1
ATOM 3443 N N . LYS B 1 61 ? 48.813 -7.168 -1.899 1.00 27.33 571 LYS B N 1
ATOM 3444 C CA . LYS B 1 61 ? 47.364 -7.316 -1.885 1.00 28.18 571 LYS B CA 1
ATOM 3445 C C . LYS B 1 61 ? 46.861 -7.580 -3.294 1.00 33.59 571 LYS B C 1
ATOM 3446 O O . LYS B 1 61 ? 46.039 -8.470 -3.503 1.00 28.35 571 LYS B O 1
ATOM 3452 N N . ALA B 1 62 ? 47.354 -6.802 -4.262 1.00 29.49 572 ALA B N 1
ATOM 3453 C CA . ALA B 1 62 ? 46.939 -6.971 -5.654 1.00 29.32 572 ALA B CA 1
ATOM 3454 C C . ALA B 1 62 ? 47.110 -8.433 -6.101 1.00 33.00 572 ALA B C 1
ATOM 3455 O O . ALA B 1 62 ? 46.243 -9.000 -6.782 1.00 33.00 572 ALA B O 1
ATOM 3457 N N . ALA B 1 63 ? 48.213 -9.049 -5.679 1.00 28.45 573 ALA B N 1
ATOM 3458 C CA . ALA B 1 63 ? 48.543 -10.410 -6.088 1.00 32.41 573 ALA B CA 1
ATOM 3459 C C . ALA B 1 63 ? 47.519 -11.450 -5.599 1.00 40.10 573 ALA B C 1
ATOM 3460 O O . ALA B 1 63 ? 47.453 -12.555 -6.143 1.00 40.04 573 ALA B O 1
ATOM 3462 N N . GLN B 1 64 ? 46.724 -11.089 -4.591 1.00 39.58 574 GLN B N 1
ATOM 3463 C CA . GLN B 1 64 ? 45.751 -12.011 -3.994 1.00 42.15 574 GLN B CA 1
ATOM 3464 C C . GLN B 1 64 ? 44.375 -11.949 -4.658 1.00 43.98 574 GLN B C 1
ATOM 3465 O O . GLN B 1 64 ? 43.464 -12.678 -4.265 1.00 51.79 574 GLN B O 1
ATOM 3471 N N . ILE B 1 65 ? 44.224 -11.095 -5.662 1.00 39.55 575 ILE B N 1
ATOM 3472 C CA . ILE B 1 65 ? 42.892 -10.699 -6.113 1.00 43.80 575 ILE B CA 1
ATOM 3473 C C . ILE B 1 65 ? 42.583 -11.133 -7.528 1.00 35.92 575 ILE B C 1
ATOM 3474 O O . ILE B 1 65 ? 43.290 -10.746 -8.463 1.00 37.87 575 ILE B O 1
ATOM 3479 N N . PRO B 1 66 ? 41.486 -11.888 -7.700 1.00 41.17 576 PRO B N 1
ATOM 3480 C CA . PRO B 1 66 ? 41.096 -12.455 -9.001 1.00 46.49 576 PRO B CA 1
ATOM 3481 C C . PRO B 1 66 ? 40.714 -11.383 -10.014 1.00 47.97 576 PRO B C 1
ATOM 3482 O O . PRO B 1 66 ? 40.907 -11.589 -11.214 1.00 51.41 576 PRO B O 1
ATOM 3486 N N . SER B 1 67 ? 40.177 -10.259 -9.548 1.00 39.64 577 SER B N 1
ATOM 3487 C CA . SER B 1 67 ? 39.682 -9.239 -10.471 1.00 38.66 577 SER B CA 1
ATOM 3488 C C . SER B 1 67 ? 40.805 -8.360 -10.996 1.00 35.40 577 SER B C 1
ATOM 3489 O O . SER B 1 67 ? 41.438 -7.641 -10.223 1.00 39.83 577 SER B O 1
ATOM 3492 N N . PRO B 1 68 ? 41.053 -8.401 -12.314 1.00 37.43 578 PRO B N 1
ATOM 3493 C CA . PRO B 1 68 ? 42.094 -7.518 -12.863 1.00 39.87 578 PRO B CA 1
ATOM 3494 C C . PRO B 1 68 ? 41.788 -6.021 -12.650 1.00 36.83 578 PRO B C 1
ATOM 3495 O O . PRO B 1 68 ? 42.694 -5.172 -12.602 1.00 30.82 578 PRO B O 1
ATOM 3499 N N . ILE B 1 69 ? 40.510 -5.700 -12.517 1.00 30.74 579 ILE B N 1
ATOM 3500 C CA . ILE B 1 69 ? 40.122 -4.319 -12.296 1.00 36.85 579 ILE B CA 1
ATOM 3501 C C . ILE B 1 69 ? 40.527 -3.877 -10.887 1.00 36.19 579 ILE B C 1
ATOM 3502 O O . ILE B 1 69 ? 41.103 -2.797 -10.711 1.00 34.17 579 ILE B O 1
ATOM 3507 N N . GLU B 1 70 ? 40.242 -4.708 -9.885 1.00 27.26 580 GLU B N 1
ATOM 3508 C CA . GLU B 1 70 ? 40.678 -4.386 -8.532 1.00 33.32 580 GLU B CA 1
ATOM 3509 C C . GLU B 1 70 ? 42.199 -4.374 -8.443 1.00 32.94 580 GLU B C 1
ATOM 3510 O O . GLU B 1 70 ? 42.759 -3.569 -7.694 1.00 28.14 580 GLU B O 1
ATOM 3516 N N . ARG B 1 71 ? 42.861 -5.261 -9.195 1.00 28.38 581 ARG B N 1
ATOM 3517 C CA . ARG B 1 71 ? 44.316 -5.282 -9.199 1.00 29.14 581 ARG B CA 1
ATOM 3518 C C . ARG B 1 71 ? 44.820 -3.961 -9.756 1.00 25.94 581 ARG B C 1
ATOM 3519 O O . ARG B 1 71 ? 45.759 -3.367 -9.218 1.00 25.72 581 ARG B O 1
ATOM 3527 N N . MET B 1 72 ? 44.188 -3.493 -10.831 1.00 24.65 582 MET B N 1
ATOM 3528 C CA . MET B 1 72 ? 44.554 -2.209 -11.414 1.00 25.86 582 MET B CA 1
ATOM 3529 C C . MET B 1 72 ? 44.388 -1.095 -10.373 1.00 28.25 582 MET B C 1
ATOM 3530 O O . MET B 1 72 ? 45.247 -0.210 -10.252 1.00 23.88 582 MET B O 1
ATOM 3535 N N . VAL B 1 73 ? 43.303 -1.142 -9.603 1.00 27.07 583 VAL B N 1
ATOM 3536 C CA . VAL B 1 73 ? 43.100 -0.126 -8.576 1.00 26.36 583 VAL B CA 1
ATOM 3537 C C . VAL B 1 73 ? 44.287 -0.091 -7.614 1.00 26.85 583 VAL B C 1
ATOM 3538 O O . VAL B 1 73 ? 44.811 0.976 -7.311 1.00 24.04 583 VAL B O 1
ATOM 3542 N N . TYR B 1 74 ? 44.735 -1.257 -7.162 1.00 27.00 584 TYR B N 1
ATOM 3543 C CA . TYR B 1 74 ? 45.864 -1.295 -6.222 1.00 24.59 584 TYR B CA 1
ATOM 3544 C C . TYR B 1 74 ? 47.168 -0.799 -6.835 1.00 22.30 584 TYR B C 1
ATOM 3545 O O . TYR B 1 74 ? 47.938 -0.081 -6.181 1.00 23.22 584 TYR B O 1
ATOM 3554 N N . VAL B 1 75 ? 47.442 -1.202 -8.074 1.00 18.44 585 VAL B N 1
ATOM 3555 C CA . VAL B 1 75 ? 48.634 -0.695 -8.762 1.00 22.45 585 VAL B CA 1
ATOM 3556 C C . VAL B 1 75 ? 48.554 0.829 -8.997 1.00 25.73 585 VAL B C 1
ATOM 3557 O O . VAL B 1 75 ? 49.559 1.528 -8.872 1.00 22.28 585 VAL B O 1
ATOM 3561 N N . ALA B 1 76 ? 47.366 1.347 -9.313 1.00 22.87 586 ALA B N 1
ATOM 3562 C CA . ALA B 1 76 ? 47.216 2.799 -9.467 1.00 20.28 586 ALA B CA 1
ATOM 3563 C C . ALA B 1 76 ? 47.618 3.502 -8.165 1.00 25.11 586 ALA B C 1
ATOM 3564 O O . ALA B 1 76 ? 48.407 4.456 -8.173 1.00 20.91 586 ALA B O 1
ATOM 3566 N N . ALA B 1 77 ? 47.087 3.017 -7.043 1.00 26.32 587 ALA B N 1
ATOM 3567 C CA . ALA B 1 77 ? 47.437 3.566 -5.732 1.00 22.60 587 ALA B CA 1
ATOM 3568 C C . ALA B 1 77 ? 48.944 3.441 -5.503 1.00 19.49 587 ALA B C 1
ATOM 3569 O O . ALA B 1 77 ? 49.601 4.364 -5.028 1.00 18.84 587 ALA B O 1
ATOM 3571 N N . PHE B 1 78 ? 49.501 2.291 -5.849 1.00 18.01 588 PHE B N 1
ATOM 3572 C CA . PHE B 1 78 ? 50.932 2.110 -5.672 1.00 17.64 588 PHE B CA 1
ATOM 3573 C C . PHE B 1 78 ? 51.709 3.135 -6.475 1.00 23.23 588 PHE B C 1
ATOM 3574 O O . PHE B 1 78 ? 52.718 3.674 -6.001 1.00 22.61 588 PHE B O 1
ATOM 3582 N N . ALA B 1 79 ? 51.251 3.386 -7.700 1.00 19.52 589 ALA B N 1
ATOM 3583 C CA . ALA B 1 79 ? 51.918 4.347 -8.585 1.00 23.57 589 ALA B CA 1
ATOM 3584 C C . ALA B 1 79 ? 51.862 5.762 -7.991 1.00 24.74 589 ALA B C 1
ATOM 3585 O O . ALA B 1 79 ? 52.850 6.514 -7.984 1.00 20.06 589 ALA B O 1
ATOM 3587 N N . ILE B 1 80 ? 50.691 6.127 -7.492 1.00 22.99 590 ILE B N 1
ATOM 3588 C CA . ILE B 1 80 ? 50.512 7.437 -6.892 1.00 15.10 590 ILE B CA 1
ATOM 3589 C C . ILE B 1 80 ? 51.366 7.525 -5.630 1.00 22.70 590 ILE B C 1
ATOM 3590 O O . ILE B 1 80 ? 52.011 8.546 -5.399 1.00 19.37 590 ILE B O 1
ATOM 3595 N N . SER B 1 81 ? 51.410 6.445 -4.834 1.00 21.67 591 SER B N 1
ATOM 3596 C CA . SER B 1 81 ? 52.156 6.478 -3.567 1.00 20.36 591 SER B CA 1
ATOM 3597 C C . SER B 1 81 ? 53.625 6.871 -3.755 1.00 22.69 591 SER B C 1
ATOM 3598 O O . SER B 1 81 ? 54.245 7.418 -2.838 1.00 23.96 591 SER B O 1
ATOM 3601 N N . ALA B 1 82 ? 54.191 6.586 -4.928 1.00 27.03 592 ALA B N 1
ATOM 3602 C CA . ALA B 1 82 ? 55.565 7.038 -5.252 1.00 25.51 592 ALA B CA 1
ATOM 3603 C C . ALA B 1 82 ? 55.827 8.538 -5.038 1.00 24.95 592 ALA B C 1
ATOM 3604 O O . ALA B 1 82 ? 56.986 8.949 -4.894 1.00 23.78 592 ALA B O 1
ATOM 3606 N N . TYR B 1 83 ? 54.771 9.354 -5.057 1.00 21.74 593 TYR B N 1
ATOM 3607 C CA . TYR B 1 83 ? 54.933 10.815 -4.975 1.00 18.61 593 TYR B CA 1
ATOM 3608 C C . TYR B 1 83 ? 54.802 11.322 -3.536 1.00 25.47 593 TYR B C 1
ATOM 3609 O O . TYR B 1 83 ? 55.175 12.458 -3.239 1.00 22.68 593 TYR B O 1
ATOM 3618 N N . ALA B 1 84 ? 54.286 10.474 -2.644 1.00 18.74 594 ALA B N 1
ATOM 3619 C CA . ALA B 1 84 ? 53.921 10.932 -1.300 1.00 27.45 594 ALA B CA 1
ATOM 3620 C C . ALA B 1 84 ? 55.081 11.543 -0.522 1.00 26.42 594 ALA B C 1
ATOM 3621 O O . ALA B 1 84 ? 54.949 12.647 0.018 1.00 25.09 594 ALA B O 1
ATOM 3623 N N . SER B 1 85 ? 56.218 10.849 -0.469 1.00 23.99 595 SER B N 1
ATOM 3624 C CA . SER B 1 85 ? 57.324 11.314 0.381 1.00 28.17 595 SER B CA 1
ATOM 3625 C C . SER B 1 85 ? 57.890 12.670 -0.044 1.00 26.54 595 SER B C 1
ATOM 3626 O O . SER B 1 85 ? 58.532 13.359 0.753 1.00 39.40 595 SER B O 1
ATOM 3629 N N . SER B 1 86 ? 57.639 13.076 -1.282 1.00 26.69 596 SER B N 1
ATOM 3630 C CA . SER B 1 86 ? 58.175 14.349 -1.781 1.00 26.87 596 SER B CA 1
ATOM 3631 C C . SER B 1 86 ? 57.455 15.572 -1.180 1.00 29.59 596 SER B C 1
ATOM 3632 O O . SER B 1 86 ? 57.975 16.683 -1.214 1.00 31.80 596 SER B O 1
ATOM 3635 N N . TYR B 1 87 ? 56.253 15.371 -0.646 1.00 29.06 597 TYR B N 1
ATOM 3636 C CA . TYR B 1 87 ? 55.497 16.461 -0.020 1.00 26.50 597 TYR B CA 1
ATOM 3637 C C . TYR B 1 87 ? 56.310 17.138 1.081 1.00 28.94 597 TYR B C 1
ATOM 3638 O O . TYR B 1 87 ? 56.271 18.356 1.222 1.00 27.16 597 TYR B O 1
ATOM 3647 N N . TYR B 1 88 ? 57.034 16.339 1.861 1.00 28.50 598 TYR B N 1
ATOM 3648 C CA . TYR B 1 88 ? 57.790 16.847 3.006 1.00 26.60 598 TYR B CA 1
ATOM 3649 C C . TYR B 1 88 ? 59.229 17.169 2.670 1.00 31.55 598 TYR B C 1
ATOM 3650 O O . TYR B 1 88 ? 59.932 17.743 3.494 1.00 39.13 598 TYR B O 1
ATOM 3659 N N . ARG B 1 89 ? 59.687 16.767 1.485 1.00 27.51 599 ARG B N 1
ATOM 3660 C CA . ARG B 1 89 ? 61.094 16.952 1.127 1.00 35.85 599 ARG B CA 1
ATOM 3661 C C . ARG B 1 89 ? 61.205 17.856 -0.080 1.00 39.84 599 ARG B C 1
ATOM 3662 O O . ARG B 1 89 ? 62.247 17.883 -0.721 1.00 44.32 599 ARG B O 1
ATOM 3670 N N . ALA B 1 90 ? 60.131 18.580 -0.388 1.00 49.63 600 ALA B N 1
ATOM 3671 C CA . ALA B 1 90 ? 59.995 19.289 -1.672 1.00 51.28 600 ALA B CA 1
ATOM 3672 C C . ALA B 1 90 ? 61.245 20.071 -2.079 1.00 54.09 600 ALA B C 1
ATOM 3673 O O . ALA B 1 90 ? 61.611 21.045 -1.425 1.00 54.86 600 ALA B O 1
ATOM 3675 N N . GLY B 1 91 ? 61.908 19.614 -3.144 1.00 61.21 601 GLY B N 1
ATOM 3676 C CA . GLY B 1 91 ? 63.108 20.267 -3.647 1.00 64.48 601 GLY B CA 1
ATOM 3677 C C . GLY B 1 91 ? 64.419 19.814 -3.014 1.00 63.18 601 GLY B C 1
ATOM 3678 O O . GLY B 1 91 ? 65.471 20.415 -3.259 1.00 55.72 601 GLY B O 1
ATOM 3679 N N . SER B 1 92 ? 64.364 18.755 -2.204 1.00 62.52 602 SER B N 1
ATOM 3680 C CA . SER B 1 92 ? 65.568 18.216 -1.567 1.00 59.87 602 SER B CA 1
ATOM 3681 C C . SER B 1 92 ? 66.501 17.644 -2.625 1.00 48.09 602 SER B C 1
ATOM 3682 O O . SER B 1 92 ? 66.051 17.268 -3.723 1.00 51.78 602 SER B O 1
ATOM 3685 N N . LYS B 1 93 ? 67.794 17.577 -2.316 1.00 32.09 603 LYS B N 1
ATOM 3686 C CA . LYS B 1 93 ? 68.748 17.102 -3.317 1.00 32.02 603 LYS B CA 1
ATOM 3687 C C . LYS B 1 93 ? 69.501 15.826 -2.930 1.00 35.42 603 LYS B C 1
ATOM 3688 O O . LYS B 1 93 ? 70.341 15.838 -2.033 1.00 32.41 603 LYS B O 1
ATOM 3694 N N . PRO B 1 94 ? 69.219 14.724 -3.635 1.00 30.17 604 PRO B N 1
ATOM 3695 C CA . PRO B 1 94 ? 69.910 13.454 -3.369 1.00 28.46 604 PRO B CA 1
ATOM 3696 C C . PRO B 1 94 ? 71.337 13.547 -3.889 1.00 30.76 604 PRO B C 1
ATOM 3697 O O . PRO B 1 94 ? 71.575 14.330 -4.820 1.00 30.58 604 PRO B O 1
ATOM 3701 N N . PHE B 1 95 ? 72.268 12.783 -3.322 1.00 26.52 605 PHE B N 1
ATOM 3702 C CA . PHE B 1 95 ? 73.570 12.626 -3.968 1.00 31.85 605 PHE B CA 1
ATOM 3703 C C . PHE B 1 95 ? 73.396 12.043 -5.374 1.00 35.14 605 PHE B C 1
ATOM 3704 O O . PHE B 1 95 ? 72.496 11.221 -5.613 1.00 31.32 605 PHE B O 1
ATOM 3712 N N . ASN B 1 96 ? 74.262 12.464 -6.293 1.00 34.99 606 ASN B N 1
ATOM 3713 C CA . ASN B 1 96 ? 74.378 11.856 -7.622 1.00 29.54 606 ASN B CA 1
ATOM 3714 C C . ASN B 1 96 ? 75.362 10.690 -7.470 1.00 36.85 606 ASN B C 1
ATOM 3715 O O . ASN B 1 96 ? 76.545 10.902 -7.189 1.00 36.83 606 ASN B O 1
ATOM 3720 N N . PRO B 1 97 ? 74.878 9.441 -7.618 1.00 33.40 607 PRO B N 1
ATOM 3721 C CA . PRO B 1 97 ? 75.784 8.296 -7.403 1.00 30.77 607 PRO B CA 1
ATOM 3722 C C . PRO B 1 97 ? 76.911 8.281 -8.439 1.00 33.44 607 PRO B C 1
ATOM 3723 O O . PRO B 1 97 ? 76.708 8.810 -9.541 1.00 28.50 607 PRO B O 1
ATOM 3727 N N . VAL B 1 98 ? 78.076 7.712 -8.112 1.00 30.64 608 VAL B N 1
ATOM 3728 C CA . VAL B 1 98 ? 79.155 7.676 -9.106 1.00 31.58 608 VAL B CA 1
ATOM 3729 C C . VAL B 1 98 ? 78.927 6.510 -10.066 1.00 38.14 608 VAL B C 1
ATOM 3730 O O . VAL B 1 98 ? 78.295 5.514 -9.697 1.00 38.19 608 VAL B O 1
ATOM 3734 N N . LEU B 1 99 ? 79.407 6.635 -11.301 1.00 34.51 609 LEU B N 1
ATOM 3735 C CA . LEU B 1 99 ? 79.202 5.575 -12.287 1.00 31.04 609 LEU B CA 1
ATOM 3736 C C . LEU B 1 99 ? 79.728 4.246 -11.748 1.00 35.27 609 LEU B C 1
ATOM 3737 O O . LEU B 1 99 ? 80.877 4.160 -11.305 1.00 38.61 609 LEU B O 1
ATOM 3742 N N . GLY B 1 100 ? 78.868 3.229 -11.722 1.00 32.91 610 GLY B N 1
ATOM 3743 C CA . GLY B 1 100 ? 79.244 1.937 -11.170 1.00 31.31 610 GLY B CA 1
ATOM 3744 C C . GLY B 1 100 ? 78.835 1.714 -9.726 1.00 38.38 610 GLY B C 1
ATOM 3745 O O . GLY B 1 100 ? 78.936 0.587 -9.224 1.00 42.04 610 GLY B O 1
ATOM 3746 N N . GLU B 1 101 ? 78.389 2.774 -9.047 1.00 33.96 611 GLU B N 1
ATOM 3747 C CA . GLU B 1 101 ? 77.871 2.654 -7.678 1.00 35.71 611 GLU B CA 1
ATOM 3748 C C . GLU B 1 101 ? 76.610 1.779 -7.685 1.00 37.06 611 GLU B C 1
ATOM 3749 O O . GLU B 1 101 ? 75.807 1.831 -8.624 1.00 33.72 611 GLU B O 1
ATOM 3755 N N . THR B 1 102 ? 76.451 0.970 -6.646 1.00 36.99 612 THR B N 1
ATOM 3756 C CA . THR B 1 102 ? 75.285 0.105 -6.509 1.00 37.98 612 THR B CA 1
ATOM 3757 C C . THR B 1 102 ? 74.583 0.361 -5.177 1.00 33.29 612 THR B C 1
ATOM 3758 O O . THR B 1 102 ? 75.141 0.976 -4.264 1.00 28.70 612 THR B O 1
ATOM 3762 N N . TYR B 1 103 ? 73.353 -0.116 -5.061 1.00 31.02 613 TYR B N 1
ATOM 3763 C CA . TYR B 1 103 ? 72.660 -0.043 -3.786 1.00 27.41 613 TYR B CA 1
ATOM 3764 C C . TYR B 1 103 ? 71.622 -1.140 -3.693 1.00 32.13 613 TYR B C 1
ATOM 3765 O O . TYR B 1 103 ? 70.777 -1.297 -4.593 1.00 32.84 613 TYR B O 1
ATOM 3774 N N . GLU B 1 104 ? 71.697 -1.925 -2.624 1.00 30.10 614 GLU B N 1
ATOM 3775 C CA . GLU B 1 104 ? 70.768 -3.027 -2.418 1.00 30.97 614 GLU B CA 1
ATOM 3776 C C . GLU B 1 104 ? 69.912 -2.804 -1.180 1.00 29.64 614 GLU B C 1
ATOM 3777 O O . GLU B 1 104 ? 70.227 -1.965 -0.338 1.00 37.55 614 GLU B O 1
ATOM 3783 N N . ARG B 1 105 ? 68.828 -3.564 -1.076 1.00 26.25 615 ARG B N 1
ATOM 3784 C CA . ARG B 1 105 ? 67.925 -3.446 0.059 1.00 29.08 615 ARG B CA 1
ATOM 3785 C C . ARG B 1 105 ? 67.094 -4.709 0.254 1.00 35.52 615 ARG B C 1
ATOM 3786 O O . ARG B 1 105 ? 65.965 -4.798 -0.225 1.00 37.50 615 ARG B O 1
ATOM 3794 N N . ILE B 1 106 ? 67.661 -5.686 0.955 1.00 33.19 616 ILE B N 1
ATOM 3795 C CA . ILE B 1 106 ? 66.960 -6.933 1.229 1.00 39.56 616 ILE B CA 1
ATOM 3796 C C . ILE B 1 106 ? 66.090 -6.741 2.464 1.00 39.33 616 ILE B C 1
ATOM 3797 O O . ILE B 1 106 ? 66.597 -6.607 3.577 1.00 41.48 616 ILE B O 1
ATOM 3802 N N . ARG B 1 107 ? 64.778 -6.729 2.260 1.00 37.92 617 ARG B N 1
ATOM 3803 C CA . ARG B 1 107 ? 63.834 -6.516 3.356 1.00 37.41 617 ARG B CA 1
ATOM 3804 C C . ARG B 1 107 ? 63.024 -7.776 3.652 1.00 43.07 617 ARG B C 1
ATOM 3805 O O . ARG B 1 107 ? 62.067 -8.088 2.931 1.00 45.17 617 ARG B O 1
ATOM 3813 N N . GLU B 1 108 ? 63.385 -8.497 4.708 1.00 42.23 618 GLU B N 1
ATOM 3814 C CA . GLU B 1 108 ? 62.624 -9.690 5.076 1.00 47.19 618 GLU B CA 1
ATOM 3815 C C . GLU B 1 108 ? 61.199 -9.302 5.454 1.00 42.57 618 GLU B C 1
ATOM 3816 O O . GLU B 1 108 ? 60.245 -9.983 5.079 1.00 42.92 618 GLU B O 1
ATOM 3822 N N . ASP B 1 109 ? 61.062 -8.199 6.189 1.00 39.50 619 ASP B N 1
ATOM 3823 C CA . ASP B 1 109 ? 59.755 -7.731 6.633 1.00 40.95 619 ASP B CA 1
ATOM 3824 C C . ASP B 1 109 ? 58.792 -7.451 5.472 1.00 44.80 619 ASP B C 1
ATOM 3825 O O . ASP B 1 109 ? 57.613 -7.780 5.574 1.00 44.43 619 ASP B O 1
ATOM 3830 N N . LYS B 1 110 ? 59.285 -6.869 4.373 1.00 40.96 620 LYS B N 1
ATOM 3831 C CA . LYS B 1 110 ? 58.409 -6.519 3.240 1.00 37.78 620 LYS B CA 1
ATOM 3832 C C . LYS B 1 110 ? 58.498 -7.548 2.094 1.00 37.52 620 LYS B C 1
ATOM 3833 O O . LYS B 1 110 ? 57.840 -7.405 1.048 1.00 36.17 620 LYS B O 1
ATOM 3839 N N . GLY B 1 111 ? 59.308 -8.585 2.296 1.00 34.69 621 GLY B N 1
ATOM 3840 C CA . GLY B 1 111 ? 59.346 -9.706 1.374 1.00 34.36 621 GLY B CA 1
ATOM 3841 C C . GLY B 1 111 ? 59.933 -9.365 0.013 1.00 37.11 621 GLY B C 1
ATOM 3842 O O . GLY B 1 111 ? 59.602 -10.017 -0.990 1.00 37.82 621 GLY B O 1
ATOM 3843 N N . PHE B 1 112 ? 60.810 -8.361 -0.039 1.00 32.64 622 PHE B N 1
ATOM 3844 C CA . PHE B 1 112 ? 61.478 -8.048 -1.311 1.00 32.67 622 PHE B CA 1
ATOM 3845 C C . PHE B 1 112 ? 62.993 -7.967 -1.224 1.00 30.77 622 PHE B C 1
ATOM 3846 O O . PHE B 1 112 ? 63.553 -7.658 -0.160 1.00 30.96 622 PHE B O 1
ATOM 3854 N N . GLN B 1 113 ? 63.646 -8.241 -2.353 1.00 30.94 623 GLN B N 1
ATOM 3855 C CA . GLN B 1 113 ? 65.073 -8.005 -2.491 1.00 27.93 623 GLN B CA 1
ATOM 3856 C C . GLN B 1 113 ? 65.314 -6.991 -3.615 1.00 29.93 623 GLN B C 1
ATOM 3857 O O . GLN B 1 113 ? 65.138 -7.294 -4.804 1.00 33.84 623 GLN B O 1
ATOM 3863 N N . PHE B 1 114 ? 65.698 -5.783 -3.222 1.00 31.89 624 PHE B N 1
ATOM 3864 C CA . PHE B 1 114 ? 65.939 -4.695 -4.152 1.00 30.25 624 PHE B CA 1
ATOM 3865 C C . PHE B 1 114 ? 67.435 -4.564 -4.456 1.00 33.63 624 PHE B C 1
ATOM 3866 O O . PHE B 1 114 ? 68.259 -4.584 -3.534 1.00 30.99 624 PHE B O 1
ATOM 3874 N N . PHE B 1 115 ? 67.787 -4.397 -5.730 1.00 29.88 625 PHE B N 1
ATOM 3875 C CA . PHE B 1 115 ? 69.140 -3.945 -6.066 1.00 31.63 625 PHE B CA 1
ATOM 3876 C C . PHE B 1 115 ? 69.127 -2.932 -7.192 1.00 33.76 625 PHE B C 1
ATOM 3877 O O . PHE B 1 115 ? 68.152 -2.839 -7.964 1.00 37.99 625 PHE B O 1
ATOM 3885 N N . SER B 1 116 ? 70.213 -2.169 -7.283 1.00 24.37 626 SER B N 1
ATOM 3886 C CA . SER B 1 116 ? 70.263 -1.047 -8.214 1.00 28.38 626 SER B CA 1
ATOM 3887 C C . SER B 1 116 ? 71.702 -0.677 -8.539 1.00 29.18 626 SER B C 1
ATOM 3888 O O . SER B 1 116 ? 72.642 -1.072 -7.822 1.00 34.33 626 SER B O 1
ATOM 3891 N N . GLU B 1 117 ? 71.873 0.069 -9.627 1.00 32.70 627 GLU B N 1
ATOM 3892 C CA . GLU B 1 117 ? 73.198 0.451 -10.118 1.00 28.52 627 GLU B CA 1
ATOM 3893 C C . GLU B 1 117 ? 73.125 1.730 -10.936 1.00 28.28 627 GLU B C 1
ATOM 3894 O O . GLU B 1 117 ? 72.161 1.946 -11.688 1.00 32.43 627 GLU B O 1
ATOM 3900 N N . GLN B 1 118 ? 74.130 2.585 -10.790 1.00 30.82 628 GLN B N 1
ATOM 3901 C CA . GLN B 1 118 ? 74.232 3.772 -11.630 1.00 34.85 628 GLN B CA 1
ATOM 3902 C C . GLN B 1 118 ? 74.898 3.344 -12.936 1.00 38.35 628 GLN B C 1
ATOM 3903 O O . GLN B 1 118 ? 76.108 3.074 -12.968 1.00 34.87 628 GLN B O 1
ATOM 3909 N N . VAL B 1 119 ? 74.098 3.253 -13.998 1.00 37.25 629 VAL B N 1
ATOM 3910 C CA . VAL B 1 119 ? 74.537 2.617 -15.242 1.00 39.08 629 VAL B CA 1
ATOM 3911 C C . VAL B 1 119 ? 75.114 3.616 -16.228 1.00 41.61 629 VAL B C 1
ATOM 3912 O O . VAL B 1 119 ? 75.679 3.229 -17.250 1.00 44.42 629 VAL B O 1
ATOM 3916 N N . SER B 1 120 ? 74.951 4.898 -15.923 1.00 38.95 630 SER B N 1
ATOM 3917 C CA . SER B 1 120 ? 75.532 5.958 -16.734 1.00 37.75 630 SER B CA 1
ATOM 3918 C C . SER B 1 120 ? 75.636 7.214 -15.886 1.00 40.81 630 SER B C 1
ATOM 3919 O O . SER B 1 120 ? 74.827 7.424 -14.966 1.00 42.04 630 SER B O 1
ATOM 3922 N N . HIS B 1 121 ? 76.638 8.034 -16.190 1.00 33.81 631 HIS B N 1
ATOM 3923 C CA . HIS B 1 121 ? 76.858 9.296 -15.493 1.00 35.88 631 HIS B CA 1
ATOM 3924 C C . HIS B 1 121 ? 76.682 10.457 -16.461 1.00 39.40 631 HIS B C 1
ATOM 3925 O O . HIS B 1 121 ? 76.141 11.501 -16.095 1.00 35.91 631 HIS B O 1
ATOM 3932 N N . HIS B 1 122 ? 77.144 10.273 -17.697 1.00 41.68 632 HIS B N 1
ATOM 3933 C CA . HIS B 1 122 ? 76.874 11.231 -18.776 1.00 45.14 632 HIS B CA 1
ATOM 3934 C C . HIS B 1 122 ? 76.013 10.555 -19.857 1.00 47.69 632 HIS B C 1
ATOM 3935 O O . HIS B 1 122 ? 76.537 9.869 -20.742 1.00 49.62 632 HIS B O 1
ATOM 3942 N N . PRO B 1 123 ? 74.681 10.709 -19.772 1.00 45.43 633 PRO B N 1
ATOM 3943 C CA . PRO B 1 123 ? 73.927 11.429 -18.735 1.00 41.76 633 PRO B CA 1
ATOM 3944 C C . PRO B 1 123 ? 73.702 10.504 -17.534 1.00 36.84 633 PRO B C 1
ATOM 3945 O O . PRO B 1 123 ? 73.916 9.289 -17.659 1.00 35.23 633 PRO B O 1
ATOM 3949 N N . PRO B 1 124 ? 73.294 11.059 -16.383 1.00 33.85 634 PRO B N 1
ATOM 3950 C CA . PRO B 1 124 ? 73.110 10.192 -15.211 1.00 33.70 634 PRO B CA 1
ATOM 3951 C C . PRO B 1 124 ? 71.877 9.305 -15.377 1.00 31.63 634 PRO B C 1
ATOM 3952 O O . PRO B 1 124 ? 70.782 9.802 -15.674 1.00 32.92 634 PRO B O 1
ATOM 3956 N N . ILE B 1 125 ? 72.059 7.999 -15.224 1.00 29.30 635 ILE B N 1
ATOM 3957 C CA . ILE B 1 125 ? 70.940 7.068 -15.317 1.00 27.59 635 ILE B CA 1
ATOM 3958 C C . ILE B 1 125 ? 71.011 6.048 -14.178 1.00 34.06 635 ILE B C 1
ATOM 3959 O O . ILE B 1 125 ? 72.044 5.384 -13.978 1.00 32.75 635 ILE B O 1
ATOM 3964 N N . SER B 1 126 ? 69.916 5.920 -13.436 1.00 29.25 636 SER B N 1
ATOM 3965 C CA . SER B 1 126 ? 69.852 4.948 -12.358 1.00 31.13 636 SER B CA 1
ATOM 3966 C C . SER B 1 126 ? 68.926 3.791 -12.737 1.00 32.52 636 SER B C 1
ATOM 3967 O O . SER B 1 126 ? 67.794 4.021 -13.176 1.00 34.41 636 SER B O 1
ATOM 3970 N N . ALA B 1 127 ? 69.412 2.560 -12.563 1.00 30.08 637 ALA B N 1
ATOM 3971 C CA . ALA B 1 127 ? 68.636 1.353 -12.846 1.00 31.08 637 ALA B CA 1
ATOM 3972 C C . ALA B 1 127 ? 68.345 0.572 -11.567 1.00 30.27 637 ALA B C 1
ATOM 3973 O O . ALA B 1 127 ? 69.231 0.444 -10.723 1.00 31.48 637 ALA B O 1
ATOM 3975 N N . CYS B 1 128 ? 67.133 0.026 -11.426 1.00 24.54 638 CYS B N 1
ATOM 3976 C CA . CYS B 1 128 ? 66.828 -0.816 -10.262 1.00 28.30 638 CYS B CA 1
ATOM 3977 C C . CYS B 1 128 ? 65.945 -1.997 -10.629 1.00 27.96 638 CYS B C 1
ATOM 3978 O O . CYS B 1 128 ? 65.319 -2.028 -11.698 1.00 28.34 638 CYS B O 1
ATOM 3981 N N . HIS B 1 129 ? 65.870 -2.943 -9.699 1.00 24.91 639 HIS B N 1
ATOM 3982 C CA . HIS B 1 129 ? 65.118 -4.165 -9.870 1.00 24.71 639 HIS B CA 1
ATOM 3983 C C . HIS B 1 129 ? 64.828 -4.708 -8.463 1.00 31.92 639 HIS B C 1
ATOM 3984 O O . HIS B 1 129 ? 65.692 -4.646 -7.576 1.00 35.28 639 HIS B O 1
ATOM 3991 N N . ALA B 1 130 ? 63.618 -5.211 -8.242 1.00 24.84 640 ALA B N 1
ATOM 3992 C CA . ALA B 1 130 ? 63.284 -5.816 -6.959 1.00 25.97 640 ALA B CA 1
ATOM 3993 C C . ALA B 1 130 ? 62.480 -7.090 -7.179 1.00 31.37 640 ALA B C 1
ATOM 3994 O O . ALA B 1 130 ? 61.553 -7.098 -8.007 1.00 34.62 640 ALA B O 1
ATOM 3996 N N . GLU B 1 131 ? 62.827 -8.150 -6.438 1.00 30.56 641 GLU B N 1
ATOM 3997 C CA . GLU B 1 131 ? 62.128 -9.439 -6.502 1.00 32.31 641 GLU B CA 1
ATOM 3998 C C . GLU B 1 131 ? 61.324 -9.703 -5.226 1.00 32.48 641 GLU B C 1
ATOM 3999 O O . GLU B 1 131 ? 61.755 -9.377 -4.121 1.00 34.24 641 GLU B O 1
ATOM 4005 N N . SER B 1 132 ? 60.169 -10.332 -5.386 1.00 30.19 642 SER B N 1
ATOM 4006 C CA . SER B 1 132 ? 59.323 -10.720 -4.266 1.00 28.20 642 SER B CA 1
ATOM 4007 C C . SER B 1 132 ? 58.527 -11.908 -4.768 1.00 31.18 642 SER B C 1
ATOM 4008 O O . SER B 1 132 ? 58.377 -12.067 -5.985 1.00 29.08 642 SER B O 1
ATOM 4011 N N . ARG B 1 133 ? 57.999 -12.728 -3.86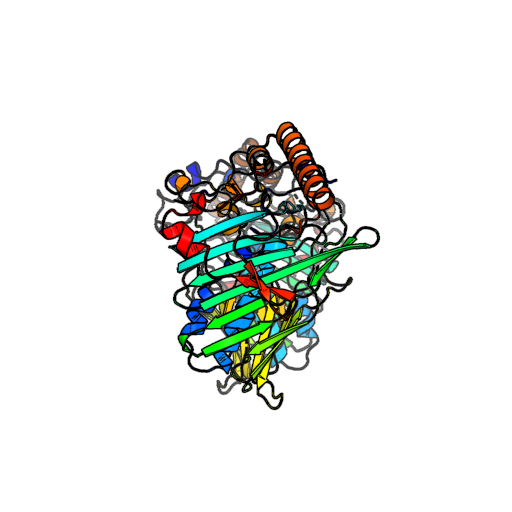3 1.00 35.97 643 ARG B N 1
ATOM 4012 C CA . ARG B 1 133 ? 57.123 -13.825 -4.275 1.00 44.40 643 ARG B CA 1
ATOM 4013 C C . ARG B 1 133 ? 55.900 -13.310 -5.028 1.00 42.68 643 ARG B C 1
ATOM 4014 O O . ARG B 1 133 ? 55.374 -13.986 -5.906 1.00 40.96 643 ARG B O 1
ATOM 4022 N N . ASN B 1 134 ? 55.459 -12.103 -4.675 1.00 36.22 644 ASN B N 1
ATOM 4023 C CA . ASN B 1 134 ? 54.223 -11.536 -5.209 1.00 35.54 644 ASN B CA 1
ATOM 4024 C C . ASN B 1 134 ? 54.413 -10.612 -6.418 1.00 37.55 644 ASN B C 1
ATOM 4025 O O . ASN B 1 134 ? 53.465 -10.358 -7.172 1.00 35.73 644 ASN B O 1
ATOM 4030 N N . PHE B 1 135 ? 55.628 -10.109 -6.613 1.00 33.28 645 PHE B N 1
ATOM 4031 C CA . PHE B 1 135 ? 55.853 -9.183 -7.717 1.00 33.03 645 PHE B CA 1
ATOM 4032 C C . PHE B 1 135 ? 57.307 -9.049 -8.117 1.00 34.37 645 PHE B C 1
ATOM 4033 O O . PHE B 1 135 ? 58.222 -9.428 -7.370 1.00 36.47 645 PHE B O 1
ATOM 4041 N N . VAL B 1 136 ? 57.508 -8.473 -9.298 1.00 30.22 646 VAL B N 1
ATOM 4042 C CA . VAL B 1 136 ? 58.819 -8.022 -9.719 1.00 22.92 646 VAL B CA 1
ATOM 4043 C C . VAL B 1 136 ? 58.648 -6.560 -10.145 1.00 29.67 646 VAL B C 1
ATOM 4044 O O . VAL B 1 136 ? 57.738 -6.223 -10.925 1.00 32.86 646 VAL B O 1
ATOM 4048 N N . PHE B 1 137 ? 59.521 -5.703 -9.625 1.00 24.16 647 PHE B N 1
ATOM 4049 C CA . PHE B 1 137 ? 59.434 -4.247 -9.819 1.00 25.82 647 PHE B CA 1
ATOM 4050 C C . PHE B 1 137 ? 60.728 -3.784 -10.449 1.00 26.90 647 PHE B C 1
ATOM 4051 O O . PHE B 1 137 ? 61.816 -4.124 -9.954 1.00 31.11 647 PHE B O 1
ATOM 4059 N N . TRP B 1 138 ? 60.637 -3.034 -11.547 1.00 28.12 648 TRP B N 1
ATOM 4060 C CA . TRP B 1 138 ? 61.859 -2.515 -12.166 1.00 26.43 648 TRP B CA 1
ATOM 4061 C C . TRP B 1 138 ? 61.628 -1.271 -13.007 1.00 23.22 648 TRP B C 1
ATOM 4062 O O . TRP B 1 138 ? 60.478 -0.953 -13.367 1.00 30.39 648 TRP B O 1
ATOM 4073 N N . GLN B 1 139 ? 62.731 -0.573 -13.306 1.00 26.45 649 GLN B N 1
ATOM 4074 C CA . GLN B 1 139 ? 62.745 0.638 -14.147 1.00 20.22 649 GLN B CA 1
ATOM 4075 C C . GLN B 1 139 ? 64.166 1.174 -14.238 1.00 28.46 649 GLN B C 1
ATOM 4076 O O . GLN B 1 139 ? 65.048 0.764 -13.468 1.00 35.57 649 GLN B O 1
ATOM 4082 N N . ASP B 1 140 ? 64.391 2.092 -15.180 1.00 30.06 650 ASP B N 1
ATOM 4083 C CA . ASP B 1 140 ? 65.583 2.929 -15.145 1.00 30.68 650 ASP B CA 1
ATOM 4084 C C . ASP B 1 140 ? 65.107 4.353 -15.345 1.00 30.54 650 ASP B C 1
ATOM 4085 O O . ASP B 1 140 ? 64.153 4.598 -16.080 1.00 37.23 650 ASP B O 1
ATOM 4090 N N . VAL B 1 141 ? 65.729 5.297 -14.657 1.00 25.38 651 VAL B N 1
ATOM 4091 C CA . VAL B 1 141 ? 65.230 6.669 -14.696 1.00 22.45 651 VAL B CA 1
ATOM 4092 C C . VAL B 1 141 ? 66.395 7.609 -14.934 1.00 28.79 651 VAL B C 1
ATOM 4093 O O . VAL B 1 141 ? 67.514 7.374 -14.460 1.00 32.50 651 VAL B O 1
ATOM 4097 N N . ARG B 1 142 ? 66.143 8.643 -15.718 1.00 24.87 652 ARG B N 1
ATOM 4098 C CA . ARG B 1 142 ? 67.078 9.734 -15.833 1.00 33.41 652 ARG B CA 1
ATOM 4099 C C . ARG B 1 142 ? 66.331 11.002 -15.487 1.00 36.47 652 ARG B C 1
ATOM 4100 O O . ARG B 1 142 ? 65.239 11.225 -16.016 1.00 32.01 652 ARG B O 1
ATOM 4108 N N . TRP B 1 143 ? 66.913 11.826 -14.612 1.00 40.71 653 TRP B N 1
ATOM 4109 C CA . TRP B 1 143 ? 66.283 13.075 -14.176 1.00 37.86 653 TRP B CA 1
ATOM 4110 C C . TRP B 1 143 ? 66.887 14.283 -14.862 1.00 37.61 653 TRP B C 1
ATOM 4111 O O . TRP B 1 143 ? 68.102 14.426 -14.897 1.00 41.78 653 TRP B O 1
ATOM 4122 N N . LYS B 1 144 ? 66.025 15.165 -15.360 1.00 40.36 654 LYS B N 1
ATOM 4123 C CA . LYS B 1 144 ? 66.430 16.348 -16.112 1.00 41.08 654 LYS B CA 1
ATOM 4124 C C . LYS B 1 144 ? 65.918 17.610 -15.384 1.00 41.41 654 LYS B C 1
ATOM 4125 O O . LYS B 1 144 ? 64.967 18.282 -15.825 1.00 41.68 654 LYS B O 1
ATOM 4131 N N . ASN B 1 145 ? 66.565 17.930 -14.270 1.00 26.87 655 ASN B N 1
ATOM 4132 C CA . ASN B 1 145 ? 66.130 19.036 -13.424 1.00 33.18 655 ASN B CA 1
ATOM 4133 C C . ASN B 1 145 ? 66.669 20.401 -13.830 1.00 38.86 655 ASN B C 1
ATOM 4134 O O . ASN B 1 145 ? 67.846 20.542 -14.208 1.00 37.77 655 ASN B O 1
ATOM 4139 N N . LYS B 1 146 ? 65.803 21.409 -13.749 1.00 28.34 656 LYS B N 1
ATOM 4140 C CA . LYS B 1 146 ? 66.202 22.780 -14.054 1.00 25.89 656 LYS B CA 1
ATOM 4141 C C . LYS B 1 146 ? 65.446 23.778 -13.186 1.00 29.27 656 LYS B C 1
ATOM 4142 O O . LYS B 1 146 ? 64.267 23.557 -12.850 1.00 27.47 656 LYS B O 1
ATOM 4148 N N . PHE B 1 147 ? 66.138 24.869 -12.854 1.00 26.72 657 PHE B N 1
ATOM 4149 C CA . PHE B 1 147 ? 65.583 26.016 -12.136 1.00 26.73 657 PHE B CA 1
ATOM 4150 C C . PHE B 1 147 ? 65.225 27.100 -13.123 1.00 26.12 657 PHE B C 1
ATOM 4151 O O . PHE B 1 147 ? 66.056 27.501 -13.950 1.00 26.76 657 PHE B O 1
ATOM 4159 N N . TRP B 1 148 ? 64.012 27.626 -13.012 1.00 25.49 658 TRP B N 1
ATOM 4160 C CA . TRP B 1 148 ? 63.527 28.571 -14.000 1.00 25.75 658 TRP B CA 1
ATOM 4161 C C . TRP B 1 148 ? 63.450 30.014 -13.521 1.00 28.93 658 TRP B C 1
ATOM 4162 O O . TRP B 1 148 ? 63.012 30.888 -14.276 1.00 26.75 658 TRP B O 1
ATOM 4173 N N . GLY B 1 149 ? 63.885 30.278 -12.286 1.00 29.40 659 GLY B N 1
ATOM 4174 C CA . GLY B 1 149 ? 63.790 31.632 -11.753 1.00 30.47 659 GLY B CA 1
ATOM 4175 C C . GLY B 1 149 ? 63.071 31.693 -10.408 1.00 32.96 659 GLY B C 1
ATOM 4176 O O . GLY B 1 149 ? 63.470 32.459 -9.524 1.00 31.38 659 GLY B O 1
ATOM 4177 N N . LYS B 1 150 ? 62.011 30.898 -10.259 1.00 25.61 660 LYS B N 1
ATOM 4178 C CA . LYS B 1 150 ? 61.287 30.791 -8.994 1.00 20.86 660 LYS B CA 1
ATOM 4179 C C . LYS B 1 150 ? 61.039 29.327 -8.664 1.00 25.61 660 LYS B C 1
ATOM 4180 O O . LYS B 1 150 ? 61.137 28.919 -7.502 1.00 26.39 660 LYS B O 1
ATOM 4186 N N . SER B 1 151 ? 60.738 28.525 -9.683 1.00 18.71 661 SER B N 1
ATOM 4187 C CA . SER B 1 151 ? 60.503 27.095 -9.459 1.00 22.41 661 SER B CA 1
ATOM 4188 C C . SER B 1 151 ? 61.666 26.239 -9.938 1.00 26.21 661 SER B C 1
ATOM 4189 O O . SER B 1 151 ? 62.351 26.579 -10.914 1.00 25.49 661 SER B O 1
ATOM 4192 N N . MET B 1 152 ? 61.865 25.108 -9.272 1.00 20.04 662 MET B N 1
ATOM 4193 C CA . MET B 1 152 ? 62.727 24.075 -9.815 1.00 25.02 662 MET B CA 1
ATOM 4194 C C . MET B 1 152 ? 61.879 22.975 -10.424 1.00 32.48 662 MET B C 1
ATOM 4195 O O . MET B 1 152 ? 61.013 22.403 -9.750 1.00 33.69 662 MET B O 1
ATOM 4200 N N . GLU B 1 153 ? 62.141 22.657 -11.687 1.00 24.04 663 GLU B N 1
ATOM 4201 C CA . GLU B 1 153 ? 61.404 21.606 -12.351 1.00 21.04 663 GLU B CA 1
ATOM 4202 C C . GLU B 1 153 ? 62.142 20.267 -12.301 1.00 24.71 663 GLU B C 1
ATOM 4203 O O . GLU B 1 153 ? 63.356 20.194 -12.484 1.00 29.03 663 GLU B O 1
ATOM 4209 N N . ILE B 1 154 ? 61.388 19.203 -12.080 1.00 20.90 664 ILE B N 1
ATOM 4210 C CA . ILE B 1 154 ? 61.939 17.867 -12.017 1.00 27.95 664 ILE B CA 1
ATOM 4211 C C . ILE B 1 154 ? 61.306 17.071 -13.144 1.00 24.42 664 ILE B C 1
ATOM 4212 O O . ILE B 1 154 ? 60.078 16.947 -13.206 1.00 26.26 664 ILE B O 1
ATOM 4217 N N . VAL B 1 155 ? 62.133 16.527 -14.028 1.00 22.59 665 VAL B N 1
ATOM 4218 C CA . VAL B 1 155 ? 61.641 15.823 -15.192 1.00 22.09 665 VAL B CA 1
ATOM 4219 C C . VAL B 1 155 ? 62.211 14.411 -15.245 1.00 30.32 665 VAL B C 1
ATOM 4220 O O . VAL B 1 155 ? 63.332 14.225 -15.686 1.00 24.92 665 VAL B O 1
ATOM 4224 N N . PRO B 1 156 ? 61.442 13.411 -14.773 1.00 27.81 666 PRO B N 1
ATOM 4225 C CA . PRO B 1 156 ? 61.955 12.037 -14.889 1.00 30.19 666 PRO B CA 1
ATOM 4226 C C . PRO B 1 156 ? 61.663 11.438 -16.252 1.00 27.85 666 PRO B C 1
ATOM 4227 O O . PRO B 1 156 ? 60.622 11.712 -16.847 1.00 41.90 666 PRO B O 1
ATOM 4231 N N . ILE B 1 157 ? 62.601 10.657 -16.763 1.00 29.63 667 ILE B N 1
ATOM 4232 C CA . ILE B 1 157 ? 62.432 9.958 -18.023 1.00 26.34 667 ILE B CA 1
ATOM 4233 C C . ILE B 1 157 ? 62.689 8.469 -17.762 1.00 29.12 667 ILE B C 1
ATOM 4234 O O . ILE B 1 157 ? 63.762 8.088 -17.275 1.00 23.14 667 ILE B O 1
ATOM 4239 N N . GLY B 1 158 ? 61.718 7.630 -18.115 1.00 32.65 668 GLY B N 1
ATOM 4240 C CA . GLY B 1 158 ? 61.836 6.187 -17.966 1.00 30.33 668 GLY B CA 1
ATOM 4241 C C . GLY B 1 158 ? 60.455 5.699 -17.568 1.00 29.66 668 GLY B C 1
ATOM 4242 O O . GLY B 1 158 ? 59.642 6.490 -17.081 1.00 30.73 668 GLY B O 1
ATOM 4243 N N . THR B 1 159 ? 60.161 4.424 -17.779 1.00 26.64 669 THR B N 1
ATOM 4244 C CA . THR B 1 159 ? 58.830 3.939 -17.425 1.00 30.55 669 THR B CA 1
ATOM 4245 C C . THR B 1 159 ? 58.928 2.930 -16.284 1.00 29.75 669 THR B C 1
ATOM 4246 O O . THR B 1 159 ? 59.929 2.215 -16.152 1.00 25.37 669 THR B O 1
ATOM 4250 N N . THR B 1 160 ? 57.895 2.864 -15.451 1.00 22.43 670 THR B N 1
ATOM 4251 C CA . THR B 1 160 ? 57.924 1.905 -14.348 1.00 21.02 670 THR B CA 1
ATOM 4252 C C . THR B 1 160 ? 57.197 0.612 -14.704 1.00 23.82 670 THR B C 1
ATOM 4253 O O . THR B 1 160 ? 56.154 0.641 -15.393 1.00 28.39 670 THR B O 1
ATOM 4257 N N . HIS B 1 161 ? 57.740 -0.516 -14.231 1.00 23.17 671 HIS B N 1
ATOM 4258 C CA . HIS B 1 161 ? 57.155 -1.830 -14.502 1.00 23.43 671 HIS B CA 1
ATOM 4259 C C . HIS B 1 161 ? 56.923 -2.605 -13.217 1.00 28.88 671 HIS B C 1
ATOM 4260 O O . HIS B 1 161 ? 57.790 -2.649 -12.334 1.00 29.18 671 HIS B O 1
ATOM 4267 N N . VAL B 1 162 ? 55.772 -3.262 -13.146 1.00 26.73 672 VAL B N 1
ATOM 4268 C CA . VAL B 1 162 ? 55.497 -4.236 -12.104 1.00 25.81 672 VAL B CA 1
ATOM 4269 C C . VAL B 1 162 ? 54.805 -5.442 -12.735 1.00 24.16 672 VAL B C 1
ATOM 4270 O O . VAL B 1 162 ? 53.781 -5.288 -13.416 1.00 24.78 672 VAL B O 1
ATOM 4274 N N . THR B 1 163 ? 55.371 -6.630 -12.550 1.00 23.00 673 THR B N 1
ATOM 4275 C CA . THR B 1 163 ? 54.653 -7.856 -12.901 1.00 22.80 673 THR B CA 1
ATOM 4276 C C . THR B 1 163 ? 54.120 -8.512 -11.643 1.00 28.68 673 THR B C 1
ATOM 4277 O O . THR B 1 163 ? 54.743 -8.418 -10.577 1.00 27.95 673 THR B O 1
ATOM 4281 N N . LEU B 1 164 ? 52.957 -9.154 -11.763 1.00 25.93 674 LEU B N 1
ATOM 4282 C CA . LEU B 1 164 ? 52.419 -9.994 -10.704 1.00 25.07 674 LEU B CA 1
ATOM 4283 C C . LEU B 1 164 ? 52.370 -11.406 -11.293 1.00 30.97 674 LEU B C 1
ATOM 4284 O O . LEU B 1 164 ? 51.382 -11.781 -11.935 1.00 32.37 674 LEU B O 1
ATOM 4289 N N . PRO B 1 165 ? 53.441 -12.185 -11.087 1.00 34.91 675 PRO B N 1
ATOM 4290 C CA . PRO B 1 165 ? 53.653 -13.405 -11.879 1.00 35.82 675 PRO B CA 1
ATOM 4291 C C . PRO B 1 165 ? 52.537 -14.424 -11.714 1.00 32.72 675 PRO B C 1
ATOM 4292 O O . PRO B 1 165 ? 52.296 -15.176 -12.650 1.00 34.17 675 PRO B O 1
ATOM 4296 N N . VAL B 1 166 ? 51.856 -14.436 -10.572 1.00 37.05 676 VAL B N 1
ATOM 4297 C CA . VAL B 1 166 ? 50.788 -15.412 -10.362 1.00 38.90 676 VAL B CA 1
ATOM 4298 C C . VAL B 1 166 ? 49.708 -15.310 -11.460 1.00 41.64 676 VAL B C 1
ATOM 4299 O O . VAL B 1 166 ? 49.204 -16.334 -11.923 1.00 42.63 676 VAL B O 1
ATOM 4303 N N . PHE B 1 167 ? 49.416 -14.093 -11.928 1.00 36.08 677 PHE B N 1
ATOM 4304 C CA . PHE B 1 167 ? 48.475 -13.909 -13.040 1.00 35.28 677 PHE B CA 1
ATOM 4305 C C . PHE B 1 167 ? 49.160 -13.626 -14.365 1.00 36.84 677 PHE B C 1
ATOM 4306 O O . PHE B 1 167 ? 48.503 -13.528 -15.410 1.00 40.23 677 PHE B O 1
ATOM 4314 N N . GLY B 1 168 ? 50.478 -13.476 -14.327 1.00 27.46 678 GLY B N 1
ATOM 4315 C CA . GLY B 1 168 ? 51.206 -13.025 -15.498 1.00 23.79 678 GLY B CA 1
ATOM 4316 C C . GLY B 1 168 ? 50.875 -11.565 -15.826 1.00 29.83 678 GLY B C 1
ATOM 4317 O O . GLY B 1 168 ? 51.003 -11.158 -16.970 1.00 31.38 678 GLY B O 1
ATOM 4318 N N . ASP B 1 169 ? 50.438 -10.779 -14.840 1.00 26.54 679 ASP B N 1
ATOM 4319 C CA . ASP B 1 169 ? 50.220 -9.345 -15.057 1.00 25.94 679 ASP B CA 1
ATOM 4320 C C . ASP B 1 169 ? 51.514 -8.659 -15.421 1.00 26.80 679 ASP B C 1
ATOM 4321 O O . ASP B 1 169 ? 52.562 -8.973 -14.855 1.00 24.90 679 ASP B O 1
ATOM 4326 N N . HIS B 1 170 ? 51.450 -7.703 -16.340 1.00 25.09 680 HIS B N 1
ATOM 4327 C CA . HIS B 1 170 ? 52.608 -6.834 -16.556 1.00 24.33 680 HIS B CA 1
ATOM 4328 C C . HIS B 1 170 ? 52.135 -5.403 -16.686 1.00 26.40 680 HIS B C 1
ATOM 4329 O O . HIS B 1 170 ? 51.728 -4.963 -17.774 1.00 26.39 680 HIS B O 1
ATOM 4336 N N . PHE B 1 171 ? 52.202 -4.681 -15.569 1.00 24.01 681 PHE B N 1
ATOM 4337 C CA . PHE B 1 171 ? 51.800 -3.281 -15.527 1.00 21.22 681 PHE B CA 1
ATOM 4338 C C . PHE B 1 171 ? 52.946 -2.362 -15.918 1.00 24.26 681 PHE B C 1
ATOM 4339 O O . PHE B 1 171 ? 54.096 -2.555 -15.499 1.00 25.23 681 PHE B O 1
ATOM 4347 N N . GLU B 1 172 ? 52.628 -1.345 -16.707 1.00 22.87 682 GLU B N 1
ATOM 4348 C CA . GLU B 1 172 ? 53.636 -0.387 -17.122 1.00 22.24 682 GLU B CA 1
ATOM 4349 C C . GLU B 1 172 ? 53.042 1.008 -17.111 1.00 22.08 682 GLU B C 1
ATOM 4350 O O . GLU B 1 172 ? 51.909 1.206 -17.564 1.00 24.62 682 GLU B O 1
ATOM 4356 N N . TRP B 1 173 ? 53.784 1.972 -16.557 1.00 20.54 683 TRP B N 1
ATOM 4357 C CA . TRP B 1 173 ? 53.296 3.343 -16.498 1.00 22.56 683 TRP B CA 1
ATOM 4358 C C . TRP B 1 173 ? 54.419 4.382 -16.554 1.00 22.44 683 TRP B C 1
ATOM 4359 O O . TRP B 1 173 ? 55.603 4.056 -16.381 1.00 25.34 683 TRP B O 1
ATOM 4370 N N . ASN B 1 174 ? 54.022 5.622 -16.813 1.00 21.08 684 ASN B N 1
ATOM 4371 C CA . ASN B 1 174 ? 54.954 6.741 -17.006 1.00 29.09 684 ASN B CA 1
ATOM 4372 C C . ASN B 1 174 ? 55.082 7.571 -15.741 1.00 27.45 684 ASN B C 1
ATOM 4373 O O . ASN B 1 174 ? 54.161 7.597 -14.908 1.00 25.97 684 ASN B O 1
ATOM 4378 N N . LYS B 1 175 ? 56.210 8.256 -15.587 1.00 27.93 685 LYS B N 1
ATOM 4379 C CA . LYS B 1 175 ? 56.362 9.184 -14.469 1.00 37.24 685 LYS B CA 1
ATOM 4380 C C . LYS B 1 175 ? 56.016 10.585 -14.977 1.00 31.91 685 LYS B C 1
ATOM 4381 O O . LYS B 1 175 ? 56.214 10.861 -16.151 1.00 30.93 685 LYS B O 1
ATOM 4387 N N . VAL B 1 176 ? 55.477 11.457 -14.130 1.00 27.92 686 VAL B N 1
ATOM 4388 C CA . VAL B 1 176 ? 55.167 12.806 -14.589 1.00 26.33 686 VAL B CA 1
ATOM 4389 C C . VAL B 1 176 ? 56.189 13.795 -14.024 1.00 26.03 686 VAL B C 1
ATOM 4390 O O . VAL B 1 176 ? 57.025 13.427 -13.201 1.00 26.51 686 VAL B O 1
ATOM 4394 N N . THR B 1 177 ? 56.147 15.041 -14.482 1.00 22.90 687 THR B N 1
ATOM 4395 C CA . THR B 1 177 ? 57.115 16.007 -14.032 1.00 20.49 687 THR B CA 1
ATOM 4396 C C . THR B 1 177 ? 56.549 16.698 -12.792 1.00 21.94 687 THR B C 1
ATOM 4397 O O . THR B 1 177 ? 55.351 16.604 -12.509 1.00 26.86 687 THR B O 1
ATOM 4401 N N . SER B 1 178 ? 57.413 17.390 -12.061 1.00 22.81 688 SER B N 1
ATOM 4402 C CA . SER B 1 178 ? 57.008 18.119 -10.868 1.00 26.37 688 SER B CA 1
ATOM 4403 C C . SER B 1 178 ? 57.631 19.506 -10.918 1.00 27.21 688 SER B C 1
ATOM 4404 O O . SER B 1 178 ? 58.654 19.712 -11.575 1.00 30.74 688 SER B O 1
ATOM 4417 N N . ILE B 1 180 ? 58.755 22.420 -7.973 1.00 28.33 690 ILE B N 1
ATOM 4418 C CA . ILE B 1 180 ? 58.775 22.891 -6.606 1.00 27.52 690 ILE B CA 1
ATOM 4419 C C . ILE B 1 180 ? 58.713 24.392 -6.710 1.00 28.26 690 ILE B C 1
ATOM 4420 O O . ILE B 1 180 ? 59.720 25.053 -7.007 1.00 28.25 690 ILE B O 1
ATOM 4425 N N . HIS B 1 181 ? 57.523 24.940 -6.507 1.00 21.92 691 HIS B N 1
ATOM 4426 C CA . HIS B 1 181 ? 57.350 26.386 -6.579 1.00 22.61 691 HIS B CA 1
ATOM 4427 C C . HIS B 1 181 ? 57.982 27.079 -5.389 1.00 30.60 691 HIS B C 1
ATOM 4428 O O . HIS B 1 181 ? 58.154 26.465 -4.327 1.00 32.61 691 HIS B O 1
ATOM 4435 N N . ASN B 1 182 ? 58.316 28.355 -5.580 1.00 31.68 692 ASN B N 1
ATOM 4436 C CA . ASN B 1 182 ? 58.917 29.188 -4.535 1.00 35.74 692 ASN B CA 1
ATOM 4437 C C . ASN B 1 182 ? 60.021 28.468 -3.761 1.00 37.54 692 ASN B C 1
ATOM 4438 O O . ASN B 1 182 ? 60.014 28.446 -2.528 1.00 39.56 692 ASN B O 1
ATOM 4443 N N . ILE B 1 183 ? 60.964 27.862 -4.474 1.00 36.96 693 ILE B N 1
ATOM 4444 C CA . ILE B 1 183 ? 61.978 27.061 -3.807 1.00 36.69 693 ILE B CA 1
ATOM 4445 C C . ILE B 1 183 ? 62.928 27.909 -2.948 1.00 43.35 693 ILE B C 1
ATOM 4446 O O . ILE B 1 183 ? 63.487 27.414 -1.974 1.00 48.33 693 ILE B O 1
ATOM 4451 N N . LEU B 1 184 ? 63.099 29.180 -3.302 1.00 42.04 694 LEU B N 1
ATOM 4452 C CA . LEU B 1 184 ? 63.922 30.093 -2.501 1.00 46.76 694 LEU B CA 1
ATOM 4453 C C . LEU B 1 184 ? 63.039 30.988 -1.610 1.00 54.25 694 LEU B C 1
ATOM 4454 O O . LEU B 1 184 ? 63.241 32.201 -1.511 1.00 54.64 694 LEU B O 1
ATOM 4459 N N . SER B 1 185 ? 62.062 30.379 -0.954 1.00 57.68 695 SER B N 1
ATOM 4460 C CA . SER B 1 185 ? 61.036 31.138 -0.253 1.00 64.36 695 SER B CA 1
ATOM 4461 C C . SER B 1 185 ? 60.592 30.363 0.984 1.00 69.17 695 SER B C 1
ATOM 4462 O O . SER B 1 185 ? 61.105 29.269 1.250 1.00 73.39 695 SER B O 1
ATOM 4465 N N . GLY B 1 186 ? 59.661 30.936 1.745 1.00 73.28 696 GLY B N 1
ATOM 4466 C CA . GLY B 1 186 ? 59.078 30.257 2.893 1.00 76.85 696 GLY B CA 1
ATOM 4467 C C . GLY B 1 186 ? 57.685 29.718 2.594 1.00 75.22 696 GLY B C 1
ATOM 4468 O O . GLY B 1 186 ? 56.928 29.373 3.502 1.00 77.06 696 GLY B O 1
ATOM 4469 N N . GLN B 1 187 ? 57.342 29.663 1.312 1.00 66.18 697 GLN B N 1
ATOM 4470 C CA . GLN B 1 187 ? 56.056 29.128 0.884 1.00 64.46 697 GLN B CA 1
ATOM 4471 C C . GLN B 1 187 ? 56.280 28.056 -0.164 1.00 49.83 697 GLN B C 1
ATOM 4472 O O . GLN B 1 187 ? 55.589 28.015 -1.183 1.00 49.47 697 GLN B O 1
ATOM 4478 N N . ARG B 1 188 ? 57.267 27.209 0.099 1.00 34.89 698 ARG B N 1
ATOM 4479 C CA . ARG B 1 188 ? 57.682 26.158 -0.819 1.00 50.59 698 ARG B CA 1
ATOM 4480 C C . ARG B 1 188 ? 56.541 25.180 -1.007 1.00 59.12 698 ARG B C 1
ATOM 4481 O O . ARG B 1 188 ? 55.890 24.800 -0.035 1.00 64.30 698 ARG B O 1
ATOM 4489 N N . TRP B 1 189 ? 56.278 24.790 -2.251 1.00 56.81 699 TRP B N 1
ATOM 4490 C CA . TRP B 1 189 ? 55.278 23.754 -2.503 1.00 48.85 699 TRP B CA 1
ATOM 4491 C C . TRP B 1 189 ? 55.391 23.070 -3.860 1.00 46.68 699 TRP B C 1
ATOM 4492 O O . TRP B 1 189 ? 55.637 23.701 -4.900 1.00 37.17 699 TRP B O 1
ATOM 4503 N N . ILE B 1 190 ? 55.178 21.763 -3.828 1.00 44.11 700 ILE B N 1
ATOM 4504 C CA . ILE B 1 190 ? 55.372 20.932 -4.998 1.00 44.15 700 ILE B CA 1
ATOM 4505 C C . ILE B 1 190 ? 54.050 20.675 -5.718 1.00 44.55 700 ILE B C 1
ATOM 4506 O O . ILE B 1 190 ? 52.993 20.510 -5.097 1.00 47.48 700 ILE B O 1
ATOM 4511 N N . GLU B 1 191 ? 54.116 20.710 -7.041 1.00 33.42 701 GLU B N 1
ATOM 4512 C CA . GLU B 1 191 ? 52.995 20.377 -7.883 1.00 32.84 701 GLU B CA 1
ATOM 4513 C C . GLU B 1 191 ? 53.453 19.347 -8.916 1.00 33.81 701 GLU B C 1
ATOM 4514 O O . GLU B 1 191 ? 54.590 19.394 -9.385 1.00 29.32 701 GLU B O 1
ATOM 4520 N N . HIS B 1 192 ? 52.564 18.429 -9.276 1.00 32.38 702 HIS B N 1
ATOM 4521 C CA . HIS B 1 192 ? 52.857 17.442 -10.308 1.00 27.76 702 HIS B CA 1
ATOM 4522 C C . HIS B 1 192 ? 51.983 17.723 -11.505 1.00 31.99 702 HIS B C 1
ATOM 4523 O O . HIS B 1 192 ? 50.860 18.212 -11.357 1.00 45.30 702 HIS B O 1
ATOM 4530 N N . TYR B 1 193 ? 52.502 17.437 -12.696 1.00 28.52 703 TYR B N 1
ATOM 4531 C CA . TYR B 1 193 ? 51.863 17.859 -13.935 1.00 29.11 703 TYR B CA 1
ATOM 4532 C C . TYR B 1 193 ? 51.660 16.697 -14.877 1.00 40.21 703 TYR B C 1
ATOM 4533 O O . TYR B 1 193 ? 52.587 15.923 -15.133 1.00 40.34 703 TYR B O 1
ATOM 4542 N N . GLY B 1 194 ? 50.457 16.591 -15.423 1.00 38.80 704 GLY B N 1
ATOM 4543 C CA . GLY B 1 194 ? 50.226 15.628 -16.473 1.00 36.91 704 GLY B CA 1
ATOM 4544 C C . GLY B 1 194 ? 49.490 14.403 -15.968 1.00 33.65 704 GLY B C 1
ATOM 4545 O O . GLY B 1 194 ? 49.107 14.303 -14.808 1.00 30.34 704 GLY B O 1
ATOM 4546 N N . GLU B 1 195 ? 49.309 13.457 -16.869 1.00 29.63 705 GLU B N 1
ATOM 4547 C CA . GLU B 1 195 ? 48.498 12.301 -16.606 1.00 29.12 705 GLU B CA 1
ATOM 4548 C C . GLU B 1 195 ? 49.394 11.070 -16.483 1.00 30.05 705 GLU B C 1
ATOM 4549 O O . GLU B 1 195 ? 50.350 10.899 -17.257 1.00 31.45 705 GLU B O 1
ATOM 4555 N N . ILE B 1 196 ? 49.094 10.221 -15.506 1.00 27.07 706 ILE B N 1
ATOM 4556 C CA . ILE B 1 196 ? 49.713 8.903 -15.443 1.00 25.96 706 ILE B CA 1
ATOM 4557 C C . ILE B 1 196 ? 48.797 7.924 -16.162 1.00 26.58 706 ILE B C 1
ATOM 4558 O O . ILE B 1 196 ? 47.596 7.851 -15.868 1.00 24.42 706 ILE B O 1
ATOM 4563 N N . VAL B 1 197 ? 49.353 7.183 -17.117 1.00 23.52 707 VAL B N 1
ATOM 4564 C CA . VAL B 1 197 ? 48.569 6.180 -17.826 1.00 26.32 707 VAL B CA 1
ATOM 4565 C C . VAL B 1 197 ? 49.101 4.804 -17.447 1.00 28.21 707 VAL B C 1
ATOM 4566 O O . VAL B 1 197 ? 50.283 4.528 -17.638 1.00 26.45 707 VAL B O 1
ATOM 4570 N N . ILE B 1 198 ? 48.240 3.942 -16.907 1.00 22.58 708 ILE B N 1
ATOM 4571 C CA . ILE B 1 198 ? 48.669 2.594 -16.509 1.00 26.88 708 ILE B CA 1
ATOM 4572 C C . ILE B 1 198 ? 47.969 1.546 -17.365 1.00 29.62 708 ILE B C 1
ATOM 4573 O O . ILE B 1 198 ? 46.728 1.554 -17.484 1.00 26.92 708 ILE B O 1
ATOM 4578 N N . LYS B 1 199 ? 48.768 0.667 -17.967 1.00 26.17 709 LYS B N 1
ATOM 4579 C CA . LYS B 1 199 ? 48.250 -0.451 -18.748 1.00 31.61 709 LYS B CA 1
ATOM 4580 C C . LYS B 1 199 ? 48.815 -1.758 -18.219 1.00 27.34 709 LYS B C 1
ATOM 4581 O O . LYS B 1 199 ? 49.930 -1.804 -17.694 1.00 26.19 709 LYS B O 1
ATOM 4587 N N . ASN B 1 200 ? 48.031 -2.816 -18.362 1.00 26.61 710 ASN B N 1
ATOM 4588 C CA . ASN B 1 200 ? 48.491 -4.158 -18.075 1.00 24.58 710 ASN B CA 1
ATOM 4589 C C . ASN B 1 200 ? 48.670 -4.813 -19.429 1.00 28.36 710 ASN B C 1
ATOM 4590 O O . ASN B 1 200 ? 47.681 -5.093 -20.130 1.00 26.61 710 ASN B O 1
ATOM 4595 N N . LEU B 1 201 ? 49.925 -5.031 -19.811 1.00 32.53 711 LEU B N 1
ATOM 4596 C CA . LEU B 1 201 ? 50.256 -5.595 -21.125 1.00 33.47 711 LEU B CA 1
ATOM 4597 C C . LEU B 1 201 ? 49.696 -7.011 -21.347 1.00 29.13 711 LEU B C 1
ATOM 4598 O O . LEU B 1 201 ? 49.549 -7.463 -22.477 1.00 29.95 711 LEU B O 1
ATOM 4603 N N . HIS B 1 202 ? 49.372 -7.699 -20.260 1.00 27.94 712 HIS B N 1
ATOM 4604 C CA . HIS B 1 202 ? 48.846 -9.050 -20.337 1.00 27.89 712 HIS B CA 1
ATOM 4605 C C . HIS B 1 202 ? 47.307 -9.097 -20.347 1.00 35.99 712 HIS B C 1
ATOM 4606 O O . HIS B 1 202 ? 46.712 -10.157 -20.552 1.00 36.24 712 HIS B O 1
ATOM 4613 N N . ASP B 1 203 ? 46.650 -7.961 -20.134 1.00 37.48 713 ASP B N 1
ATOM 4614 C CA . ASP B 1 203 ? 45.187 -7.969 -20.044 1.00 34.42 713 ASP B CA 1
ATOM 4615 C C . ASP B 1 203 ? 44.598 -6.605 -20.417 1.00 40.16 713 ASP B C 1
ATOM 4616 O O . ASP B 1 203 ? 44.617 -5.658 -19.614 1.00 34.20 713 ASP B O 1
ATOM 4621 N N . ASP B 1 204 ? 44.054 -6.522 -21.632 1.00 38.19 714 ASP B N 1
ATOM 4622 C CA . ASP B 1 204 ? 43.528 -5.266 -22.149 1.00 37.94 714 ASP B CA 1
ATOM 4623 C C . ASP B 1 204 ? 42.099 -4.977 -21.687 1.00 38.00 714 ASP B C 1
ATOM 4624 O O . ASP B 1 204 ? 41.472 -4.040 -22.184 1.00 35.76 714 ASP B O 1
ATOM 4629 N N . SER B 1 205 ? 41.597 -5.753 -20.725 1.00 34.49 715 SER B N 1
ATOM 4630 C CA . SER B 1 205 ? 40.216 -5.575 -20.253 1.00 38.67 715 SER B CA 1
ATOM 4631 C C . SER B 1 205 ? 39.985 -4.239 -19.531 1.00 44.46 715 SER B C 1
ATOM 4632 O O . SER B 1 205 ? 38.849 -3.757 -19.447 1.00 44.61 715 SER B O 1
ATOM 4635 N N . CYS B 1 206 ? 41.055 -3.638 -19.013 1.00 40.54 716 CYS B N 1
ATOM 4636 C CA . CYS B 1 206 ? 40.946 -2.299 -18.439 1.00 31.21 716 CYS B CA 1
ATOM 4637 C C . CYS B 1 206 ? 42.272 -1.551 -18.425 1.00 35.96 716 CYS B C 1
ATOM 4638 O O . CYS B 1 206 ? 43.342 -2.157 -18.475 1.00 42.01 716 CYS B O 1
ATOM 4641 N N . TYR B 1 207 ? 42.189 -0.225 -18.357 1.00 34.54 717 TYR B N 1
ATOM 4642 C CA . TYR B 1 207 ? 43.370 0.623 -18.227 1.00 29.37 717 TYR B CA 1
ATOM 4643 C C . TYR B 1 207 ? 43.020 1.738 -17.237 1.00 37.11 717 TYR B C 1
ATOM 4644 O O . TYR B 1 207 ? 41.848 1.881 -16.843 1.00 31.02 717 TYR B O 1
ATOM 4653 N N . CYS B 1 208 ? 44.012 2.520 -16.819 1.00 27.86 718 CYS B N 1
ATOM 4654 C CA . CYS B 1 208 ? 43.751 3.509 -15.783 1.00 25.16 718 CYS B CA 1
ATOM 4655 C C . CYS B 1 208 ? 44.444 4.815 -16.142 1.00 26.27 718 CYS B C 1
ATOM 4656 O O . CYS B 1 208 ? 45.573 4.815 -16.649 1.00 27.37 718 CYS B O 1
ATOM 4659 N N . LYS B 1 209 ? 43.754 5.925 -15.907 1.00 29.45 719 LYS B N 1
ATOM 4660 C CA . LYS B 1 209 ? 44.341 7.242 -16.104 1.00 29.67 719 LYS B CA 1
ATOM 4661 C C . LYS B 1 209 ? 44.188 8.004 -14.813 1.00 30.99 719 LYS B C 1
ATOM 4662 O O . LYS B 1 209 ? 43.116 7.974 -14.195 1.00 27.86 719 LYS B O 1
ATOM 4668 N N . VAL B 1 210 ? 45.257 8.681 -14.404 1.00 24.92 720 VAL B N 1
ATOM 4669 C CA . VAL B 1 210 ? 45.246 9.441 -13.162 1.00 23.59 720 VAL B CA 1
ATOM 4670 C C . VAL B 1 210 ? 45.728 10.845 -13.466 1.00 25.73 720 VAL B C 1
ATOM 4671 O O . VAL B 1 210 ? 46.793 11.026 -14.078 1.00 25.02 720 VAL B O 1
ATOM 4675 N N . ASN B 1 211 ? 44.946 11.844 -13.069 1.00 22.58 721 ASN B N 1
ATOM 4676 C CA . ASN B 1 211 ? 45.389 13.219 -13.246 1.00 21.96 721 ASN B CA 1
ATOM 4677 C C . ASN B 1 211 ? 45.552 13.893 -11.920 1.00 24.73 721 ASN B C 1
ATOM 4678 O O . ASN B 1 211 ? 44.794 13.607 -10.955 1.00 20.20 721 ASN B O 1
ATOM 4683 N N . PHE B 1 212 ? 46.550 14.771 -11.864 1.00 22.50 722 PHE B N 1
ATOM 4684 C CA . PHE B 1 212 ? 46.797 15.617 -10.707 1.00 26.84 722 PHE B CA 1
ATOM 4685 C C . PHE B 1 212 ? 46.028 16.897 -10.919 1.00 31.11 722 PHE B C 1
ATOM 4686 O O . PHE B 1 212 ? 46.170 17.553 -11.954 1.00 28.99 722 PHE B O 1
ATOM 4694 N N . ILE B 1 213 ? 45.218 17.259 -9.934 1.00 27.69 723 ILE B N 1
ATOM 4695 C CA . ILE B 1 213 ? 44.344 18.419 -10.060 1.00 36.78 723 ILE B CA 1
ATOM 4696 C C . ILE B 1 213 ? 45.098 19.725 -9.824 1.00 34.38 723 ILE B C 1
ATOM 4697 O O . ILE B 1 213 ? 45.761 19.898 -8.805 1.00 32.78 723 ILE B O 1
ATOM 4702 N N . LYS B 1 214 ? 44.984 20.638 -10.779 1.00 41.19 724 LYS B N 1
ATOM 4703 C CA . LYS B 1 214 ? 45.573 21.960 -10.645 1.00 44.94 724 LYS B CA 1
ATOM 4704 C C . LYS B 1 214 ? 44.714 22.778 -9.694 1.00 38.18 724 LYS B C 1
ATOM 4705 O O . LYS B 1 214 ? 43.524 22.950 -9.945 1.00 45.20 724 LYS B O 1
ATOM 4711 N N . ALA B 1 215 ? 45.296 23.284 -8.611 1.00 40.59 725 ALA B N 1
ATOM 4712 C CA . ALA B 1 215 ? 44.531 24.117 -7.684 1.00 45.41 725 ALA B CA 1
ATOM 4713 C C . ALA B 1 215 ? 45.400 25.084 -6.906 1.00 50.77 725 ALA B C 1
ATOM 4714 O O . ALA B 1 215 ? 46.592 24.847 -6.723 1.00 53.39 725 ALA B O 1
ATOM 4716 N N . LYS B 1 216 ? 44.781 26.168 -6.440 1.00 59.04 726 LYS B N 1
ATOM 4717 C CA . LYS B 1 216 ? 45.423 27.093 -5.514 1.00 66.70 726 LYS B CA 1
ATOM 4718 C C . LYS B 1 216 ? 45.887 26.319 -4.288 1.00 71.66 726 LYS B C 1
ATOM 4719 O O . LYS B 1 216 ? 45.141 25.499 -3.747 1.00 70.01 726 LYS B O 1
ATOM 4725 N N . TYR B 1 217 ? 47.109 26.587 -3.843 1.00 76.61 727 TYR B N 1
ATOM 4726 C CA . TYR B 1 217 ? 47.713 25.805 -2.771 1.00 82.36 727 TYR B CA 1
ATOM 4727 C C . TYR B 1 217 ? 46.930 25.851 -1.461 1.00 76.81 727 TYR B C 1
ATOM 4728 O O . TYR B 1 217 ? 47.028 24.940 -0.637 1.00 71.27 727 TYR B O 1
ATOM 4737 N N . TRP B 1 218 ? 46.146 26.905 -1.274 1.00 72.93 728 TRP B N 1
ATOM 4738 C CA . TRP B 1 218 ? 45.411 27.076 -0.029 1.00 70.70 728 TRP B CA 1
ATOM 4739 C C . TRP B 1 218 ? 43.986 26.522 -0.099 1.00 63.58 728 TRP B C 1
ATOM 4740 O O . TRP B 1 218 ? 43.246 26.578 0.883 1.00 68.68 728 TRP B O 1
ATOM 4751 N N . SER B 1 219 ? 43.601 25.987 -1.256 1.00 54.11 729 SER B N 1
ATOM 4752 C CA . SER B 1 219 ? 42.213 25.579 -1.469 1.00 38.97 729 SER B CA 1
ATOM 4753 C C . SER B 1 219 ? 41.933 24.147 -1.049 1.00 41.87 729 SER B C 1
ATOM 4754 O O . SER B 1 219 ? 42.856 23.363 -0.798 1.00 42.46 729 SER B O 1
ATOM 4757 N N . THR B 1 220 ? 40.645 23.814 -0.997 1.00 34.69 730 THR B N 1
ATOM 4758 C CA . THR B 1 220 ? 40.186 22.513 -0.560 1.00 41.49 730 THR B CA 1
ATOM 4759 C C . THR B 1 220 ? 40.659 21.387 -1.494 1.00 39.12 730 THR B C 1
ATOM 4760 O O . THR B 1 220 ? 40.850 20.256 -1.054 1.00 40.28 730 THR B O 1
ATOM 4764 N N . ASN B 1 221 ? 40.850 21.704 -2.772 1.00 35.26 731 ASN B N 1
ATOM 4765 C CA . ASN B 1 221 ? 41.278 20.712 -3.761 1.00 41.21 731 ASN B CA 1
ATOM 4766 C C . ASN B 1 221 ? 42.790 20.609 -3.957 1.00 32.63 731 ASN B C 1
ATOM 4767 O O . ASN B 1 221 ? 43.247 19.920 -4.858 1.00 37.61 731 ASN B O 1
ATOM 4772 N N . ALA B 1 222 ? 43.562 21.286 -3.113 1.00 32.06 732 ALA B N 1
ATOM 4773 C CA . ALA B 1 222 ? 45.014 21.185 -3.174 1.00 27.90 732 ALA B CA 1
ATOM 4774 C C . ALA B 1 222 ? 45.433 19.724 -3.070 1.00 25.77 732 ALA B C 1
ATOM 4775 O O . ALA B 1 222 ? 44.856 18.947 -2.276 1.00 24.81 732 ALA B O 1
ATOM 4777 N N . HIS B 1 223 ? 46.402 19.351 -3.905 1.00 25.67 733 HIS B N 1
ATOM 4778 C CA . HIS B 1 223 ? 46.965 17.997 -3.913 1.00 28.64 733 HIS B CA 1
ATOM 4779 C C . HIS B 1 223 ? 46.001 16.891 -4.329 1.00 22.97 733 HIS B C 1
ATOM 4780 O O . HIS B 1 223 ? 46.365 15.709 -4.214 1.00 26.39 733 HIS B O 1
ATOM 4787 N N . GLU B 1 224 ? 44.797 17.229 -4.817 1.00 27.04 734 GLU B N 1
ATOM 4788 C CA . GLU B 1 224 ? 43.861 16.164 -5.248 1.00 26.85 734 GLU B CA 1
ATOM 4789 C C . GLU B 1 224 ? 44.365 15.404 -6.464 1.00 31.53 734 GLU B C 1
ATOM 4790 O O . GLU B 1 224 ? 45.068 15.963 -7.323 1.00 25.41 734 GLU B O 1
ATOM 4796 N N . ILE B 1 225 ? 44.022 14.119 -6.540 1.00 22.56 735 ILE B N 1
ATOM 4797 C CA . ILE B 1 225 ? 44.114 13.443 -7.808 1.00 24.23 735 ILE B CA 1
ATOM 4798 C C . ILE B 1 225 ? 42.720 12.965 -8.149 1.00 26.96 735 ILE B C 1
ATOM 4799 O O . ILE B 1 225 ? 41.880 12.795 -7.260 1.00 26.04 735 ILE B O 1
ATOM 4804 N N . GLU B 1 226 ? 42.497 12.741 -9.436 1.00 24.42 736 GLU B N 1
ATOM 4805 C CA . GLU B 1 226 ? 41.263 12.161 -9.944 1.00 31.12 736 GLU B CA 1
ATOM 4806 C C . GLU B 1 226 ? 41.725 11.093 -10.899 1.00 31.92 736 GLU B C 1
ATOM 4807 O O . GLU B 1 226 ? 42.425 11.392 -11.875 1.00 30.25 736 GLU B O 1
ATOM 4813 N N . GLY B 1 227 ? 41.364 9.845 -10.626 1.00 28.68 737 GLY B N 1
ATOM 4814 C CA . GLY B 1 227 ? 41.718 8.767 -11.536 1.00 28.23 737 GLY B CA 1
ATOM 4815 C C . GLY B 1 227 ? 40.493 7.974 -11.957 1.00 29.33 737 GLY B C 1
ATOM 4816 O O . GLY B 1 227 ? 39.454 8.012 -11.281 1.00 29.77 737 GLY B O 1
ATOM 4817 N N . THR B 1 228 ? 40.605 7.250 -13.064 1.00 24.26 738 THR B N 1
ATOM 4818 C CA . THR B 1 228 ? 39.509 6.391 -13.518 1.00 27.30 738 THR B CA 1
ATOM 4819 C C . THR B 1 228 ? 40.079 5.099 -14.079 1.00 24.83 738 THR B C 1
ATOM 4820 O O . THR B 1 228 ? 41.018 5.122 -14.888 1.00 27.57 738 THR B O 1
ATOM 4824 N N . VAL B 1 229 ? 39.538 3.975 -13.623 1.00 28.40 739 VAL B N 1
ATOM 4825 C CA . VAL B 1 229 ? 39.772 2.699 -14.270 1.00 30.09 739 VAL B CA 1
ATOM 4826 C C . VAL B 1 229 ? 38.669 2.513 -15.307 1.00 29.48 739 VAL B C 1
ATOM 4827 O O . VAL B 1 229 ? 37.473 2.446 -14.958 1.00 30.18 739 VAL B O 1
ATOM 4831 N N . PHE B 1 230 ? 39.070 2.464 -16.578 1.00 30.13 740 PHE B N 1
ATOM 4832 C CA . PHE B 1 230 ? 38.144 2.319 -17.708 1.00 32.99 740 PHE B CA 1
ATOM 4833 C C . PHE B 1 230 ? 38.107 0.875 -18.186 1.00 35.10 740 PHE B C 1
ATOM 4834 O O . PHE B 1 230 ? 39.146 0.211 -18.172 1.00 37.11 740 PHE B O 1
ATOM 4842 N N . ASP B 1 231 ? 36.959 0.387 -18.667 1.00 32.11 741 ASP B N 1
ATOM 4843 C CA . ASP B 1 231 ? 37.005 -0.886 -19.387 1.00 36.30 741 ASP B CA 1
ATOM 4844 C C . ASP B 1 231 ? 37.553 -0.677 -20.799 1.00 37.37 741 ASP B C 1
ATOM 4845 O O . ASP B 1 231 ? 37.829 0.465 -21.212 1.00 30.20 741 ASP B O 1
ATOM 4850 N N . ARG B 1 232 ? 37.703 -1.777 -21.530 1.00 41.03 742 ARG B N 1
ATOM 4851 C CA . ARG B 1 232 ? 38.303 -1.758 -22.862 1.00 43.88 742 ARG B CA 1
ATOM 4852 C C . ARG B 1 232 ? 37.580 -0.808 -23.808 1.00 44.40 742 ARG B C 1
ATOM 4853 O O . ARG B 1 232 ? 38.204 -0.188 -24.670 1.00 48.61 742 ARG B O 1
ATOM 4861 N N . SER B 1 233 ? 36.272 -0.668 -23.626 1.00 40.81 743 SER B N 1
ATOM 4862 C CA . SER B 1 233 ? 35.486 0.200 -24.491 1.00 44.92 743 SER B CA 1
ATOM 4863 C C . SER B 1 233 ? 35.673 1.673 -24.146 1.00 50.27 743 SER B C 1
ATOM 4864 O O . SER B 1 233 ? 35.243 2.548 -24.902 1.00 51.82 743 SER B O 1
ATOM 4867 N N . GLY B 1 234 ? 36.304 1.963 -23.009 1.00 42.59 744 GLY B N 1
ATOM 4868 C CA . GLY B 1 234 ? 36.507 3.356 -22.625 1.00 35.36 744 GLY B CA 1
ATOM 4869 C C . GLY B 1 234 ? 35.401 3.884 -21.730 1.00 37.78 744 GLY B C 1
ATOM 4870 O O . GLY B 1 234 ? 35.256 5.090 -21.548 1.00 44.28 744 GLY B O 1
ATOM 4871 N N . LYS B 1 235 ? 34.616 2.972 -21.169 1.00 42.78 745 LYS B N 1
ATOM 4872 C CA . LYS B 1 235 ? 33.604 3.336 -20.193 1.00 42.46 745 LYS B CA 1
ATOM 4873 C C . LYS B 1 235 ? 34.191 3.256 -18.778 1.00 41.89 745 LYS B C 1
ATOM 4874 O O . LYS B 1 235 ? 34.833 2.260 -18.410 1.00 34.76 745 LYS B O 1
ATOM 4880 N N . ALA B 1 236 ? 33.957 4.313 -17.998 1.00 36.84 746 ALA B N 1
ATOM 4881 C CA . ALA B 1 236 ? 34.377 4.402 -16.601 1.00 35.59 746 ALA B CA 1
ATOM 4882 C C . ALA B 1 236 ? 33.815 3.265 -15.744 1.00 37.06 746 ALA B C 1
ATOM 4883 O O . ALA B 1 236 ? 32.611 3.015 -15.757 1.00 38.65 746 ALA B O 1
ATOM 4885 N N . VAL B 1 237 ? 34.682 2.570 -15.009 1.00 29.94 747 VAL B N 1
ATOM 4886 C CA . VAL B 1 237 ? 34.225 1.514 -14.113 1.00 33.43 747 VAL B CA 1
ATOM 4887 C C . VAL B 1 237 ? 34.450 1.882 -12.657 1.00 44.19 747 VAL B C 1
ATOM 4888 O O . VAL B 1 237 ? 33.534 1.797 -11.834 1.00 48.87 747 VAL B O 1
ATOM 4892 N N . HIS B 1 238 ? 35.676 2.275 -12.333 1.00 41.35 748 HIS B N 1
ATOM 4893 C CA . HIS B 1 238 ? 35.973 2.742 -10.987 1.00 38.87 748 HIS B CA 1
ATOM 4894 C C . HIS B 1 238 ? 36.635 4.114 -11.036 1.00 39.93 748 HIS B C 1
ATOM 4895 O O . HIS B 1 238 ? 37.349 4.440 -11.987 1.00 32.23 748 HIS B O 1
ATOM 4902 N N . ARG B 1 239 ? 36.381 4.919 -10.011 1.00 38.78 749 ARG B N 1
ATOM 4903 C CA . ARG B 1 239 ? 37.063 6.189 -9.874 1.00 35.43 749 ARG B CA 1
ATOM 4904 C C . ARG B 1 239 ? 37.959 6.180 -8.645 1.00 35.75 749 ARG B C 1
ATOM 4905 O O . ARG B 1 239 ? 37.677 5.484 -7.653 1.00 33.51 749 ARG B O 1
ATOM 4913 N N . LEU B 1 240 ? 39.065 6.913 -8.742 1.00 31.64 750 LEU B N 1
ATOM 4914 C CA . LEU B 1 240 ? 39.985 7.088 -7.624 1.00 29.77 750 LEU B CA 1
ATOM 4915 C C . LEU B 1 240 ? 39.990 8.561 -7.270 1.00 23.19 750 LEU B C 1
ATOM 4916 O O . LEU B 1 240 ? 39.958 9.415 -8.160 1.00 26.30 750 LEU B O 1
ATOM 4921 N N . PHE B 1 241 ? 40.032 8.865 -5.981 1.00 24.72 751 PHE B N 1
ATOM 4922 C CA . PHE B 1 241 ? 40.129 10.256 -5.563 1.00 25.97 751 PHE B CA 1
ATOM 4923 C C . PHE B 1 241 ? 40.835 10.317 -4.229 1.00 26.47 751 PHE B C 1
ATOM 4924 O O . PHE B 1 241 ? 40.984 9.297 -3.547 1.00 29.93 751 PHE B O 1
ATOM 4932 N N . GLY B 1 242 ? 41.267 11.516 -3.862 1.00 24.68 752 GLY B N 1
ATOM 4933 C CA . GLY B 1 242 ? 41.937 11.763 -2.593 1.00 22.19 752 GLY B CA 1
ATOM 4934 C C . GLY B 1 242 ? 43.151 12.628 -2.880 1.00 28.87 752 GLY B C 1
ATOM 4935 O O . GLY B 1 242 ? 43.241 13.244 -3.951 1.00 30.30 752 GLY B O 1
ATOM 4936 N N . LYS B 1 243 ? 44.086 12.681 -1.939 1.00 19.20 753 LYS B N 1
ATOM 4937 C CA . LYS B 1 243 ? 45.287 13.510 -2.088 1.00 23.48 753 LYS B CA 1
ATOM 4938 C C . LYS B 1 243 ? 46.561 12.670 -2.131 1.00 22.27 753 LYS B C 1
ATOM 4939 O O . LYS B 1 243 ? 46.740 11.783 -1.289 1.00 22.49 753 LYS B O 1
ATOM 4945 N N . TRP B 1 244 ? 47.457 12.975 -3.078 1.00 24.22 754 TRP B N 1
ATOM 4946 C CA . TRP B 1 244 ? 48.621 12.121 -3.339 1.00 23.93 754 TRP B CA 1
ATOM 4947 C C . TRP B 1 244 ? 49.581 11.981 -2.163 1.00 25.23 754 TRP B C 1
ATOM 4948 O O . TRP B 1 244 ? 50.369 11.033 -2.117 1.00 23.78 754 TRP B O 1
ATOM 4959 N N . HIS B 1 245 ? 49.530 12.917 -1.216 1.00 22.00 755 HIS B N 1
ATOM 4960 C CA . HIS B 1 245 ? 50.422 12.830 -0.055 1.00 24.53 755 HIS B CA 1
ATOM 4961 C C . HIS B 1 245 ? 49.710 12.239 1.148 1.00 27.77 755 HIS B C 1
ATOM 4962 O O . HIS B 1 245 ? 50.297 12.119 2.212 1.00 24.99 755 HIS B O 1
ATOM 4969 N N . GLU B 1 246 ? 48.451 11.846 0.984 1.00 16.73 756 GLU B N 1
ATOM 4970 C CA . GLU B 1 246 ? 47.660 11.553 2.156 1.00 18.39 756 GLU B CA 1
ATOM 4971 C C . GLU B 1 246 ? 46.886 10.234 2.083 1.00 21.67 756 GLU B C 1
ATOM 4972 O O . GLU B 1 246 ? 47.091 9.340 2.911 1.00 23.99 756 GLU B O 1
ATOM 4978 N N . SER B 1 247 ? 45.967 10.133 1.126 1.00 22.90 757 SER B N 1
ATOM 4979 C CA . SER B 1 247 ? 45.103 8.959 1.048 1.00 19.69 757 SER B CA 1
ATOM 4980 C C . SER B 1 247 ? 44.373 8.896 -0.275 1.00 23.67 757 SER B C 1
ATOM 4981 O O . SER B 1 247 ? 44.064 9.929 -0.888 1.00 24.27 757 SER B O 1
ATOM 4984 N N . ILE B 1 248 ? 44.071 7.676 -0.705 1.00 22.58 758 ILE B N 1
ATOM 4985 C CA . ILE B 1 248 ? 43.395 7.458 -1.973 1.00 19.31 758 ILE B CA 1
ATOM 4986 C C . ILE B 1 248 ? 42.208 6.526 -1.762 1.00 30.86 758 ILE B C 1
ATOM 4987 O O . ILE B 1 248 ? 42.348 5.467 -1.136 1.00 26.59 758 ILE B O 1
ATOM 4992 N N . TYR B 1 249 ? 41.044 6.918 -2.278 1.00 27.26 759 TYR B N 1
ATOM 4993 C CA . TYR B 1 249 ? 39.850 6.069 -2.236 1.00 26.51 759 TYR B CA 1
ATOM 4994 C C . TYR B 1 249 ? 39.471 5.587 -3.632 1.00 27.57 759 TYR B C 1
ATOM 4995 O O . TYR B 1 249 ? 39.846 6.211 -4.632 1.00 32.92 759 TYR B O 1
ATOM 5014 N N . GLY B 1 251 ? 35.921 4.328 -5.897 1.00 37.21 761 GLY B N 1
ATOM 5015 C CA . GLY B 1 251 ? 34.473 4.343 -5.862 1.00 49.99 761 GLY B CA 1
ATOM 5016 C C . GLY B 1 251 ? 33.905 3.686 -7.104 1.00 57.82 761 GLY B C 1
ATOM 5017 O O . GLY B 1 251 ? 34.395 3.916 -8.212 1.00 44.60 761 GLY B O 1
ATOM 5018 N N . GLY B 1 252 ? 32.893 2.845 -6.911 1.00 78.37 762 GLY B N 1
ATOM 5019 C CA . GLY B 1 252 ? 32.159 2.250 -8.013 1.00 89.92 762 GLY B CA 1
ATOM 5020 C C . GLY B 1 252 ? 30.937 3.116 -8.197 1.00 102.89 762 GLY B C 1
ATOM 5021 O O . GLY B 1 252 ? 31.043 4.250 -8.669 1.00 107.38 762 GLY B O 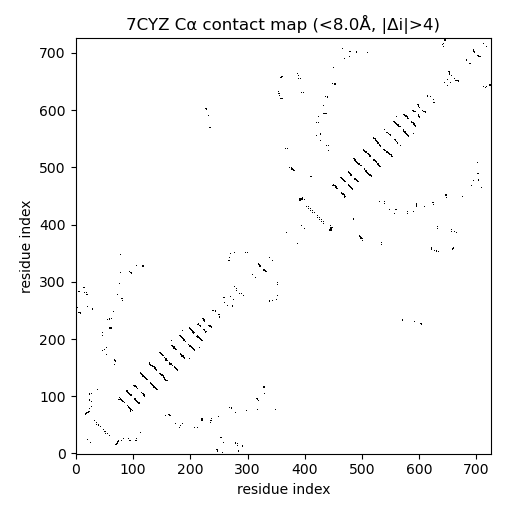1
ATOM 5022 N N . GLY B 1 253 ? 29.778 2.598 -7.808 1.00 111.06 763 GLY B N 1
ATOM 5023 C CA . GLY B 1 253 ? 28.593 3.427 -7.704 1.00 117.26 763 GLY B CA 1
ATOM 5024 C C . GLY B 1 253 ? 28.676 4.248 -6.428 1.00 122.58 763 GLY B C 1
ATOM 5025 O O . GLY B 1 253 ? 29.379 5.261 -6.366 1.00 124.86 763 GLY B O 1
ATOM 5026 N N . SER B 1 254 ? 27.966 3.795 -5.399 1.00 120.10 764 SER B N 1
ATOM 5027 C CA . SER B 1 254 ? 28.012 4.427 -4.086 1.00 113.22 764 SER B CA 1
ATOM 5028 C C . SER B 1 254 ? 28.989 3.711 -3.144 1.00 106.17 764 SER B C 1
ATOM 5029 O O . SER B 1 254 ? 29.498 4.311 -2.193 1.00 101.50 764 SER B O 1
ATOM 5032 N N . SER B 1 255 ? 29.245 2.431 -3.415 1.00 102.01 765 SER B N 1
ATOM 5033 C CA . SER B 1 255 ? 30.211 1.657 -2.639 1.00 95.61 765 SER B CA 1
ATOM 5034 C C . SER B 1 255 ? 31.601 2.242 -2.818 1.00 90.50 765 SER B C 1
ATOM 5035 O O . SER B 1 255 ? 32.107 2.330 -3.938 1.00 97.22 765 SER B O 1
ATOM 5038 N N . SER B 1 256 ? 32.215 2.637 -1.710 1.00 75.75 766 SER B N 1
ATOM 5039 C CA . SER B 1 256 ? 33.439 3.428 -1.748 1.00 58.70 766 SER B CA 1
ATOM 5040 C C . SER B 1 256 ? 34.389 2.928 -0.665 1.00 47.77 766 SER B C 1
ATOM 5041 O O . SER B 1 256 ? 33.940 2.548 0.416 1.00 46.87 766 SER B O 1
ATOM 5044 N N . ALA B 1 257 ? 35.693 2.903 -0.947 1.00 38.05 767 ALA B N 1
ATOM 5045 C CA . ALA B 1 257 ? 36.653 2.440 0.062 1.00 32.12 767 ALA B CA 1
ATOM 5046 C C . ALA B 1 257 ? 38.050 3.023 -0.082 1.00 31.04 767 ALA B C 1
ATOM 5047 O O . ALA B 1 257 ? 38.497 3.356 -1.199 1.00 28.98 767 ALA B O 1
ATOM 5049 N N . CYS B 1 258 ? 38.740 3.115 1.054 1.00 27.80 768 CYS B N 1
ATOM 5050 C CA . CYS B 1 258 ? 40.113 3.602 1.102 1.00 28.39 768 CYS B CA 1
ATOM 5051 C C . CYS B 1 258 ? 41.081 2.504 0.709 1.00 29.68 768 CYS B C 1
ATOM 5052 O O . CYS B 1 258 ? 41.095 1.420 1.321 1.00 28.89 768 CYS B O 1
ATOM 5055 N N . VAL B 1 259 ? 41.898 2.770 -0.299 1.00 24.77 769 VAL B N 1
ATOM 5056 C CA . VAL B 1 259 ? 42.822 1.742 -0.767 1.00 28.72 769 VAL B CA 1
ATOM 5057 C C . VAL B 1 259 ? 44.236 1.993 -0.284 1.00 27.68 769 VAL B C 1
ATOM 5058 O O . VAL B 1 259 ? 45.017 1.051 -0.180 1.00 28.08 769 VAL B O 1
ATOM 5062 N N . TRP B 1 260 ? 44.559 3.251 0.029 1.00 22.38 770 TRP B N 1
ATOM 5063 C CA . TRP B 1 260 ? 45.908 3.608 0.518 1.00 18.25 770 TRP B CA 1
ATOM 5064 C C . TRP B 1 260 ? 45.851 4.837 1.412 1.00 28.32 770 TRP B C 1
ATOM 5065 O O . TRP B 1 260 ? 45.032 5.733 1.172 1.00 23.87 770 TRP B O 1
ATOM 5076 N N . ARG B 1 261 ? 46.709 4.858 2.438 1.00 22.14 771 ARG B N 1
ATOM 5077 C CA . ARG B 1 261 ? 46.935 6.029 3.281 1.00 25.15 771 ARG B CA 1
ATOM 5078 C C . ARG B 1 261 ? 48.422 6.109 3.553 1.00 26.85 771 ARG B C 1
ATOM 5079 O O . ARG B 1 261 ? 49.066 5.084 3.778 1.00 30.11 771 ARG B O 1
ATOM 5087 N N . ALA B 1 262 ? 48.970 7.319 3.559 1.00 28.60 772 ALA B N 1
ATOM 5088 C CA . ALA B 1 262 ? 50.396 7.494 3.802 1.00 24.83 772 ALA B CA 1
ATOM 5089 C C . ALA B 1 262 ? 50.727 7.046 5.212 1.00 28.21 772 ALA B C 1
ATOM 5090 O O . ALA B 1 262 ? 49.883 7.143 6.099 1.00 26.05 772 ALA B O 1
ATOM 5092 N N . ASN B 1 263 ? 51.947 6.564 5.432 1.00 26.81 773 ASN B N 1
ATOM 5093 C CA . ASN B 1 263 ? 52.393 6.294 6.798 1.00 28.64 773 ASN B CA 1
ATOM 5094 C C . ASN B 1 263 ? 52.667 7.600 7.512 1.00 37.90 773 ASN B C 1
ATOM 5095 O O . ASN B 1 263 ? 53.213 8.527 6.914 1.00 39.68 773 ASN B O 1
ATOM 5100 N N . PRO B 1 264 ? 52.313 7.674 8.808 1.00 41.67 774 PRO B N 1
ATOM 5101 C CA . PRO B 1 264 ? 52.647 8.858 9.615 1.00 39.64 774 PRO B CA 1
ATOM 5102 C C . PRO B 1 264 ? 54.144 9.157 9.549 1.00 35.83 774 PRO B C 1
ATOM 5103 O O . PRO B 1 264 ? 54.956 8.223 9.496 1.00 33.61 774 PRO B O 1
ATOM 5107 N N . MET B 1 265 ? 54.506 10.434 9.518 1.00 34.46 775 MET B N 1
ATOM 5108 C CA . MET B 1 265 ? 55.912 10.820 9.586 1.00 38.74 775 MET B CA 1
ATOM 5109 C C . MET B 1 265 ? 56.391 10.687 11.028 1.00 46.54 775 MET B C 1
ATOM 5110 O O . MET B 1 265 ? 55.625 10.936 11.961 1.00 45.32 775 MET B O 1
ATOM 5115 N N . PRO B 1 266 ? 57.659 10.297 11.221 1.00 49.28 776 PRO B N 1
ATOM 5116 C CA . PRO B 1 266 ? 58.178 10.117 12.586 1.00 48.92 776 PRO B CA 1
ATOM 5117 C C . PRO B 1 266 ? 58.133 11.414 13.387 1.00 48.23 776 PRO B C 1
ATOM 5118 O O . PRO B 1 266 ? 58.146 12.502 12.801 1.00 40.01 776 PRO B O 1
ATOM 5122 N N . LYS B 1 267 ? 58.054 11.304 14.710 1.00 53.15 777 LYS B N 1
ATOM 5123 C CA . LYS B 1 267 ? 58.024 12.498 15.544 1.00 51.48 777 LYS B CA 1
ATOM 5124 C C . LYS B 1 267 ? 59.354 13.205 15.378 1.00 42.25 777 LYS B C 1
ATOM 5125 O O . LYS B 1 267 ? 60.405 12.556 15.437 1.00 44.82 777 LYS B O 1
ATOM 5131 N N . GLY B 1 268 ? 59.306 14.518 15.140 1.00 37.61 778 GLY B N 1
ATOM 5132 C CA . GLY B 1 268 ? 60.509 15.312 14.935 1.00 45.34 778 GLY B CA 1
ATOM 5133 C C . GLY B 1 268 ? 61.200 15.101 13.590 1.00 51.41 778 GLY B C 1
ATOM 5134 O O . GLY B 1 268 ? 62.380 15.432 13.437 1.00 48.84 778 GLY B O 1
ATOM 5135 N N . TYR B 1 269 ? 60.461 14.562 12.619 1.00 49.42 779 TYR B N 1
ATOM 5136 C CA . TYR B 1 269 ? 61.008 14.199 11.307 1.00 44.04 779 TYR B CA 1
ATOM 5137 C C . TYR B 1 269 ? 61.840 15.298 10.635 1.00 41.90 779 TYR B C 1
ATOM 5138 O O . TYR B 1 269 ? 62.823 15.002 9.927 1.00 34.95 779 TYR B O 1
ATOM 5147 N N . GLU B 1 270 ? 61.450 16.552 10.863 1.00 37.13 780 GLU B N 1
ATOM 5148 C CA . GLU B 1 270 ? 62.149 17.705 10.284 1.00 39.42 780 GLU B CA 1
ATOM 5149 C C . GLU B 1 270 ? 63.634 17.798 10.630 1.00 38.39 780 GLU B C 1
ATOM 5150 O O . GLU B 1 270 ? 64.417 18.333 9.852 1.00 40.78 780 GLU B O 1
ATOM 5156 N N . GLN B 1 271 ? 64.029 17.298 11.798 1.00 37.60 781 GLN B N 1
ATOM 5157 C CA . GLN B 1 271 ? 65.437 17.392 12.187 1.00 44.18 781 GLN B CA 1
ATOM 5158 C C . GLN B 1 271 ? 66.322 16.403 11.417 1.00 41.86 781 GLN B C 1
ATOM 5159 O O . GLN B 1 271 ? 67.555 16.490 11.474 1.00 38.67 781 GLN B O 1
ATOM 5165 N N . TYR B 1 272 ? 65.699 15.455 10.716 1.00 37.84 782 TYR B N 1
ATOM 5166 C CA . TYR B 1 272 ? 66.456 14.541 9.862 1.00 39.32 782 TYR B CA 1
ATOM 5167 C C . TYR B 1 272 ? 66.005 14.619 8.399 1.00 36.54 782 TYR B C 1
ATOM 5168 O O . TYR B 1 272 ? 65.478 13.640 7.841 1.00 39.79 782 TYR B O 1
ATOM 5177 N N . TYR B 1 273 ? 66.194 15.792 7.794 1.00 32.37 783 TYR B N 1
ATOM 5178 C CA . TYR B 1 273 ? 65.941 15.984 6.360 1.00 35.38 783 TYR B CA 1
ATOM 5179 C C . TYR B 1 273 ? 64.499 15.652 5.995 1.00 37.92 783 TYR B C 1
ATOM 5180 O O . TYR B 1 273 ? 64.183 15.387 4.831 1.00 32.98 783 TYR B O 1
ATOM 5189 N N . SER B 1 274 ? 63.630 15.669 7.006 1.00 40.21 784 SER B N 1
ATOM 5190 C CA . SER B 1 274 ? 62.217 15.342 6.844 1.00 38.81 784 SER B CA 1
ATOM 5191 C C . SER B 1 274 ? 62.010 13.969 6.196 1.00 35.10 784 SER B C 1
ATOM 5192 O O . SER B 1 274 ? 61.046 13.776 5.441 1.00 28.03 784 SER B O 1
ATOM 5195 N N . PHE B 1 275 ? 62.912 13.034 6.491 1.00 33.52 785 PHE B N 1
ATOM 5196 C CA . PHE B 1 275 ? 62.801 11.670 5.977 1.00 35.31 785 PHE B CA 1
ATOM 5197 C C . PHE B 1 275 ? 61.565 10.991 6.546 1.00 35.38 785 PHE B C 1
ATOM 5198 O O . PHE B 1 275 ? 61.176 11.243 7.688 1.00 35.26 785 PHE B O 1
ATOM 5206 N N . THR B 1 276 ? 60.969 10.107 5.756 1.00 35.62 786 THR B N 1
ATOM 5207 C CA . THR B 1 276 ? 59.995 9.162 6.273 1.00 33.77 786 THR B CA 1
ATOM 5208 C C . THR B 1 276 ? 60.758 8.174 7.138 1.00 35.45 786 THR B C 1
ATOM 5209 O O . THR B 1 276 ? 61.996 8.122 7.092 1.00 33.05 786 THR B O 1
ATOM 5213 N N . GLN B 1 277 ? 60.043 7.387 7.931 1.00 31.38 787 GLN B N 1
ATOM 5214 C CA . GLN B 1 277 ? 60.711 6.337 8.696 1.00 31.35 787 GLN B CA 1
ATOM 5215 C C . GLN B 1 277 ? 61.456 5.392 7.750 1.00 35.89 787 GLN B C 1
ATOM 5216 O O . GLN B 1 277 ? 62.605 5.015 8.008 1.00 30.80 787 GLN B O 1
ATOM 5222 N N . PHE B 1 278 ? 60.796 5.033 6.647 1.00 27.95 788 PHE B N 1
ATOM 5223 C CA . PHE B 1 278 ? 61.383 4.128 5.656 1.00 33.88 788 PHE B CA 1
ATOM 5224 C C . PHE B 1 278 ? 62.684 4.708 5.124 1.00 28.24 788 PHE B C 1
ATOM 5225 O O . PHE B 1 278 ? 63.690 4.012 5.060 1.00 32.44 788 PHE B O 1
ATOM 5233 N N . ALA B 1 279 ? 62.670 5.994 4.777 1.00 28.59 789 ALA B N 1
ATOM 5234 C CA . ALA B 1 279 ? 63.857 6.657 4.212 1.00 28.93 789 ALA B CA 1
ATOM 5235 C C . ALA B 1 279 ? 65.020 6.663 5.194 1.00 30.37 789 ALA B C 1
ATOM 5236 O O . ALA B 1 279 ? 66.170 6.475 4.798 1.00 32.07 789 ALA B O 1
ATOM 5238 N N . LEU B 1 280 ? 64.713 6.879 6.473 1.00 33.88 790 LEU B N 1
ATOM 5239 C CA . LEU B 1 280 ? 65.724 6.858 7.529 1.00 37.23 790 LEU B CA 1
ATOM 5240 C C . LEU B 1 280 ? 66.450 5.514 7.625 1.00 34.80 790 LEU B C 1
ATOM 5241 O O . LEU B 1 280 ? 67.607 5.460 8.056 1.00 38.49 790 LEU B O 1
ATOM 5246 N N . GLU B 1 281 ? 65.770 4.439 7.220 1.00 29.92 791 GLU B N 1
ATOM 5247 C CA . GLU B 1 281 ? 66.311 3.080 7.339 1.00 30.80 791 GLU B CA 1
ATOM 5248 C C . GLU B 1 281 ? 67.237 2.727 6.173 1.00 34.54 791 GLU B C 1
ATOM 5249 O O . GLU B 1 281 ? 68.023 1.790 6.263 1.00 40.01 791 GLU B O 1
ATOM 5255 N N . LEU B 1 282 ? 67.135 3.474 5.078 1.00 28.06 792 LEU B N 1
ATOM 5256 C CA . LEU B 1 282 ? 67.744 3.037 3.811 1.00 36.79 792 LEU B CA 1
ATOM 5257 C C . LEU B 1 282 ? 69.274 3.035 3.792 1.00 31.10 792 LEU B C 1
ATOM 5258 O O . LEU B 1 282 ? 69.889 2.098 3.278 1.00 29.89 792 LEU B O 1
ATOM 5263 N N . ASN B 1 283 ? 69.891 4.073 4.349 1.00 33.30 793 ASN B N 1
ATOM 5264 C CA . ASN B 1 283 ? 71.349 4.143 4.338 1.00 36.68 793 ASN B CA 1
ATOM 5265 C C . ASN B 1 283 ? 72.006 3.555 5.586 1.00 37.72 793 ASN B C 1
ATOM 5266 O O . ASN B 1 283 ? 73.218 3.652 5.758 1.00 36.04 793 ASN B O 1
ATOM 5271 N N . GLU B 1 284 ? 71.209 2.943 6.452 1.00 39.71 794 GLU B N 1
ATOM 5272 C CA . GLU B 1 284 ? 71.749 2.370 7.676 1.00 41.75 794 GLU B CA 1
ATOM 5273 C C . GLU B 1 284 ? 72.637 1.175 7.355 1.00 39.15 794 GLU B C 1
ATOM 5274 O O . GLU B 1 284 ? 72.280 0.320 6.535 1.00 37.50 794 GLU B O 1
ATOM 5280 N N . MET B 1 285 ? 73.802 1.121 7.991 1.00 44.33 795 MET B N 1
ATOM 5281 C CA . MET B 1 285 ? 74.671 -0.038 7.861 1.00 48.38 795 MET B CA 1
ATOM 5282 C C . MET B 1 285 ? 74.281 -1.071 8.917 1.00 55.33 795 MET B C 1
ATOM 5283 O O . MET B 1 285 ? 74.419 -0.816 10.119 1.00 57.36 795 MET B O 1
ATOM 5288 N N . ASP B 1 286 ? 73.776 -2.221 8.477 1.00 54.69 796 ASP B N 1
ATOM 5289 C CA . ASP B 1 286 ? 73.480 -3.305 9.408 1.00 60.98 796 ASP B CA 1
ATOM 5290 C C . ASP B 1 286 ? 74.727 -4.147 9.672 1.00 69.61 796 ASP B C 1
ATOM 5291 O O . ASP B 1 286 ? 75.270 -4.763 8.749 1.00 70.65 796 ASP B O 1
ATOM 5296 N N . PRO B 1 287 ? 75.171 -4.181 10.944 1.00 72.79 797 PRO B N 1
ATOM 5297 C CA . PRO B 1 287 ? 76.416 -4.820 11.400 1.00 72.81 797 PRO B CA 1
ATOM 5298 C C . PRO B 1 287 ? 76.497 -6.298 11.017 1.00 76.25 797 PRO B C 1
ATOM 5299 O O . PRO B 1 287 ? 77.597 -6.842 10.906 1.00 76.14 797 PRO B O 1
ATOM 5303 N N . SER B 1 288 ? 75.344 -6.931 10.817 1.00 79.61 798 SER B N 1
ATOM 5304 C CA . SER B 1 288 ? 75.290 -8.329 10.407 1.00 84.18 798 SER B CA 1
ATOM 5305 C C . SER B 1 288 ? 75.484 -8.477 8.899 1.00 85.31 798 SER B C 1
ATOM 5306 O O . SER B 1 288 ? 76.462 -9.075 8.441 1.00 87.42 798 SER B O 1
ATOM 5309 N N . SER B 1 289 ? 74.553 -7.914 8.134 1.00 82.56 799 SER B N 1
ATOM 5310 C CA . SER B 1 289 ? 74.546 -8.050 6.678 1.00 78.35 799 SER B CA 1
ATOM 5311 C C . SER B 1 289 ? 75.783 -7.467 5.991 1.00 70.82 799 SER B C 1
ATOM 5312 O O . SER B 1 289 ? 76.080 -7.833 4.855 1.00 71.15 799 SER B O 1
ATOM 5315 N N . LYS B 1 290 ? 76.497 -6.582 6.686 1.00 62.67 800 LYS B N 1
ATOM 5316 C CA . LYS B 1 290 ? 77.613 -5.828 6.111 1.00 65.29 800 LYS B CA 1
ATOM 5317 C C . LYS B 1 290 ? 78.559 -6.630 5.208 1.00 68.79 800 LYS B C 1
ATOM 5318 O O . LYS B 1 290 ? 78.864 -6.204 4.092 1.00 65.24 800 LYS B O 1
ATOM 5324 N N . SER B 1 291 ? 79.009 -7.789 5.691 1.00 69.02 801 SER B N 1
ATOM 5325 C CA . SER B 1 291 ? 79.942 -8.653 4.958 1.00 60.11 801 SER B CA 1
ATOM 5326 C C . SER B 1 291 ? 79.382 -9.182 3.632 1.00 53.18 801 SER B C 1
ATOM 5327 O O . SER B 1 291 ? 80.141 -9.573 2.737 1.00 55.90 801 SER B O 1
ATOM 5330 N N . LEU B 1 292 ? 78.057 -9.211 3.519 1.00 47.46 802 LEU B N 1
ATOM 5331 C CA . LEU B 1 292 ? 77.392 -9.668 2.300 1.00 52.44 802 LEU B CA 1
ATOM 5332 C C . LEU B 1 292 ? 77.385 -8.609 1.193 1.00 52.61 802 LEU B C 1
ATOM 5333 O O . LEU B 1 292 ? 77.223 -8.933 0.016 1.00 55.15 802 LEU B O 1
ATOM 5338 N N . LEU B 1 293 ? 77.561 -7.348 1.574 1.00 45.95 803 LEU B N 1
ATOM 5339 C CA . LEU B 1 293 ? 77.490 -6.240 0.625 1.00 43.74 803 LEU B CA 1
ATOM 5340 C C . LEU B 1 293 ? 78.719 -6.162 -0.267 1.00 42.79 803 LEU B C 1
ATOM 5341 O O . LEU B 1 293 ? 79.834 -6.366 0.194 1.00 51.83 803 LEU B O 1
ATOM 5346 N N . PRO B 1 294 ? 78.517 -5.847 -1.555 1.00 43.47 804 PRO B N 1
ATOM 5347 C CA . PRO B 1 294 ? 79.674 -5.503 -2.384 1.00 40.60 804 PRO B CA 1
ATOM 5348 C C . PRO B 1 294 ? 80.170 -4.128 -1.930 1.00 47.39 804 PRO B C 1
ATOM 5349 O O . PRO B 1 294 ? 79.380 -3.335 -1.419 1.00 51.95 804 PRO B O 1
ATOM 5353 N N . PRO B 1 295 ? 81.467 -3.847 -2.089 1.00 47.79 805 PRO B N 1
ATOM 5354 C CA . PRO B 1 295 ? 82.031 -2.593 -1.579 1.00 44.59 805 PRO B CA 1
ATOM 5355 C C . PRO B 1 295 ? 81.687 -1.382 -2.443 1.00 44.75 805 PRO B C 1
ATOM 5356 O O . PRO B 1 295 ? 82.195 -0.292 -2.179 1.00 45.92 805 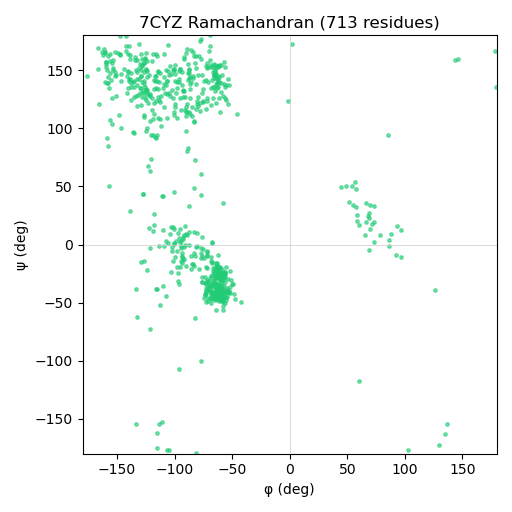PRO B O 1
ATOM 5360 N N . THR B 1 296 ? 80.835 -1.575 -3.447 1.00 40.61 806 THR B N 1
ATOM 5361 C CA . THR B 1 296 ? 80.327 -0.475 -4.258 1.00 37.50 806 THR B CA 1
ATOM 5362 C C . THR B 1 296 ? 78.988 -0.001 -3.708 1.00 35.89 806 THR B C 1
ATOM 5363 O O . THR B 1 296 ? 78.405 0.961 -4.209 1.00 33.05 806 THR B O 1
ATOM 5367 N N . ASP B 1 297 ? 78.494 -0.682 -2.676 1.00 30.32 807 ASP B N 1
ATOM 5368 C CA . ASP B 1 297 ? 77.218 -0.296 -2.084 1.00 31.14 807 ASP B CA 1
ATOM 5369 C C . ASP B 1 297 ? 77.270 1.101 -1.462 1.00 34.19 807 ASP B C 1
ATOM 5370 O O . ASP B 1 297 ? 78.254 1.460 -0.794 1.00 34.53 807 ASP B O 1
ATOM 5375 N N . THR B 1 298 ? 76.208 1.879 -1.679 1.00 32.21 808 THR B N 1
ATOM 5376 C CA . THR B 1 298 ? 76.149 3.273 -1.239 1.00 30.65 808 THR B CA 1
ATOM 5377 C C . THR B 1 298 ? 76.447 3.432 0.259 1.00 36.25 808 THR B C 1
ATOM 5378 O O . THR B 1 298 ? 77.002 4.455 0.697 1.00 33.91 808 THR B O 1
ATOM 5382 N N . ARG B 1 299 ? 76.115 2.413 1.043 1.00 36.25 809 ARG B N 1
ATOM 5383 C CA . ARG B 1 299 ? 76.348 2.488 2.487 1.00 42.50 809 ARG B CA 1
ATOM 5384 C C . ARG B 1 299 ? 77.817 2.734 2.849 1.00 41.62 809 ARG B C 1
ATOM 5385 O O . ARG B 1 299 ? 78.108 3.311 3.902 1.00 42.89 809 ARG B O 1
ATOM 5393 N N . PHE B 1 300 ? 78.733 2.309 1.976 1.00 32.04 810 PHE B N 1
ATOM 5394 C CA . PHE B 1 300 ? 80.168 2.542 2.192 1.00 35.57 810 PHE B CA 1
ATOM 5395 C C . PHE B 1 300 ? 80.624 3.925 1.736 1.00 42.15 810 PHE B C 1
ATOM 5396 O O . PHE B 1 300 ? 81.769 4.303 1.959 1.00 45.39 810 PHE B O 1
ATOM 5404 N N . ARG B 1 301 ? 79.751 4.675 1.078 1.00 39.16 811 ARG B N 1
ATOM 5405 C CA . ARG B 1 301 ? 80.184 5.954 0.512 1.00 41.64 811 ARG B CA 1
ATOM 5406 C C . ARG B 1 301 ? 80.401 7.014 1.609 1.00 38.31 811 ARG B C 1
ATOM 5407 O O . ARG B 1 301 ? 79.461 7.395 2.312 1.00 36.89 811 ARG B O 1
ATOM 5415 N N . PRO B 1 302 ? 81.656 7.481 1.760 1.00 38.29 812 PRO B N 1
ATOM 5416 C CA . PRO B 1 302 ? 82.051 8.232 2.963 1.00 39.27 812 PRO B CA 1
ATOM 5417 C C . PRO B 1 302 ? 81.505 9.653 3.081 1.00 36.27 812 PRO B C 1
ATOM 5418 O O . PRO B 1 302 ? 81.260 10.097 4.209 1.00 35.88 812 PRO B O 1
ATOM 5422 N N . ASP B 1 303 ? 81.342 10.361 1.966 1.00 37.09 813 ASP B N 1
ATOM 5423 C CA . ASP B 1 303 ? 80.827 11.734 2.016 1.00 37.05 813 ASP B CA 1
ATOM 5424 C C . ASP B 1 303 ? 79.383 11.758 2.538 1.00 41.29 813 ASP B C 1
ATOM 5425 O O . ASP B 1 303 ? 79.028 12.544 3.443 1.00 38.68 813 ASP B O 1
ATOM 5430 N N . GLN B 1 304 ? 78.569 10.871 1.973 1.00 38.11 814 GLN B N 1
ATOM 5431 C CA . GLN B 1 304 ? 77.184 10.705 2.366 1.00 36.13 814 GLN B CA 1
ATOM 5432 C C . GLN B 1 304 ? 77.123 10.317 3.841 1.00 34.96 814 GLN B C 1
ATOM 5433 O O . GLN B 1 304 ? 76.269 10.812 4.588 1.00 34.90 814 GLN B O 1
ATOM 5439 N N . ARG B 1 305 ? 78.029 9.441 4.268 1.00 40.78 815 ARG B N 1
ATOM 5440 C CA . ARG B 1 305 ? 78.059 9.033 5.674 1.00 41.13 815 ARG B CA 1
ATOM 5441 C C . ARG B 1 305 ? 78.406 10.215 6.570 1.00 40.87 815 ARG B C 1
ATOM 5442 O O . ARG B 1 305 ? 77.740 10.443 7.591 1.00 40.79 815 ARG B O 1
ATOM 5450 N N . PHE B 1 306 ? 79.442 10.964 6.195 1.00 38.63 816 PHE B N 1
ATOM 5451 C CA . PHE B 1 306 ? 79.846 12.136 6.978 1.00 39.67 816 PHE B CA 1
ATOM 5452 C C . PHE B 1 306 ? 78.719 13.167 7.106 1.00 42.44 816 PHE B C 1
ATOM 5453 O O . PHE B 1 306 ? 78.558 13.786 8.161 1.00 41.33 816 PHE B O 1
ATOM 5461 N N . LEU B 1 307 ? 77.950 13.360 6.034 1.00 36.88 817 LEU B N 1
ATOM 5462 C CA . LEU B 1 307 ? 76.814 14.275 6.094 1.00 38.09 817 LEU B CA 1
ATOM 5463 C C . LEU B 1 307 ? 75.814 13.818 7.168 1.00 37.57 817 LEU B C 1
ATOM 5464 O O . LEU B 1 307 ? 75.318 14.646 7.946 1.00 32.50 817 LEU B O 1
ATOM 5469 N N . GLU B 1 308 ? 75.538 12.514 7.227 1.00 36.10 818 GLU B N 1
ATOM 5470 C CA . GLU B 1 308 ? 74.700 11.960 8.303 1.00 42.21 818 GLU B CA 1
ATOM 5471 C C . GLU B 1 308 ? 75.211 12.346 9.687 1.00 49.49 818 GLU B C 1
ATOM 5472 O O . GLU B 1 308 ? 74.423 12.669 10.580 1.00 58.06 818 GLU B O 1
ATOM 5478 N N . GLU B 1 309 ? 76.532 12.303 9.857 1.00 48.49 819 GLU B N 1
ATOM 5479 C CA . GLU B 1 309 ? 77.168 12.509 11.160 1.00 51.29 819 GLU B CA 1
ATOM 5480 C C . GLU B 1 309 ? 77.329 13.979 11.564 1.00 51.01 819 GLU B C 1
ATOM 5481 O O . GLU B 1 309 ? 77.827 14.271 12.646 1.00 56.58 819 GLU B O 1
ATOM 5487 N N . GLY B 1 310 ? 76.920 14.902 10.702 1.00 53.40 820 GLY B N 1
ATOM 5488 C CA . GLY B 1 310 ? 77.031 16.316 11.020 1.00 48.51 820 GLY B CA 1
ATOM 5489 C C . GLY B 1 310 ? 78.378 16.929 10.674 1.00 48.49 820 GLY B C 1
ATOM 5490 O O . GLY B 1 310 ? 78.583 18.133 10.865 1.00 53.81 820 GLY B O 1
ATOM 5491 N N . ASN B 1 311 ? 79.286 16.108 10.147 1.00 47.84 821 ASN B N 1
ATOM 5492 C CA . ASN B 1 311 ? 80.645 16.548 9.806 1.00 46.60 821 ASN B CA 1
ATOM 5493 C C . ASN B 1 311 ? 80.725 17.090 8.374 1.00 43.79 821 ASN B C 1
ATOM 5494 O O . ASN B 1 311 ? 81.184 16.400 7.457 1.00 39.46 821 ASN B O 1
ATOM 5499 N N . LEU B 1 312 ? 80.304 18.339 8.200 1.00 38.80 822 LEU B N 1
ATOM 5500 C CA . LEU B 1 312 ? 80.154 18.927 6.877 1.00 46.77 822 LEU B CA 1
ATOM 5501 C C . LEU B 1 312 ? 81.478 19.168 6.180 1.00 46.89 822 LEU B C 1
ATOM 5502 O O . LEU B 1 312 ? 81.540 19.169 4.942 1.00 44.99 822 LEU B O 1
ATOM 5507 N N . GLU B 1 313 ? 82.529 19.391 6.965 1.00 44.24 823 GLU B N 1
ATOM 5508 C CA . GLU B 1 313 ? 83.825 19.737 6.396 1.00 42.08 823 GLU B CA 1
ATOM 5509 C C . GLU B 1 313 ? 84.443 18.533 5.710 1.00 42.16 823 GLU B C 1
ATOM 5510 O O . GLU B 1 313 ? 84.913 18.619 4.565 1.00 43.35 823 GLU B O 1
ATOM 5516 N N . GLU B 1 314 ? 84.441 17.401 6.408 1.00 35.85 824 GLU B N 1
ATOM 5517 C CA . GLU B 1 314 ? 84.986 16.190 5.831 1.00 40.29 824 GLU B CA 1
ATOM 5518 C C . GLU B 1 314 ? 84.055 15.651 4.740 1.00 39.19 824 GLU B C 1
ATOM 5519 O O . GLU B 1 314 ? 84.506 15.040 3.766 1.00 41.76 824 GLU B O 1
ATOM 5525 N N . ALA B 1 315 ? 82.756 15.891 4.890 1.00 33.19 825 ALA B N 1
ATOM 5526 C CA . ALA B 1 315 ? 81.816 15.453 3.867 1.00 33.03 825 ALA B CA 1
ATOM 5527 C C . ALA B 1 315 ? 82.155 16.136 2.549 1.00 33.41 825 ALA B C 1
ATOM 5528 O O . ALA B 1 315 ? 82.121 15.505 1.490 1.00 31.83 825 ALA B O 1
ATOM 5530 N N . GLU B 1 316 ? 82.498 17.422 2.617 1.00 35.94 826 GLU B N 1
ATOM 5531 C CA . GLU B 1 316 ? 82.824 18.180 1.403 1.00 40.82 826 GLU B CA 1
ATOM 5532 C C . GLU B 1 316 ? 84.127 17.666 0.785 1.00 42.20 826 GLU B C 1
ATOM 5533 O O . GLU B 1 316 ? 84.195 17.430 -0.429 1.00 38.81 826 GLU B O 1
ATOM 5539 N N . ILE B 1 317 ? 85.143 17.466 1.628 1.00 44.75 827 ILE B N 1
ATOM 5540 C CA . ILE B 1 317 ? 86.448 16.974 1.170 1.00 42.24 827 ILE B CA 1
ATOM 5541 C C . ILE B 1 317 ? 86.298 15.620 0.470 1.00 43.03 827 ILE B C 1
ATOM 5542 O O . ILE B 1 317 ? 86.883 15.376 -0.595 1.00 39.93 827 ILE B O 1
ATOM 5547 N N . GLN B 1 318 ? 85.482 14.755 1.060 1.00 40.23 828 GLN B N 1
ATOM 5548 C CA . GLN B 1 318 ? 85.301 13.412 0.533 1.00 38.35 828 GLN B CA 1
ATOM 5549 C C . GLN B 1 318 ? 84.513 13.450 -0.754 1.00 35.89 828 GLN B C 1
ATOM 5550 O O . GLN B 1 318 ? 84.808 12.697 -1.691 1.00 36.96 828 GLN B O 1
ATOM 5556 N N . LYS B 1 319 ? 83.522 14.339 -0.813 1.00 34.45 829 LYS B N 1
ATOM 5557 C CA . LYS B 1 319 ? 82.709 14.456 -2.013 1.00 31.50 829 LYS B CA 1
ATOM 5558 C C . LYS B 1 319 ? 83.580 14.913 -3.195 1.00 40.11 829 LYS B C 1
ATOM 5559 O O . LYS B 1 319 ? 83.495 14.346 -4.288 1.00 38.65 829 LYS B O 1
ATOM 5565 N N A GLN B 1 320 ? 84.419 15.925 -2.978 0.58 38.82 830 GLN B N 1
ATOM 5566 N N B GLN B 1 320 ? 84.425 15.913 -2.970 0.42 39.09 830 GLN B N 1
ATOM 5567 C CA A GLN B 1 320 ? 85.307 16.400 -4.046 0.58 40.59 830 GLN B CA 1
ATOM 5568 C CA B GLN B 1 320 ? 85.310 16.388 -4.033 0.42 40.31 830 GLN B CA 1
ATOM 5569 C C A GLN B 1 320 ? 86.326 15.329 -4.466 0.58 38.59 830 GLN B C 1
ATOM 5570 C C B GLN B 1 320 ? 86.319 15.324 -4.464 0.42 38.68 830 GLN B C 1
ATOM 5571 O O A GLN B 1 320 ? 86.643 15.187 -5.646 0.58 39.64 830 GLN B O 1
ATOM 5572 O O B GLN B 1 320 ? 86.625 15.189 -5.647 0.42 39.54 830 GLN B O 1
ATOM 5583 N N . ARG B 1 321 ? 86.821 14.562 -3.501 1.00 34.33 831 ARG B N 1
ATOM 5584 C CA . ARG B 1 321 ? 87.750 13.485 -3.801 1.00 33.99 831 ARG B CA 1
ATOM 5585 C C . ARG B 1 321 ? 87.074 12.392 -4.636 1.00 39.39 831 ARG B C 1
ATOM 5586 O O . ARG B 1 321 ? 87.677 11.840 -5.561 1.00 38.45 831 ARG B O 1
ATOM 5594 N N . ILE B 1 322 ? 85.823 12.083 -4.296 1.00 38.45 832 ILE B N 1
ATOM 5595 C CA . ILE B 1 322 ? 85.074 11.032 -4.977 1.00 35.43 832 ILE B CA 1
ATOM 5596 C C . ILE B 1 322 ? 84.731 11.470 -6.403 1.00 35.49 832 ILE B C 1
ATOM 5597 O O . ILE B 1 322 ? 84.824 10.668 -7.339 1.00 40.07 832 ILE B O 1
ATOM 5602 N N . GLU B 1 323 ? 84.357 12.738 -6.581 1.00 36.80 833 GLU B N 1
ATOM 5603 C CA . GLU B 1 323 ? 84.061 13.248 -7.928 1.00 40.67 833 GLU B CA 1
ATOM 5604 C C . GLU B 1 323 ? 85.320 13.147 -8.794 1.00 41.99 833 GLU B C 1
ATOM 5605 O O . GLU B 1 323 ? 85.250 12.760 -9.967 1.00 41.14 833 GLU B O 1
ATOM 5611 N N . GLN B 1 324 ? 86.472 13.471 -8.208 1.00 39.03 834 GLN B N 1
ATOM 5612 C CA . GLN B 1 324 ? 87.726 13.447 -8.962 1.00 42.32 834 GLN B CA 1
ATOM 5613 C C . GLN B 1 324 ? 88.063 12.042 -9.452 1.00 42.35 834 GLN B C 1
ATOM 5614 O O . GLN B 1 324 ? 88.417 11.852 -10.623 1.00 44.88 834 GLN B O 1
ATOM 5620 N N . LEU B 1 325 ? 87.947 11.060 -8.559 1.00 39.88 835 LEU B N 1
ATOM 5621 C CA . LEU B 1 325 ? 88.149 9.664 -8.941 1.00 42.55 835 LEU B CA 1
ATOM 5622 C C . LEU B 1 325 ? 87.269 9.272 -10.130 1.00 44.17 835 LEU B C 1
ATOM 5623 O O . LEU B 1 325 ? 87.719 8.570 -11.037 1.00 46.63 835 LEU B O 1
ATOM 5628 N N . GLN B 1 326 ? 86.019 9.734 -10.125 1.00 40.87 836 GLN B N 1
ATOM 5629 C CA . GLN B 1 326 ? 85.087 9.424 -11.207 1.00 39.45 836 GLN B CA 1
ATOM 5630 C C . GLN B 1 326 ? 85.584 10.007 -12.528 1.00 40.78 836 GLN B C 1
ATOM 5631 O O . GLN B 1 326 ? 85.568 9.320 -13.550 1.00 42.36 836 GLN B O 1
ATOM 5637 N N . ARG B 1 327 ? 86.029 11.264 -12.502 1.00 40.10 837 ARG B N 1
ATOM 5638 C CA . ARG B 1 327 ? 86.580 11.908 -13.697 1.00 43.29 837 ARG B CA 1
ATOM 5639 C C . ARG B 1 327 ? 87.829 11.175 -14.193 1.00 48.81 837 ARG B C 1
ATOM 5640 O O . ARG B 1 327 ? 87.967 10.905 -15.393 1.00 47.87 837 ARG B O 1
ATOM 5648 N N . GLU B 1 328 ? 88.728 10.842 -13.269 1.00 47.79 838 GLU B N 1
ATOM 5649 C CA . GLU B 1 328 ? 89.971 10.160 -13.630 1.00 52.27 838 GLU B CA 1
ATOM 5650 C C . GLU B 1 328 ? 89.695 8.830 -14.323 1.00 56.12 838 GLU B C 1
ATOM 5651 O O . GLU B 1 328 ? 90.350 8.491 -15.315 1.00 57.20 838 GLU B O 1
ATOM 5657 N N . ARG B 1 329 ? 88.711 8.096 -13.804 1.00 52.75 839 ARG B N 1
ATOM 5658 C CA . ARG B 1 329 ? 88.316 6.804 -14.357 1.00 54.73 839 ARG B CA 1
ATOM 5659 C C . ARG B 1 329 ? 87.696 6.951 -15.745 1.00 57.15 839 ARG B C 1
ATOM 5660 O O . ARG B 1 329 ? 87.966 6.144 -16.639 1.00 55.80 839 ARG B O 1
ATOM 5668 N N . ARG B 1 330 ? 86.852 7.967 -15.922 1.00 52.51 840 ARG B N 1
ATOM 5669 C CA . ARG B 1 330 ? 86.264 8.221 -17.233 1.00 52.29 840 ARG B CA 1
ATOM 5670 C C . ARG B 1 330 ? 87.368 8.508 -18.250 1.00 55.38 840 ARG B C 1
ATOM 5671 O O . ARG B 1 330 ? 87.281 8.087 -19.406 1.00 55.05 840 ARG B O 1
ATOM 5679 N N . ARG B 1 331 ? 88.404 9.215 -17.806 1.00 56.66 841 ARG B N 1
ATOM 5680 C CA . ARG B 1 331 ? 89.507 9.605 -18.684 1.00 66.52 841 ARG B CA 1
ATOM 5681 C C . ARG B 1 331 ? 90.393 8.402 -19.034 1.00 63.39 841 ARG B C 1
ATOM 5682 O O . ARG B 1 331 ? 90.865 8.287 -20.167 1.00 65.15 841 ARG B O 1
ATOM 5690 N N . VAL B 1 332 ? 90.606 7.510 -18.065 1.00 60.06 842 VAL B N 1
ATOM 5691 C CA . VAL B 1 332 ? 91.266 6.226 -18.320 1.00 63.74 842 VAL B CA 1
ATOM 5692 C C . VAL B 1 332 ? 90.521 5.421 -19.401 1.00 66.62 842 VAL B C 1
ATOM 5693 O O . VAL B 1 332 ? 91.137 4.873 -20.313 1.00 72.50 842 VAL B O 1
ATOM 5697 N N . LEU B 1 333 ? 89.195 5.362 -19.304 1.00 60.04 843 LEU B N 1
ATOM 5698 C CA . LEU B 1 333 ? 88.398 4.610 -20.272 1.00 61.01 843 LEU B CA 1
ATOM 5699 C C . LEU B 1 333 ? 88.362 5.260 -21.652 1.00 63.44 843 LEU B C 1
ATOM 5700 O O . LEU B 1 333 ? 88.345 4.563 -22.665 1.00 64.57 843 LEU B O 1
ATOM 5705 N N . GLU B 1 334 ? 88.347 6.588 -21.693 1.00 65.92 844 GLU B N 1
ATOM 5706 C CA . GLU B 1 334 ? 88.419 7.295 -22.963 1.00 71.04 844 GLU B CA 1
ATOM 5707 C C . GLU B 1 334 ? 89.728 6.965 -23.668 1.00 72.18 844 GLU B C 1
ATOM 5708 O O . GLU B 1 334 ? 89.741 6.617 -24.850 1.00 70.25 844 GLU B O 1
ATOM 5714 N N . GLU B 1 335 ? 90.821 7.062 -22.919 1.00 74.02 845 GLU B N 1
ATOM 5715 C CA . GLU B 1 335 ? 92.166 6.854 -23.442 1.00 77.32 845 GLU B CA 1
ATOM 5716 C C . GLU B 1 335 ? 92.366 5.455 -24.038 1.00 77.16 845 GLU B C 1
ATOM 5717 O O . GLU B 1 335 ? 93.124 5.282 -24.995 1.00 74.67 845 GLU B O 1
ATOM 5723 N N . ASN B 1 336 ? 91.679 4.464 -23.474 1.00 76.04 846 ASN B N 1
ATOM 5724 C CA . ASN B 1 336 ? 91.767 3.092 -23.965 1.00 73.30 846 ASN B CA 1
ATOM 5725 C C . ASN B 1 336 ? 90.654 2.779 -24.952 1.00 69.38 846 ASN B C 1
ATOM 5726 O O . ASN B 1 336 ? 90.533 1.649 -25.419 1.00 69.47 846 ASN B O 1
ATOM 5731 N N . HIS B 1 337 ? 89.846 3.790 -25.258 1.00 72.84 847 HIS B N 1
ATOM 5732 C CA . HIS B 1 337 ? 88.719 3.649 -26.180 1.00 80.00 847 HIS B CA 1
ATOM 5733 C C . HIS B 1 337 ? 87.791 2.505 -25.776 1.00 83.36 847 HIS B C 1
ATOM 5734 O O . HIS B 1 337 ? 87.448 1.639 -26.581 1.00 81.42 847 HIS B O 1
ATOM 5741 N N . VAL B 1 338 ? 87.404 2.522 -24.503 1.00 82.85 848 VAL B N 1
ATOM 5742 C CA . VAL B 1 338 ? 86.471 1.554 -23.955 1.00 79.02 848 VAL B CA 1
ATOM 5743 C C . VAL B 1 338 ? 85.225 2.282 -23.466 1.00 72.78 848 VAL B C 1
ATOM 5744 O O . VAL B 1 338 ? 85.306 3.388 -22.926 1.00 68.86 848 VAL B O 1
ATOM 5748 N N . GLU B 1 339 ? 84.075 1.656 -23.685 1.00 72.45 849 GLU B N 1
ATOM 5749 C CA . GLU B 1 339 ? 82.805 2.117 -23.154 1.00 72.67 849 GLU B CA 1
ATOM 5750 C C . GLU B 1 339 ? 82.595 1.379 -21.830 1.00 65.96 849 GLU B C 1
ATOM 5751 O O . GLU B 1 339 ? 82.875 0.179 -21.742 1.00 65.15 849 GLU B O 1
ATOM 5757 N N . HIS B 1 340 ? 82.138 2.087 -20.797 1.00 62.54 850 HIS B N 1
ATOM 5758 C CA . HIS B 1 340 ? 81.843 1.457 -19.502 1.00 57.04 850 HIS B CA 1
ATOM 5759 C C . HIS B 1 340 ? 80.734 0.407 -19.628 1.00 51.16 850 HIS B C 1
ATOM 5760 O O . HIS B 1 340 ? 79.730 0.641 -20.295 1.00 52.38 850 HIS B O 1
ATOM 5767 N N . GLN B 1 341 ? 80.925 -0.749 -18.997 1.00 51.89 851 GLN B N 1
ATOM 5768 C CA . GLN B 1 341 ? 79.929 -1.818 -19.024 1.00 50.54 851 GLN B CA 1
ATOM 5769 C C . GLN B 1 341 ? 79.366 -2.035 -17.627 1.00 47.00 851 GLN B C 1
ATOM 5770 O O . GLN B 1 341 ? 80.072 -2.557 -16.756 1.00 43.81 851 GLN B O 1
ATOM 5776 N N . PRO B 1 342 ? 78.100 -1.639 -17.401 1.00 38.99 852 PRO B N 1
ATOM 5777 C CA . PRO B 1 342 ? 77.515 -1.887 -16.076 1.00 41.38 852 PRO B CA 1
ATOM 5778 C C . PRO B 1 342 ? 77.564 -3.368 -15.725 1.00 46.73 852 PRO B C 1
ATOM 5779 O O . PRO B 1 342 ? 77.662 -4.221 -16.621 1.00 46.87 852 PRO B O 1
ATOM 5783 N N . ARG B 1 343 ? 77.521 -3.666 -14.431 1.00 43.03 853 ARG B N 1
ATOM 5784 C CA . ARG B 1 343 ? 77.876 -4.992 -13.949 1.00 45.42 853 ARG B CA 1
ATOM 5785 C C . ARG B 1 343 ? 76.673 -5.901 -13.714 1.00 43.32 853 ARG B C 1
ATOM 5786 O O . ARG B 1 343 ? 76.772 -7.111 -13.879 1.00 39.88 853 ARG B O 1
ATOM 5794 N N . PHE B 1 344 ? 75.537 -5.316 -13.338 1.00 42.09 854 PHE B N 1
ATOM 5795 C CA . PHE B 1 344 ? 74.352 -6.099 -12.990 1.00 41.84 854 PHE B CA 1
ATOM 5796 C C . PHE B 1 344 ? 73.173 -5.748 -13.874 1.00 41.82 854 PHE B C 1
ATOM 5797 O O . PHE B 1 344 ? 72.089 -6.337 -13.764 1.00 42.53 854 PHE B O 1
ATOM 5805 N N . PHE B 1 345 ? 73.377 -4.774 -14.749 1.00 41.02 855 PHE B N 1
ATOM 5806 C CA . PHE B 1 345 ? 72.326 -4.393 -15.675 1.00 38.25 855 PHE B CA 1
ATOM 5807 C C . PHE B 1 345 ? 72.896 -4.378 -17.081 1.00 38.78 855 PHE B C 1
ATOM 5808 O O . PHE B 1 345 ? 74.067 -4.045 -17.272 1.00 33.97 855 PHE B O 1
ATOM 5816 N N . ARG B 1 346 ? 72.064 -4.769 -18.046 1.00 34.92 856 ARG B N 1
ATOM 5817 C CA . ARG B 1 346 ? 72.423 -4.735 -19.457 1.00 40.44 856 ARG B CA 1
ATOM 5818 C C . ARG B 1 346 ? 71.363 -3.904 -20.156 1.00 49.53 856 ARG B C 1
ATOM 5819 O O . ARG B 1 346 ? 70.242 -3.742 -19.629 1.00 44.84 856 ARG B O 1
ATOM 5827 N N . LYS B 1 347 ? 71.707 -3.361 -21.322 1.00 52.02 857 LYS B N 1
ATOM 5828 C CA . LYS B 1 347 ? 70.773 -2.508 -22.058 1.00 54.15 857 LYS B CA 1
ATOM 5829 C C . LYS B 1 347 ? 69.880 -3.306 -23.009 1.00 58.65 857 LYS B C 1
ATOM 5830 O O . LYS B 1 347 ? 70.363 -3.990 -23.911 1.00 60.84 857 LYS B O 1
ATOM 5836 N N . SER B 1 348 ? 68.573 -3.203 -22.791 1.00 63.12 858 SER B N 1
ATOM 5837 C CA . SER B 1 348 ? 67.568 -3.921 -23.568 1.00 64.82 858 SER B CA 1
ATOM 5838 C C . SER B 1 348 ? 67.475 -3.396 -25.007 1.00 71.76 858 SER B C 1
ATOM 5839 O O . SER B 1 348 ? 68.191 -2.463 -25.383 1.00 68.13 858 SER B O 1
ATOM 5842 N N . ASP B 1 349 ? 66.585 -3.990 -25.801 1.00 79.28 859 ASP B N 1
ATOM 5843 C CA . ASP B 1 349 ? 66.441 -3.633 -27.215 1.00 86.63 859 ASP B CA 1
ATOM 5844 C C . ASP B 1 349 ? 65.796 -2.268 -27.468 1.00 87.19 859 ASP B C 1
ATOM 5845 O O . ASP B 1 349 ? 65.790 -1.784 -28.604 1.00 86.31 859 ASP B O 1
ATOM 5850 N N . ASP B 1 350 ? 65.266 -1.651 -26.411 1.00 84.62 860 ASP B N 1
ATOM 5851 C CA . ASP B 1 350 ? 64.632 -0.338 -26.524 1.00 78.45 860 ASP B CA 1
ATOM 5852 C C . ASP B 1 350 ? 65.339 0.737 -25.701 1.00 76.43 860 ASP B C 1
ATOM 5853 O O . ASP B 1 350 ? 64.707 1.709 -25.285 1.00 80.98 860 ASP B O 1
ATOM 5858 N N . ASP B 1 351 ? 66.635 0.536 -25.459 1.00 71.91 861 ASP B N 1
ATOM 5859 C CA . ASP B 1 351 ? 67.477 1.450 -24.675 1.00 70.87 861 ASP B CA 1
ATOM 5860 C C . ASP B 1 351 ? 67.226 1.431 -23.162 1.00 61.04 861 ASP B C 1
ATOM 5861 O O . ASP B 1 351 ? 67.860 2.185 -22.425 1.00 62.89 861 ASP B O 1
ATOM 5866 N N . SER B 1 352 ? 66.322 0.579 -22.689 1.00 53.32 862 SER B N 1
ATOM 5867 C CA . SER B 1 352 ? 66.054 0.529 -21.248 1.00 49.00 862 SER B CA 1
ATOM 5868 C C . SER B 1 352 ? 66.983 -0.451 -20.525 1.00 50.29 862 SER B C 1
ATOM 5869 O O . SER B 1 352 ? 67.403 -1.461 -21.096 1.00 49.52 862 SER B O 1
ATOM 5872 N N . TRP B 1 353 ? 67.320 -0.151 -19.275 1.00 42.39 863 TRP B N 1
ATOM 5873 C CA . TRP B 1 353 ? 68.239 -1.011 -18.527 1.00 41.46 863 TRP B CA 1
ATOM 5874 C C . TRP B 1 353 ? 67.500 -2.023 -17.652 1.00 37.12 863 TRP B C 1
ATOM 5875 O O . TRP B 1 353 ? 66.637 -1.644 -16.844 1.00 37.51 863 TRP B O 1
ATOM 5886 N N . VAL B 1 354 ? 67.840 -3.305 -17.818 1.00 37.49 864 VAL B N 1
ATOM 5887 C CA . VAL B 1 354 ? 67.196 -4.395 -17.068 1.00 35.49 864 VAL B CA 1
ATOM 5888 C C . VAL B 1 354 ? 68.230 -5.259 -16.362 1.00 37.18 864 VAL B C 1
ATOM 5889 O O . VAL B 1 354 ? 69.390 -5.294 -16.769 1.00 38.48 864 VAL B O 1
ATOM 5893 N N . SER B 1 355 ? 67.818 -5.949 -15.299 1.00 36.37 865 SER B N 1
ATOM 5894 C CA . SER B 1 355 ? 68.754 -6.802 -14.566 1.00 35.84 865 SER B CA 1
ATOM 5895 C C . SER B 1 355 ? 69.303 -7.844 -15.506 1.00 38.94 865 SER B C 1
ATOM 5896 O O . SER B 1 355 ? 68.545 -8.406 -16.307 1.00 37.79 865 SER B O 1
ATOM 5899 N N . ASN B 1 356 ? 70.604 -8.108 -15.403 1.00 35.00 866 ASN B N 1
ATOM 5900 C CA . ASN B 1 356 ? 71.225 -9.142 -16.216 1.00 43.47 866 ASN B CA 1
ATOM 5901 C C . ASN B 1 356 ? 71.185 -10.504 -15.516 1.00 51.24 866 ASN B C 1
ATOM 5902 O O . ASN B 1 356 ? 71.823 -11.459 -15.962 1.00 49.24 866 ASN B O 1
ATOM 5907 N N . GLY B 1 357 ? 70.443 -10.563 -14.405 1.00 53.12 867 GLY B N 1
ATOM 5908 C CA . GLY B 1 357 ? 70.226 -11.791 -13.650 1.00 50.29 867 GLY B CA 1
ATOM 5909 C C . GLY B 1 357 ? 71.387 -12.335 -12.820 1.00 54.42 867 GLY B C 1
ATOM 5910 O O . GLY B 1 357 ? 71.510 -13.549 -12.655 1.00 55.48 867 GLY B O 1
ATOM 5911 N N . THR B 1 358 ? 72.226 -11.459 -12.270 1.00 48.13 868 THR B N 1
ATOM 5912 C CA . THR B 1 358 ? 73.429 -11.921 -11.582 1.00 42.33 868 THR B CA 1
ATOM 5913 C C . THR B 1 358 ? 73.633 -11.360 -10.172 1.00 48.96 868 THR B C 1
ATOM 5914 O O . THR B 1 358 ? 74.453 -11.892 -9.422 1.00 43.70 868 THR B O 1
ATOM 5918 N N . TYR B 1 359 ? 72.907 -10.302 -9.798 1.00 40.78 869 TYR B N 1
ATOM 5919 C CA . TYR B 1 359 ? 73.185 -9.654 -8.513 1.00 37.64 869 TYR B CA 1
ATOM 5920 C C . TYR B 1 359 ? 72.932 -10.544 -7.296 1.00 35.48 869 TYR B C 1
ATOM 5921 O O . TYR B 1 359 ? 73.814 -10.727 -6.442 1.00 38.53 869 TYR B O 1
ATOM 5930 N N . LEU B 1 360 ? 71.718 -11.056 -7.187 1.00 36.17 870 LEU B N 1
ATOM 5931 C CA . LEU B 1 360 ? 71.362 -11.878 -6.036 1.00 38.97 870 LEU B CA 1
ATOM 5932 C C . LEU B 1 360 ? 72.090 -13.216 -6.121 1.00 44.00 870 LEU B C 1
ATOM 5933 O O . LEU B 1 360 ? 72.507 -13.776 -5.103 1.00 48.04 870 LEU B O 1
ATOM 5938 N N . GLU B 1 361 ? 72.262 -13.699 -7.349 1.00 44.93 871 GLU B N 1
ATOM 5939 C CA . GLU B 1 361 ? 72.982 -14.947 -7.611 1.00 50.42 871 GLU B CA 1
ATOM 5940 C C . GLU B 1 361 ? 74.402 -14.884 -7.059 1.00 53.38 871 GLU B C 1
ATOM 5941 O O . GLU B 1 361 ? 74.810 -15.747 -6.283 1.00 55.75 871 GLU B O 1
ATOM 5947 N N . LEU B 1 362 ? 75.132 -13.838 -7.443 1.00 51.12 872 LEU B N 1
ATOM 5948 C CA . LEU B 1 362 ? 76.497 -13.616 -6.970 1.00 43.91 872 LEU B CA 1
ATOM 5949 C C . LEU B 1 362 ? 76.550 -13.268 -5.484 1.00 47.74 872 LEU B C 1
ATOM 5950 O O . LEU B 1 362 ? 77.513 -13.586 -4.802 1.00 51.73 872 LEU B O 1
ATOM 5955 N N . ARG B 1 363 ? 75.513 -12.611 -4.982 1.00 50.19 873 ARG B N 1
ATOM 5956 C CA . ARG B 1 363 ? 75.478 -12.235 -3.579 1.00 49.81 873 ARG B CA 1
ATOM 5957 C C . ARG B 1 363 ? 75.449 -13.470 -2.697 1.00 52.61 873 ARG B C 1
ATOM 5958 O O . ARG B 1 363 ? 76.076 -13.498 -1.631 1.00 51.20 873 ARG B O 1
ATOM 5966 N N . LYS B 1 364 ? 74.704 -14.476 -3.154 1.00 51.61 874 LYS B N 1
ATOM 5967 C CA . LYS B 1 364 ? 74.481 -15.720 -2.412 1.00 61.21 874 LYS B CA 1
ATOM 5968 C C . LYS B 1 364 ? 75.799 -16.361 -1.962 1.00 52.91 874 LYS B C 1
ATOM 5969 O O . LYS B 1 364 ? 76.772 -16.390 -2.715 1.00 49.81 874 LYS B O 1
ATOM 5975 N N . ASP B 1 365 ? 75.823 -16.837 -0.718 1.00 60.84 875 ASP B N 1
ATOM 5976 C CA . ASP B 1 365 ? 76.992 -17.521 -0.146 1.00 72.25 875 ASP B CA 1
ATOM 5977 C C . ASP B 1 365 ? 78.267 -16.677 -0.162 1.00 71.71 875 ASP B C 1
ATOM 5978 O O . ASP B 1 365 ? 79.327 -17.151 -0.584 1.00 70.87 875 ASP B O 1
ATOM 5983 N N . LEU B 1 366 ? 78.146 -15.426 0.285 1.00 68.12 876 LEU B N 1
ATOM 5984 C CA . LEU B 1 366 ? 79.286 -14.519 0.427 1.00 66.12 876 LEU B CA 1
ATOM 5985 C C . LEU B 1 366 ? 80.019 -14.316 -0.898 1.00 59.07 876 LEU B C 1
ATOM 5986 O O . LEU B 1 366 ? 81.213 -13.973 -0.932 1.00 57.69 876 LEU B O 1
ATOM 5991 N N . GLY B 1 367 ? 79.292 -14.512 -1.993 1.00 51.48 877 GLY B N 1
ATOM 5992 C CA . GLY B 1 367 ? 79.907 -14.519 -3.305 1.00 52.58 877 GLY B CA 1
ATOM 5993 C C . GLY B 1 367 ? 80.522 -13.203 -3.722 1.00 57.05 877 GLY B C 1
ATOM 5994 O O . GLY B 1 367 ? 81.307 -13.169 -4.675 1.00 58.51 877 GLY B O 1
ATOM 5995 N N . PHE B 1 368 ? 80.172 -12.120 -3.026 1.00 56.07 878 PHE B N 1
ATOM 5996 C CA . PHE B 1 368 ? 80.757 -10.813 -3.333 1.00 57.40 878 PHE B CA 1
ATOM 5997 C C . PHE B 1 368 ? 82.204 -10.684 -2.846 1.00 57.72 878 PHE B C 1
ATOM 5998 O O . PHE B 1 368 ? 83.076 -10.233 -3.593 1.00 63.02 878 PHE B O 1
ATOM 6006 N N . SER B 1 369 ? 82.462 -11.097 -1.607 1.00 59.97 879 SER B N 1
ATOM 6007 C CA . SER B 1 369 ? 83.825 -11.095 -1.061 1.00 71.82 879 SER B CA 1
ATOM 6008 C C . SER B 1 369 ? 84.735 -12.117 -1.759 1.00 76.57 879 SER B C 1
ATOM 6009 O O . SER B 1 369 ? 85.904 -12.267 -1.402 1.00 77.84 879 SER B O 1
ATOM 6012 N N . LYS B 1 370 ? 84.177 -12.803 -2.755 1.00 80.14 880 LYS B N 1
ATOM 6013 C CA . LYS B 1 370 ? 84.884 -13.785 -3.574 1.00 83.81 880 LYS B CA 1
ATOM 6014 C C . LYS B 1 370 ? 85.207 -13.170 -4.948 1.00 80.36 880 LYS B C 1
ATOM 6015 O O . LYS B 1 370 ? 85.675 -13.852 -5.863 1.00 80.52 880 LYS B O 1
ATOM 6021 N N . LEU B 1 371 ? 84.977 -11.867 -5.088 1.00 74.24 881 LEU B N 1
ATOM 6022 C CA . LEU B 1 371 ? 85.149 -11.221 -6.386 1.00 73.67 881 LEU B CA 1
ATOM 6023 C C . LEU B 1 371 ? 85.992 -9.946 -6.329 1.00 74.14 881 LEU B C 1
ATOM 6024 O O . LEU B 1 371 ? 86.364 -9.485 -5.245 1.00 74.37 881 LEU B O 1
ATOM 6029 N N . ASP B 1 372 ? 86.301 -9.401 -7.508 1.00 72.67 882 ASP B N 1
ATOM 6030 C CA . ASP B 1 372 ? 86.939 -8.088 -7.640 1.00 72.49 882 ASP B CA 1
ATOM 6031 C C . ASP B 1 372 ? 85.880 -7.008 -7.882 1.00 66.16 882 ASP B C 1
ATOM 6032 O O . ASP B 1 372 ? 84.821 -7.280 -8.459 1.00 60.41 882 ASP B O 1
ATOM 6037 N N . HIS B 1 373 ? 86.177 -5.785 -7.450 1.00 61.72 883 HIS B N 1
ATOM 6038 C CA . HIS B 1 373 ? 85.247 -4.674 -7.602 1.00 64.23 883 HIS B CA 1
ATOM 6039 C C . HIS B 1 373 ? 86.002 -3.404 -7.983 1.00 64.26 883 HIS B C 1
ATOM 6040 O O . HIS B 1 373 ? 87.163 -3.233 -7.605 1.00 60.59 883 HIS B O 1
ATOM 6047 N N . PRO B 1 374 ? 85.346 -2.507 -8.741 1.00 63.21 884 PRO B N 1
ATOM 6048 C CA . PRO B 1 374 ? 85.952 -1.196 -8.995 1.00 58.09 884 PRO B CA 1
ATOM 6049 C C . PRO B 1 374 ? 86.045 -0.445 -7.679 1.00 59.21 884 PRO B C 1
ATOM 6050 O O . PRO B 1 374 ? 85.210 -0.680 -6.801 1.00 62.14 884 PRO B O 1
ATOM 6054 N N . VAL B 1 375 ? 87.051 0.412 -7.529 1.00 56.74 885 VAL B N 1
ATOM 6055 C CA . VAL B 1 375 ? 87.181 1.212 -6.319 1.00 55.17 885 VAL B CA 1
ATOM 6056 C C . VAL B 1 375 ? 86.661 2.608 -6.599 1.00 51.80 885 VAL B C 1
ATOM 6057 O O . VAL B 1 375 ? 87.266 3.367 -7.361 1.00 50.51 885 VAL B O 1
ATOM 6061 N N . LEU B 1 376 ? 85.532 2.940 -5.981 1.00 47.32 886 LEU B N 1
ATOM 6062 C CA . LEU B 1 376 ? 84.842 4.194 -6.260 1.00 44.36 886 LEU B CA 1
ATOM 6063 C C . LEU B 1 376 ? 85.144 5.258 -5.204 1.00 40.91 886 LEU B C 1
ATOM 6064 O O . LEU B 1 376 ? 84.821 6.436 -5.379 1.00 39.84 886 LEU B O 1
ATOM 6069 N N . TRP B 1 377 ? 85.781 4.831 -4.115 1.00 38.85 887 TRP B N 1
ATOM 6070 C CA . TRP B 1 377 ? 86.108 5.712 -2.996 1.00 40.25 887 TRP B CA 1
ATOM 6071 C C . TRP B 1 377 ? 87.044 5.007 -2.036 1.00 45.24 887 TRP B C 1
ATOM 6072 O O . TRP B 1 377 ? 87.368 3.832 -2.245 1.00 41.98 887 TRP B O 1
#

GO terms:
  GO:0005829 cytosol (C, TAS)
  GO:0120015 sterol transfer activity (F, TAS)
  GO:0006699 bile acid biosynthetic process (P, TAS)
  GO:0005515 protein binding (F, IPI)
  GO:0015485 cholesterol binding (F, IDA)
  GO:0031965 nuclear membrane (C, IDA)
  GO:0097038 perinuclear endoplasmic reticulum (C, IDA)
  GO:0005829 cytosol (C, IDA)
  GO:0005886 plasma membrane (C, IDA)
  GO:0005730 nucleolus (C, IDA)
  GO:0016020 membrane (C, HDA)

Radius of gyration: 29.93 Å; Cα contacts (8 Å, |Δi|>4): 1450; chains: 2; bounding box: 80×70×80 Å

Nearest PDB structures (foldseek):
  7cyz-assembly1_A  TM=1.003E+00  e=3.590E-69  Homo sapiens
  7cyz-assembly2_B  TM=9.809E-01  e=4.822E-63  Homo sapiens
  7dej-assembly2_B  TM=9.908E-01  e=5.935E-61  Homo sapiens
  5h2d-assembly1_A  TM=9.167E-01  e=6.903E-29  Kluyveromyces lactis NRRL Y-1140
  4inq-assembly1_A  TM=8.956E-01  e=1.847E-28  Saccharomyces cerevisiae S288C

B-factor: mean 38.06, std 17.5, range [10.34, 177.94]

Solvent-accessible surface area: 33390 Å² total

Sequence (726 aa):
RRRTLPAPCPSAMPVELNEPLNTLQRRLCEELEYSELLDKAAQIPSPIERMVYVAAFAISAYASSYYRAGSKPFNPVLGETYERIREDKGFQFFSEQVSHHPPISACHAESRNFVFWQDVRWKNKFWGKSMEIVPIGTTHVTLPVFGDHFEWNKVTSIHNISGQRWIEHYGEIVIKNLHDDSCYCKVNFIKAKYWSTNAHEIEGTVFDRSGKAVHRLFGKWHESIYGGGSSSACVWRANPMPKGYEQYYSFTQFALELNEMDPSSKSLLPPTDTRFRPDQRFLEEGNLEEAEIQKQRIEQLQRERRRVLEENHVEHQPRFFRKSDDDSWVSNGTYLELRKDLGFSKLDHPVLWRRRTLPAPCPSSSNISLWNILRRNNIGKDLSKVAMPVELNEPLNTLQRLCEELEYSELLDKAAQIPSPIERMVYVAAFAISAYASSYYRAGSKPFNPVLGETYERIREDKGFQFFSEQVSHHPPISACHAESRNFVFWQDVRWKNKFWGKSMEIVPIGTTHVTLPVFGDHFEWNKVTSIHNILSGQRWIEHYGEIVIKNLHDDSCYCKVNFIKAKYWSTNAHEIEGTVFDRSGKAVHRLFGKWHESIYGGGSSSACVWRANPMPKGYEQYYSFTQFALELNEMDPSSKSLLPPTDTRFRPDQRFLEEGNLEEAEIQKQQRIEQLQRERRRVLEENHVEHQPRFFRKSDDDSWVSNGTYLELRKDLGFSKLDHPVLW

InterPro domains:
  IPR000648 Oxysterol-binding protein [PF01237] (527-873)
  IPR000648 Oxysterol-binding protein [PTHR10972] (55-871)
  IPR001849 Pleckstrin homology domain [PS50003] (51-146)
  IPR001849 Pleckstrin homology domain [SM00233] (52-148)
  IPR011993 PH-like domain superfamily [G3DSA:2.30.29.30] (50-144)
  IPR018494 Oxysterol-binding protein, conserved site [PS01013] (627-638)
  IPR037239 Oxysterol-binding protein superfamily [SSF144000] (522-885)
  IPR041680 Pleckstrin homology domain 8 [PF15409] (54-145)

Foldseek 3Di:
DFDLFQFFQPVVPACSQAALAAPQLLVVLLCVPVVLLVVLLVDPDPLVSQVSVVLSVLLSCQLVFLQLRHDHDQAFAQFKAWDDDPPSAKTKMKGQPDVVVTKIWMWMDGPFKIKIKMKTWDWDDDPQWIKIDIDMKIWMAGVSNRWIKIKDAFIKWPRNPVPIGMATFDKIKIDTPVDLQKIKIKTQDCDDPVDPDHQKMWMFIAGNVGHGADIWIDGSNAWIKDGPPDMDTSDGHDDADVVCNRNSNGRSSSSRRLDDDVVCNLLDQQSHSNNQVLSNCSSNVNSVVSRVSSVVLVVLSVVVVVVCVVVVHDDDHDQWDQDPVSIIDGPPPDVVCSVVSNSVVDDRDDRD/DQDLFQFFQDDPQLVQVVVQQQVFAPHFCLPGDDALSLAALAAVQLLVVVLCVPVVLLVVLLVDPDVLVSQVSVVLSLLLSCQLCFQLPPHHHDQAFAQFKAWDDDPPSQKTKIKGQPDVVVTKIWMWMDGLQKIKTKMWGWGWGRHNFDIKTAIDIKIWMAGVVVRWIKIKDAFMKWGRPSHPVIGMFTADKIKIDTPVDLQKIKIKGFDDDDCPDPSHQKMWMFIAGNVRHGADIWIDHSNAWIKDGPNDMGTSDGHDDADVVCNRNSNGRSSSSSRLDDDPVCNLLDACSHSNVQVLSVCSSNVNSVVSRVSVVVLVVLSVVVVVVCVVVVHDDGHDQWDQDPVRIIDGPPPDVVCSPPSNNVVDDGDDRD

Organism: Homo sapiens (NCBI:txid9606)

Secondary structure (DSSP, 8-state):
------SPPP----GGGEEEEEHHHHHHHTTTTTHHHHHHTT---HHHHHHHHHHHHHHTTGGGGG-TT-EEEPPPTT-EEEEEETTTTEEEEEEEEETTTTEEEEEEEESS-EEEEEEEEEEEEETTEEEEEEE-EEEEEEGGGTEEEEEE--B--B----S-B---BEEEEEEETT-TTEEEEEEEPPP-TT-S---EEEEEEEETTS-EEEEEEEETTTEE---SS-----EEPPPPPTTGGGGTT--HHHHHHT---TTTGGGS-TTBGGG-HHHHHHHTT-HHHHHHHHHHHHHHHHHHHHHHHHTT-----SSEEE-TTS-EEE-S-HHHHHHTT-GGGS-PPP--/------SPPP-TTHHHHHHHHHTSTTS-GGGS---GGGEEEEEHHHHHHGGGTTTHHHHHHTT-S-HHHHHHHHHHHHHHTTTTHHHHTT-EEE-PPTT-EEEEEETTTTEEEEEEEEEETTEEEEEEEEESS-EEEEEEEE--EE-SS-EE--EESEEEEEETTTTEEEEEE--B--BTTTSSS-B---BSEEEEEETT-TTEEEEEEEPP--TTSTTTTEEEEEEEETTS-EEEEEEEETTTEE---SS-----EEPPPPPTTGGGGTT--HHHHHHT---TTGGGGS-TTBGGG-HHHHHHHTT-HHHHHHHHHHHHHHHHHHHHHHHHTT-----SSEEE-TTS-EEE-S-HHHHHGGGTTTTS------